Protein AF-A0A1I5TKB0-F1 (afdb_monomer)

Secondary structure (DSSP, 8-state):
-EEEEEE-SSSSEEEEE--S-HHHHHHHHHHHHH---PEEEEETTEEEEEEEGGGEEEETTEEEEPPPPGGG----EE-GGGGGGG-HHHHHHHHHHHHHHHT--EEEEEEEEEEEEETT--EEEE---PPTTS--EEEEEE-BTT--GGGB--EEEEE--TTS-EEEEEE--BTT-EEEEE--TT--EEEPPB-SSEEEEEEEEEEETTHHHHHHHHHHHHHHHHHHHHHHS--TTHHHHHHHHHHTTTTTSEETTEEHHHHHHHHHHHHHHTT--HHHHHHHHHHHHHTTS-HHHHTT------HHHHHHHHHHHHHTSSS----TTS-HHHHHHHHHHHHHHHT-----HHHHHHHHHHHTT--S---TTHHHHHHHHH-

InterPro domains:
  IPR005123 Oxoglutarate/iron-dependent dioxygenase domain [PS51471] (105-210)
  IPR044862 Prolyl 4-hydroxylase alpha subunit, Fe(2+) 2OG dioxygenase domain [PF13640] (116-204)

Structure (mmCIF, N/CA/C/O backbone):
data_AF-A0A1I5TKB0-F1
#
_entry.id   AF-A0A1I5TKB0-F1
#
loop_
_atom_site.group_PDB
_atom_site.id
_atom_site.type_symbol
_atom_site.label_atom_id
_atom_site.label_alt_id
_atom_site.label_comp_id
_atom_site.label_asym_id
_atom_site.label_entity_id
_atom_site.label_seq_id
_atom_site.pdbx_PDB_ins_code
_atom_site.Cartn_x
_atom_site.Cartn_y
_atom_site.Cartn_z
_atom_site.occupancy
_atom_site.B_iso_or_equiv
_atom_site.auth_seq_id
_atom_site.auth_comp_id
_atom_site.auth_asym_id
_atom_site.auth_atom_id
_atom_site.pdbx_PDB_model_num
ATOM 1 N N . MET A 1 1 ? -0.247 8.612 -20.964 1.00 88.38 1 MET A N 1
ATOM 2 C CA . MET A 1 1 ? -0.581 7.226 -20.589 1.00 88.38 1 MET A CA 1
ATOM 3 C C . MET A 1 1 ? -1.333 6.580 -21.734 1.00 88.38 1 MET A C 1
ATOM 5 O O . MET A 1 1 ? -2.423 7.042 -22.062 1.00 88.38 1 MET A O 1
ATOM 9 N N . ASP A 1 2 ? -0.766 5.534 -22.326 1.00 88.69 2 ASP A N 1
ATOM 10 C CA . ASP A 1 2 ? -1.382 4.808 -23.438 1.00 88.69 2 ASP A CA 1
ATOM 11 C C . ASP A 1 2 ? -1.856 3.440 -22.939 1.00 88.69 2 ASP A C 1
ATOM 13 O O . ASP A 1 2 ? -1.046 2.631 -22.495 1.00 88.69 2 ASP A O 1
ATOM 17 N N . ILE A 1 3 ? -3.164 3.165 -22.979 1.00 89.50 3 ILE A N 1
ATOM 18 C CA . ILE A 1 3 ? -3.697 1.855 -22.570 1.00 89.50 3 ILE A CA 1
ATOM 19 C C . ILE A 1 3 ? -3.399 0.838 -23.671 1.00 89.50 3 ILE A C 1
ATOM 21 O O . ILE A 1 3 ? -3.915 0.953 -24.783 1.00 89.50 3 ILE A O 1
ATOM 25 N N . THR A 1 4 ? -2.628 -0.198 -23.349 1.00 87.56 4 THR A N 1
ATOM 26 C CA . THR A 1 4 ? -2.311 -1.288 -24.284 1.00 87.56 4 THR A CA 1
ATOM 27 C C . THR A 1 4 ? -3.159 -2.527 -24.055 1.00 87.56 4 THR A C 1
ATOM 29 O O . THR A 1 4 ? -3.354 -3.333 -24.964 1.00 87.56 4 THR A O 1
ATOM 32 N N . THR A 1 5 ? -3.699 -2.710 -22.852 1.00 91.50 5 THR A N 1
ATOM 33 C CA . THR A 1 5 ? -4.641 -3.792 -22.551 1.00 91.50 5 THR A CA 1
ATOM 34 C C . THR A 1 5 ? -5.640 -3.339 -21.498 1.00 91.50 5 THR A C 1
ATOM 36 O O . THR A 1 5 ? -5.254 -2.753 -20.492 1.00 91.50 5 THR A O 1
ATOM 39 N N . ARG A 1 6 ? -6.914 -3.682 -21.703 1.00 90.94 6 ARG A N 1
ATOM 40 C CA . ARG A 1 6 ? -7.985 -3.590 -20.705 1.00 90.94 6 ARG A CA 1
ATOM 41 C C . ARG A 1 6 ? -8.708 -4.926 -20.654 1.00 90.94 6 ARG A C 1
ATOM 43 O O . ARG A 1 6 ? -9.122 -5.434 -21.696 1.00 90.94 6 ARG A O 1
ATOM 50 N N . THR A 1 7 ? -8.890 -5.483 -19.464 1.00 92.19 7 THR A N 1
ATOM 51 C CA . THR A 1 7 ? -9.685 -6.703 -19.294 1.00 92.19 7 THR A CA 1
ATOM 52 C C . THR A 1 7 ? -10.384 -6.726 -17.944 1.00 92.19 7 THR A C 1
ATOM 54 O O . THR A 1 7 ? -9.940 -6.121 -16.975 1.00 92.19 7 THR A O 1
ATOM 57 N N . LYS A 1 8 ? -11.504 -7.446 -17.906 1.00 89.88 8 LYS A N 1
ATOM 58 C CA . LYS A 1 8 ? -12.263 -7.745 -16.686 1.00 89.88 8 LYS A CA 1
ATOM 59 C C . LYS A 1 8 ? -12.043 -9.178 -16.195 1.00 89.88 8 LYS A C 1
ATOM 61 O O . LYS A 1 8 ? -12.711 -9.606 -15.261 1.00 89.88 8 LYS A O 1
ATOM 66 N N . GLN A 1 9 ? -11.183 -9.935 -16.873 1.00 89.75 9 GLN A N 1
ATOM 67 C CA . GLN A 1 9 ? -10.866 -11.329 -16.578 1.00 89.75 9 GLN A CA 1
ATOM 68 C C . GLN A 1 9 ? -9.340 -11.478 -16.450 1.00 89.75 9 GLN A C 1
ATOM 70 O O . GLN A 1 9 ? -8.623 -10.906 -17.274 1.00 89.75 9 GLN A O 1
ATOM 75 N N . PRO A 1 10 ? -8.840 -12.191 -15.423 1.00 91.62 10 PRO A N 1
ATOM 76 C CA . PRO A 1 10 ? -9.606 -12.900 -14.392 1.00 91.62 10 PRO A CA 1
ATOM 77 C C . PRO A 1 10 ? -10.160 -11.956 -13.305 1.00 91.62 10 PRO A C 1
ATOM 79 O O . PRO A 1 10 ? -10.975 -12.356 -12.481 1.00 91.62 10 PRO A O 1
ATOM 82 N N . TYR A 1 11 ? -9.745 -10.693 -13.342 1.00 94.06 11 TYR A N 1
ATOM 83 C CA . TYR A 1 11 ? -10.239 -9.574 -12.550 1.00 94.06 11 TYR A CA 1
ATOM 84 C C . TYR A 1 11 ? -10.035 -8.284 -13.353 1.00 94.06 11 TYR A C 1
ATOM 86 O O . TYR A 1 11 ? -9.480 -8.314 -14.455 1.00 94.06 11 TY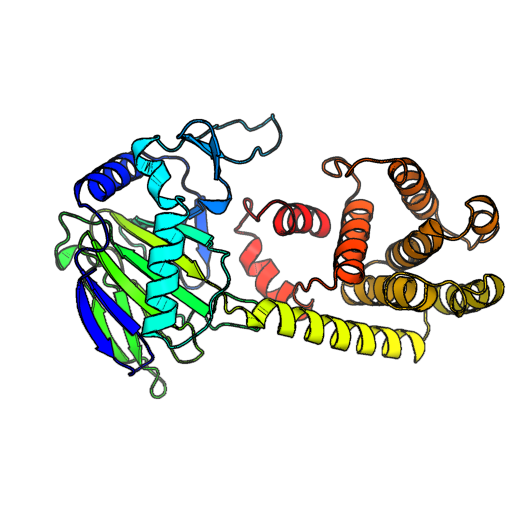R A O 1
ATOM 94 N N . ASN A 1 12 ? -10.516 -7.157 -12.832 1.00 95.19 12 ASN A N 1
ATOM 95 C CA . ASN A 1 12 ? -10.409 -5.878 -13.519 1.00 95.19 12 ASN A CA 1
ATOM 96 C C . ASN A 1 12 ? -8.972 -5.343 -13.440 1.00 95.19 12 ASN A C 1
ATOM 98 O O . ASN A 1 12 ? -8.467 -5.070 -12.348 1.00 95.19 12 ASN A O 1
ATOM 102 N N . TYR A 1 13 ? -8.317 -5.192 -14.593 1.00 97.31 13 TYR A N 1
ATOM 103 C CA . TYR A 1 13 ? -6.994 -4.579 -14.688 1.00 97.31 13 TYR A CA 1
ATOM 104 C C . TYR A 1 13 ? -6.754 -3.896 -16.042 1.00 97.31 13 TYR A C 1
ATOM 106 O O . TYR A 1 13 ? -7.365 -4.229 -17.065 1.00 97.31 13 TYR A O 1
ATOM 114 N N . ALA A 1 14 ? -5.788 -2.978 -16.048 1.00 97.75 14 ALA A N 1
ATOM 115 C CA . ALA A 1 14 ? -5.272 -2.308 -17.231 1.00 97.75 14 ALA A CA 1
ATOM 116 C C . ALA A 1 14 ? -3.738 -2.388 -17.286 1.00 97.75 14 ALA A C 1
ATOM 118 O O . ALA A 1 14 ? -3.053 -2.264 -16.269 1.00 97.75 14 ALA A O 1
ATOM 119 N N . VAL A 1 15 ? -3.202 -2.590 -18.491 1.00 97.69 15 VAL A N 1
ATOM 120 C CA . VAL A 1 15 ? -1.771 -2.450 -18.800 1.00 97.69 15 VAL A CA 1
ATOM 121 C C . VAL A 1 15 ? -1.604 -1.204 -19.646 1.00 97.69 15 VAL A C 1
ATOM 123 O O . VAL A 1 15 ? -2.388 -0.962 -20.570 1.00 97.69 15 VAL A O 1
ATOM 126 N N . LEU A 1 16 ? -0.596 -0.417 -19.309 1.00 97.81 16 LEU A N 1
ATOM 127 C CA . LEU A 1 16 ? -0.344 0.878 -19.906 1.00 97.81 16 LEU A CA 1
ATOM 128 C C . LEU A 1 16 ? 1.135 1.028 -20.234 1.00 97.81 16 LEU A C 1
ATOM 130 O O . LEU A 1 16 ? 1.975 0.478 -19.531 1.00 97.81 16 LEU A O 1
ATOM 134 N N . ASP A 1 17 ? 1.441 1.841 -21.233 1.00 97.25 17 ASP A N 1
ATOM 135 C CA . ASP A 1 17 ? 2.799 2.285 -21.531 1.00 97.25 17 ASP A CA 1
ATOM 136 C C . ASP A 1 17 ? 2.880 3.816 -21.472 1.00 97.25 17 ASP A C 1
ATOM 138 O O . ASP A 1 17 ? 1.860 4.522 -21.451 1.00 97.25 17 ASP A O 1
ATOM 142 N N . ASN A 1 18 ? 4.107 4.337 -21.431 1.00 96.44 18 ASN A N 1
ATOM 143 C CA . ASN A 1 18 ? 4.386 5.775 -21.429 1.00 96.44 18 ASN A CA 1
ATOM 144 C C . ASN A 1 18 ? 3.654 6.512 -20.291 1.00 96.44 18 ASN A C 1
ATOM 146 O O . ASN A 1 18 ? 2.939 7.496 -20.518 1.00 96.44 18 ASN A O 1
ATOM 150 N N . ILE A 1 19 ? 3.787 6.001 -19.061 1.00 97.69 19 ILE A N 1
ATOM 151 C CA . ILE A 1 19 ? 3.157 6.587 -17.870 1.00 97.69 19 ILE A CA 1
ATOM 152 C C . ILE A 1 19 ? 3.741 7.962 -17.566 1.00 97.69 19 ILE A C 1
ATOM 154 O O . ILE A 1 19 ? 3.001 8.929 -17.411 1.00 97.69 19 ILE A O 1
ATOM 158 N N . PHE A 1 20 ? 5.069 8.048 -17.520 1.00 97.25 20 PHE A N 1
ATOM 159 C CA . PHE A 1 20 ? 5.806 9.251 -17.145 1.00 97.25 20 PHE A CA 1
ATOM 160 C C . PHE A 1 20 ? 6.854 9.628 -18.199 1.00 97.25 20 PHE A C 1
ATOM 162 O O . PHE A 1 20 ? 7.243 8.785 -19.011 1.00 97.25 20 PHE A O 1
ATOM 169 N N . PRO A 1 21 ? 7.363 10.874 -18.197 1.00 96.69 21 PRO A N 1
ATOM 170 C CA . PRO A 1 21 ? 8.534 11.229 -18.993 1.00 96.69 21 PRO A CA 1
ATOM 171 C C . PRO A 1 21 ? 9.726 10.311 -18.675 1.00 96.69 21 PRO A C 1
ATOM 173 O O . PRO A 1 21 ? 10.077 10.128 -17.509 1.00 96.69 21 PRO A O 1
ATOM 176 N N . LEU A 1 22 ? 10.366 9.746 -19.706 1.00 95.94 22 LEU A N 1
ATOM 177 C CA . LEU A 1 22 ? 11.474 8.791 -19.539 1.00 95.94 22 LEU A CA 1
ATOM 178 C C . LEU A 1 22 ? 12.681 9.381 -18.797 1.00 95.94 22 LEU A C 1
ATOM 180 O O . LEU A 1 22 ? 13.360 8.653 -18.078 1.00 95.94 22 LEU A O 1
ATOM 184 N N . GLU A 1 23 ? 12.927 10.683 -18.942 1.00 95.62 23 GLU A N 1
ATOM 185 C CA . GLU A 1 23 ? 13.986 11.409 -18.229 1.00 95.62 23 GLU A CA 1
ATOM 186 C C . GLU A 1 23 ? 13.817 11.277 -16.708 1.00 95.62 23 GLU A C 1
ATOM 188 O O . GLU A 1 23 ? 14.694 10.743 -16.032 1.00 95.62 23 GLU A O 1
ATOM 193 N N . ARG A 1 24 ? 12.620 11.589 -16.199 1.00 95.69 24 ARG A N 1
ATOM 194 C CA . ARG A 1 24 ? 12.274 11.476 -14.775 1.00 95.69 24 ARG A CA 1
ATOM 195 C C . ARG A 1 24 ? 12.405 10.054 -14.228 1.00 95.69 24 ARG A C 1
ATOM 197 O O . ARG A 1 24 ? 12.813 9.856 -13.085 1.00 95.69 24 ARG A O 1
ATOM 204 N N . LEU A 1 25 ? 12.045 9.047 -15.029 1.00 96.06 25 LEU A N 1
ATOM 205 C CA . LEU A 1 25 ? 12.195 7.643 -14.628 1.00 96.06 25 LEU A CA 1
ATOM 206 C C . LEU A 1 25 ? 13.654 7.196 -14.626 1.00 96.06 25 LEU A C 1
ATOM 208 O O . LEU A 1 25 ? 14.039 6.400 -13.773 1.00 96.06 25 LEU A O 1
ATOM 212 N N . SER A 1 26 ? 14.460 7.712 -15.551 1.00 94.44 26 SER A N 1
ATOM 213 C CA . SER A 1 26 ? 15.895 7.433 -15.613 1.00 94.44 26 SER A CA 1
ATOM 214 C C . SER A 1 26 ? 16.624 8.039 -14.413 1.00 94.44 26 SER A C 1
ATOM 216 O O . SER A 1 26 ? 17.447 7.361 -13.798 1.00 94.44 26 SER A O 1
ATOM 218 N N . GLU A 1 27 ? 16.272 9.266 -14.021 1.00 94.94 27 GLU A N 1
ATOM 219 C CA . GLU A 1 27 ? 16.774 9.925 -12.807 1.00 94.94 27 GLU A CA 1
ATOM 220 C C . GLU A 1 27 ? 16.415 9.129 -11.548 1.00 94.94 27 GLU A C 1
ATOM 222 O O . GLU A 1 27 ? 17.305 8.759 -10.776 1.00 94.94 27 GLU A O 1
ATOM 227 N N . LEU A 1 28 ? 15.132 8.770 -11.391 1.00 95.88 28 LEU A N 1
ATOM 228 C CA . LEU A 1 28 ? 14.668 7.942 -10.276 1.00 95.88 28 LEU A CA 1
ATOM 229 C C . LEU A 1 28 ? 15.397 6.596 -10.242 1.00 95.88 28 LEU A C 1
ATOM 231 O O . LEU A 1 28 ? 15.878 6.168 -9.196 1.00 95.88 28 LEU A O 1
ATOM 235 N N . ARG A 1 29 ? 15.533 5.927 -11.389 1.00 95.31 29 ARG A N 1
ATOM 236 C CA . ARG A 1 29 ? 16.217 4.635 -11.480 1.00 95.31 29 ARG A CA 1
ATOM 237 C C . ARG A 1 29 ? 17.701 4.735 -11.127 1.00 95.31 29 ARG A C 1
ATOM 239 O O . ARG A 1 29 ? 18.219 3.841 -10.451 1.00 95.31 29 ARG A O 1
ATOM 246 N N . SER A 1 30 ? 18.373 5.796 -11.570 1.00 94.56 30 SER A N 1
ATOM 247 C CA . SER A 1 30 ? 19.774 6.075 -11.242 1.00 94.56 30 SER A CA 1
ATOM 248 C C . SER A 1 30 ? 19.952 6.225 -9.731 1.00 94.56 30 SER A C 1
ATOM 250 O O . SER A 1 30 ? 20.748 5.496 -9.135 1.00 94.56 30 SER A O 1
ATOM 252 N N . PHE A 1 31 ? 19.114 7.055 -9.096 1.00 94.38 31 PHE A N 1
ATOM 253 C CA . PHE A 1 31 ? 19.078 7.213 -7.641 1.00 94.38 31 PHE A CA 1
ATOM 254 C C . PHE A 1 31 ? 18.891 5.869 -6.922 1.00 94.38 31 PHE A C 1
ATOM 256 O O . PHE A 1 31 ? 19.701 5.509 -6.069 1.00 94.38 31 PHE A O 1
ATOM 263 N N . LEU A 1 32 ? 17.884 5.083 -7.314 1.00 95.19 32 LEU A N 1
ATOM 264 C CA . LEU A 1 32 ? 17.571 3.800 -6.673 1.00 95.19 32 LEU A CA 1
ATOM 265 C C . LEU A 1 32 ? 18.691 2.756 -6.801 1.00 95.19 32 LEU A C 1
ATOM 267 O O . LEU A 1 32 ? 18.814 1.899 -5.930 1.00 95.19 32 LEU A O 1
ATOM 271 N N . THR A 1 33 ? 19.523 2.823 -7.849 1.00 94.31 33 THR A N 1
ATOM 272 C CA . THR A 1 33 ? 20.679 1.914 -8.013 1.00 94.31 33 THR A CA 1
ATOM 273 C C . THR A 1 33 ? 21.730 2.130 -6.929 1.00 94.31 33 THR A C 1
ATOM 275 O O . THR A 1 33 ? 22.347 1.173 -6.471 1.00 94.31 33 THR A O 1
ATOM 278 N N . GLY A 1 34 ? 21.955 3.390 -6.549 1.00 91.38 34 GLY A N 1
ATOM 279 C CA . GLY A 1 34 ? 22.926 3.774 -5.524 1.00 91.38 34 GLY A CA 1
ATOM 280 C C . GLY A 1 34 ? 22.327 3.892 -4.124 1.00 91.38 34 GLY A C 1
ATOM 281 O O . GLY A 1 34 ? 23.059 4.157 -3.172 1.00 91.38 34 GLY A O 1
ATOM 282 N N . PHE A 1 35 ? 21.010 3.730 -3.988 1.00 92.94 35 PHE A N 1
ATOM 283 C CA . PHE A 1 35 ? 20.322 3.881 -2.716 1.00 92.94 35 PHE A CA 1
ATOM 284 C C . PHE A 1 35 ? 20.640 2.706 -1.787 1.00 92.94 35 PHE A C 1
ATOM 286 O O . PHE A 1 35 ? 20.461 1.547 -2.156 1.00 92.94 35 PHE A O 1
ATOM 293 N N . SER A 1 36 ? 21.103 3.004 -0.574 1.00 89.94 36 SER A N 1
ATOM 294 C CA . SER A 1 36 ? 21.459 2.006 0.443 1.00 89.94 36 SER A CA 1
ATOM 295 C C . SER A 1 36 ? 20.457 1.916 1.597 1.00 89.94 36 SER A C 1
ATOM 297 O O . SER A 1 36 ? 20.540 0.982 2.388 1.00 89.94 36 SER A O 1
ATOM 299 N N . GLY A 1 37 ? 19.498 2.842 1.688 1.00 87.69 37 GLY A N 1
ATOM 300 C CA . GLY A 1 37 ? 18.503 2.909 2.765 1.00 87.69 37 GLY A CA 1
ATOM 301 C C . GLY A 1 37 ? 17.307 1.970 2.588 1.00 87.69 37 GLY A C 1
ATOM 302 O O . GLY A 1 37 ? 16.199 2.323 2.979 1.00 87.69 37 GLY A O 1
ATOM 303 N N . TRP A 1 38 ? 17.497 0.821 1.937 1.00 92.50 38 TRP A N 1
ATOM 304 C CA . TRP A 1 38 ? 16.431 -0.154 1.707 1.00 92.50 38 TRP A CA 1
ATOM 305 C C . TRP A 1 38 ? 16.053 -0.890 2.992 1.00 92.50 38 TRP A C 1
ATOM 307 O O . TRP A 1 38 ? 16.927 -1.352 3.726 1.00 92.50 38 TRP A O 1
ATOM 317 N N . PHE A 1 39 ? 14.756 -1.104 3.200 1.00 90.94 39 PHE A N 1
ATOM 318 C CA . PHE A 1 39 ? 14.243 -1.970 4.257 1.00 90.94 39 PHE A CA 1
ATOM 319 C C . PHE A 1 39 ? 13.991 -3.364 3.693 1.00 90.94 39 PHE A C 1
ATOM 321 O O . PHE A 1 39 ? 13.272 -3.523 2.711 1.00 90.94 39 PHE A O 1
ATOM 328 N N . PHE A 1 40 ? 14.615 -4.389 4.270 1.00 92.75 40 PHE A N 1
ATOM 329 C CA . PHE A 1 40 ? 14.397 -5.762 3.824 1.00 92.75 40 PHE A CA 1
ATOM 330 C C . PHE A 1 40 ? 13.176 -6.361 4.522 1.00 92.75 40 PHE A C 1
ATOM 332 O O . PHE A 1 40 ? 13.180 -6.546 5.738 1.00 92.75 40 PHE A O 1
ATOM 339 N N . HIS A 1 41 ? 12.160 -6.718 3.742 1.00 87.56 41 HIS A N 1
ATOM 340 C CA . HIS A 1 41 ? 10.950 -7.371 4.219 1.00 87.56 41 HIS A CA 1
ATOM 341 C C . HIS A 1 41 ? 10.913 -8.825 3.754 1.00 87.56 41 HIS A C 1
ATOM 343 O O . HIS A 1 41 ? 11.063 -9.136 2.569 1.00 87.56 41 HIS A O 1
ATOM 349 N N . LYS A 1 42 ? 10.673 -9.732 4.704 1.00 89.75 42 LYS A N 1
ATOM 350 C CA . LYS A 1 42 ? 10.521 -11.163 4.446 1.00 89.75 42 LYS A CA 1
ATOM 351 C C . LYS A 1 42 ? 9.252 -11.693 5.092 1.00 89.75 42 LYS A C 1
ATOM 353 O O . LYS A 1 42 ? 9.063 -11.581 6.299 1.00 89.75 42 LYS A O 1
ATOM 358 N N . GLN A 1 43 ? 8.418 -12.333 4.283 1.00 87.38 43 GLN A N 1
ATOM 359 C CA . GLN A 1 43 ? 7.234 -13.067 4.716 1.00 87.38 43 GLN A CA 1
ATOM 360 C C . GLN A 1 43 ? 7.233 -14.477 4.121 1.00 87.38 43 GLN A C 1
ATOM 362 O O . GLN A 1 43 ? 8.099 -14.845 3.329 1.00 87.38 43 GLN A O 1
ATOM 367 N N . SER A 1 44 ? 6.241 -15.291 4.492 1.00 85.31 44 SER A N 1
ATOM 368 C CA . SER A 1 44 ? 6.121 -16.678 4.018 1.00 85.31 44 SER A CA 1
ATOM 369 C C . SER A 1 44 ? 6.026 -16.803 2.494 1.00 85.31 44 SER A C 1
ATOM 371 O O . SER A 1 44 ? 6.353 -17.857 1.952 1.00 85.31 44 SER A O 1
ATOM 373 N N . PHE A 1 45 ? 5.596 -15.743 1.805 1.00 86.50 45 PHE A N 1
ATOM 374 C CA . PHE A 1 45 ? 5.399 -15.736 0.360 1.00 86.50 45 PHE A CA 1
ATOM 375 C C . PHE A 1 45 ? 6.249 -14.703 -0.390 1.00 86.50 45 PHE A C 1
ATOM 377 O O . PHE A 1 45 ? 6.153 -14.667 -1.612 1.00 86.50 45 PHE A O 1
ATOM 384 N N . PHE A 1 46 ? 7.093 -13.896 0.265 1.00 90.44 46 PHE A N 1
ATOM 385 C CA . PHE A 1 46 ? 7.979 -12.963 -0.444 1.00 90.44 46 PHE A CA 1
ATOM 386 C C . PHE A 1 46 ? 9.231 -12.565 0.339 1.00 90.44 46 PHE A C 1
ATOM 388 O O . PHE A 1 46 ? 9.267 -12.610 1.566 1.00 90.44 46 PHE A O 1
ATOM 395 N N . GLU A 1 47 ? 10.235 -12.120 -0.411 1.00 92.06 47 GLU A N 1
ATOM 396 C CA . GLU A 1 47 ? 11.444 -11.453 0.070 1.00 92.06 47 GLU A CA 1
ATOM 397 C C . GLU A 1 47 ? 11.676 -10.246 -0.837 1.00 92.06 47 GLU A C 1
ATOM 399 O O . GLU A 1 47 ? 11.805 -10.422 -2.049 1.00 92.06 47 GLU A O 1
ATOM 404 N N . VAL A 1 48 ? 11.667 -9.033 -0.287 1.00 96.50 48 VAL A N 1
ATOM 405 C CA . VAL A 1 48 ? 11.722 -7.793 -1.073 1.00 96.50 48 VAL A CA 1
ATOM 406 C C . VAL A 1 48 ? 12.403 -6.682 -0.284 1.00 96.50 48 VAL A C 1
ATOM 408 O O . VAL A 1 48 ? 12.278 -6.603 0.936 1.00 96.50 48 VAL A O 1
ATOM 411 N N . TYR A 1 49 ? 13.140 -5.827 -0.983 1.00 97.31 49 TYR A N 1
ATOM 412 C CA . TYR A 1 49 ? 13.626 -4.567 -0.438 1.00 97.31 49 TYR A CA 1
ATOM 413 C C . TYR A 1 49 ? 12.607 -3.468 -0.734 1.00 97.31 49 TYR A C 1
ATOM 415 O O . TYR A 1 49 ? 12.212 -3.302 -1.887 1.00 97.31 49 TYR A O 1
ATOM 423 N N . GLU A 1 50 ? 12.198 -2.710 0.276 1.00 95.31 50 GLU A N 1
ATOM 424 C CA . GLU A 1 50 ? 11.205 -1.645 0.147 1.00 95.31 50 GLU A CA 1
ATOM 425 C C . GLU A 1 50 ? 11.775 -0.289 0.566 1.00 95.31 50 GLU A C 1
ATOM 427 O O . GLU A 1 50 ? 12.621 -0.174 1.456 1.00 95.31 50 GLU A O 1
ATOM 432 N N . LEU A 1 51 ? 11.293 0.746 -0.111 1.00 93.56 51 LEU A N 1
ATOM 433 C CA . LEU A 1 51 ? 11.455 2.145 0.249 1.00 93.56 51 LEU A CA 1
ATOM 434 C C . LEU A 1 51 ? 10.055 2.760 0.288 1.00 93.56 51 LEU A C 1
ATOM 436 O O . LEU A 1 51 ? 9.453 3.024 -0.756 1.00 93.56 51 LEU A O 1
ATOM 440 N N . ASN A 1 52 ? 9.537 2.975 1.495 1.00 90.75 52 ASN A N 1
ATOM 441 C CA . ASN A 1 52 ? 8.245 3.612 1.696 1.00 90.75 52 ASN A CA 1
ATOM 442 C C . ASN A 1 52 ? 8.405 5.136 1.669 1.00 90.75 52 ASN A C 1
ATOM 444 O O . ASN A 1 52 ? 9.032 5.727 2.547 1.00 90.75 52 ASN A O 1
ATOM 448 N N . LEU A 1 53 ? 7.831 5.784 0.658 1.00 89.94 53 LEU A N 1
ATOM 449 C CA . LEU A 1 53 ? 7.926 7.231 0.491 1.00 89.94 53 LEU A CA 1
ATOM 450 C C . LEU A 1 53 ? 6.959 7.998 1.395 1.00 89.94 53 LEU A C 1
ATOM 452 O O . LEU A 1 53 ? 7.087 9.218 1.506 1.00 89.94 53 LEU A O 1
ATOM 456 N N . ASP A 1 54 ? 6.017 7.330 2.061 1.00 84.56 54 ASP A N 1
ATOM 457 C CA . ASP A 1 54 ? 5.118 7.961 3.034 1.00 84.56 54 ASP A CA 1
ATOM 458 C C . ASP A 1 54 ? 5.876 8.435 4.277 1.00 84.56 54 ASP A C 1
ATOM 460 O O . ASP A 1 54 ? 5.497 9.431 4.888 1.00 84.56 54 ASP A O 1
ATOM 464 N N . GLU A 1 55 ? 6.993 7.777 4.590 1.00 80.75 55 GLU A N 1
ATOM 465 C CA . GLU A 1 55 ? 7.915 8.170 5.656 1.00 80.75 55 GLU A CA 1
ATOM 466 C C . GLU A 1 55 ? 8.729 9.414 5.314 1.00 80.75 55 GLU A C 1
ATOM 468 O O . GLU A 1 55 ? 9.518 9.850 6.139 1.00 80.75 55 GLU A O 1
ATOM 473 N N . TYR A 1 56 ? 8.594 9.979 4.113 1.00 80.88 56 TYR A N 1
ATOM 474 C CA . TYR A 1 56 ? 9.380 11.130 3.693 1.00 80.88 56 TYR A CA 1
ATOM 475 C C . TYR A 1 56 ? 8.494 12.345 3.433 1.00 80.88 56 TYR A C 1
ATOM 477 O O . TYR A 1 56 ? 7.485 12.266 2.733 1.00 80.88 56 TYR A O 1
ATOM 485 N N . GLU A 1 57 ? 8.890 13.509 3.927 1.00 77.50 57 GLU A N 1
ATOM 486 C CA . GLU A 1 57 ? 8.213 14.777 3.674 1.00 77.50 57 GLU A CA 1
ATOM 487 C C . GLU A 1 57 ? 8.994 15.629 2.687 1.00 77.50 57 GLU A C 1
ATOM 489 O O . GLU A 1 57 ? 10.223 15.678 2.712 1.00 77.50 57 GLU A O 1
ATOM 494 N N . LYS A 1 58 ? 8.269 16.314 1.802 1.00 72.50 58 LYS A N 1
ATOM 495 C CA . LYS A 1 58 ? 8.875 17.243 0.854 1.00 72.50 58 LYS A CA 1
ATOM 496 C C . LYS A 1 58 ? 9.189 18.554 1.571 1.00 72.50 58 LYS A C 1
ATOM 498 O O . LYS A 1 58 ? 8.271 19.248 1.997 1.00 72.50 58 LYS A O 1
ATOM 503 N N . SER A 1 59 ? 10.468 18.901 1.656 1.00 75.38 59 SER A N 1
ATOM 504 C CA . SER A 1 59 ? 10.966 20.168 2.196 1.00 75.38 59 SER A CA 1
ATOM 505 C C . SER A 1 59 ? 11.980 20.760 1.220 1.00 75.38 59 SER A C 1
ATOM 507 O O . SER A 1 59 ? 12.933 20.086 0.834 1.00 75.38 59 SER A O 1
ATOM 509 N N . ASP A 1 60 ? 11.734 21.984 0.745 1.00 77.19 60 ASP A N 1
ATOM 510 C CA . ASP A 1 60 ? 12.581 22.689 -0.234 1.00 77.19 60 ASP A CA 1
ATOM 511 C C . ASP A 1 60 ? 12.939 21.861 -1.484 1.00 77.19 60 ASP A C 1
ATOM 513 O O . ASP A 1 60 ? 14.040 21.919 -2.027 1.00 77.19 60 ASP A O 1
ATOM 517 N N . GLY A 1 61 ? 11.978 21.061 -1.955 1.00 67.75 61 GLY A N 1
ATOM 518 C CA . GLY A 1 61 ? 12.134 20.211 -3.134 1.00 67.75 61 GLY A CA 1
ATOM 519 C C . GLY A 1 61 ? 12.808 18.868 -2.864 1.00 67.75 61 GLY A C 1
ATOM 520 O O . GLY A 1 61 ? 12.739 18.011 -3.728 1.00 67.75 61 GLY A O 1
ATOM 521 N N . VAL A 1 62 ? 13.376 18.634 -1.684 1.00 67.00 62 VAL A N 1
ATOM 522 C CA . VAL A 1 62 ? 14.003 17.366 -1.280 1.00 67.00 62 VAL A CA 1
ATOM 523 C C . VAL A 1 62 ? 13.008 16.545 -0.456 1.00 67.00 62 VAL A C 1
ATOM 525 O O . VAL A 1 62 ? 12.223 17.122 0.294 1.00 67.00 62 VAL A O 1
ATOM 528 N N . LEU A 1 63 ? 13.012 15.210 -0.566 1.00 67.25 63 LEU A N 1
ATOM 529 C CA . LEU A 1 63 ? 12.261 14.380 0.388 1.00 67.25 63 LEU A CA 1
ATOM 530 C C . LEU A 1 63 ? 13.165 14.011 1.564 1.00 67.25 63 LEU A C 1
ATOM 532 O O . LEU A 1 63 ? 14.200 13.372 1.370 1.00 67.25 63 LEU A O 1
ATOM 536 N N . LEU A 1 64 ? 12.768 14.412 2.767 1.00 67.25 64 LEU A N 1
ATOM 537 C CA . LEU A 1 64 ? 13.461 14.131 4.019 1.00 67.25 64 LEU A CA 1
ATOM 538 C C . LEU A 1 64 ? 12.677 13.083 4.794 1.00 67.25 64 LEU A C 1
ATOM 540 O O . LEU A 1 64 ? 11.464 13.221 4.929 1.00 67.25 64 LEU A O 1
ATOM 544 N N . LYS A 1 65 ? 13.350 12.052 5.314 1.00 72.75 65 LYS A N 1
ATOM 545 C CA . LYS A 1 65 ? 12.687 11.088 6.197 1.00 72.75 65 LYS A CA 1
ATOM 546 C C . LYS A 1 65 ? 12.119 11.834 7.411 1.00 72.75 65 LYS A C 1
ATOM 548 O O . LYS A 1 65 ? 12.838 12.592 8.059 1.00 72.75 65 LYS A O 1
ATOM 553 N N . ARG A 1 66 ? 10.838 11.630 7.701 1.00 65.25 66 ARG A N 1
ATOM 554 C CA . ARG A 1 66 ? 10.158 12.145 8.881 1.00 65.25 66 ARG A CA 1
ATOM 555 C C . ARG A 1 66 ? 10.856 11.550 10.104 1.00 65.25 66 ARG A C 1
ATOM 557 O O . ARG A 1 66 ? 11.062 10.340 10.182 1.00 65.25 66 ARG A O 1
ATOM 564 N N . THR A 1 67 ? 11.357 12.417 10.970 1.00 55.59 67 THR A N 1
ATOM 565 C CA . THR A 1 67 ? 12.378 12.100 11.970 1.00 55.59 67 THR A CA 1
ATOM 566 C C . THR A 1 67 ? 11.960 10.954 12.895 1.00 55.59 67 THR A C 1
ATOM 568 O O . THR A 1 67 ? 10.947 11.032 13.584 1.00 55.59 67 THR A O 1
ATOM 571 N N . VAL A 1 68 ? 12.789 9.910 12.942 1.00 51.19 68 VAL A N 1
ATOM 572 C CA . VAL A 1 68 ? 12.903 8.974 14.074 1.00 51.19 68 VAL A CA 1
ATOM 573 C C . VAL A 1 68 ? 13.843 9.651 15.100 1.00 51.19 68 VAL A C 1
ATOM 575 O O . VAL A 1 68 ? 14.679 10.446 14.660 1.00 51.19 68 VAL A O 1
ATOM 578 N N . PRO A 1 69 ? 13.709 9.438 16.430 1.00 50.06 69 PRO A N 1
ATOM 579 C CA . PRO A 1 69 ? 14.481 10.160 17.452 1.00 50.06 69 PRO A CA 1
ATOM 580 C C . PRO A 1 69 ? 15.990 10.242 17.170 1.00 50.06 69 PRO A C 1
ATOM 582 O O . PRO A 1 69 ? 16.566 9.327 16.584 1.00 50.06 69 PRO A O 1
ATOM 585 N N . GLU A 1 70 ? 16.613 11.342 17.608 1.00 51.38 70 GLU A N 1
ATOM 586 C CA . GLU A 1 70 ? 17.926 11.881 17.191 1.00 51.38 70 GLU A CA 1
ATOM 587 C C . GLU A 1 70 ? 19.133 10.917 17.199 1.00 51.38 70 GLU A C 1
ATOM 589 O O . GLU A 1 70 ? 20.180 11.252 16.638 1.00 51.38 70 GLU A O 1
ATOM 594 N N . GLU A 1 71 ? 19.015 9.730 17.792 1.00 47.44 71 GLU A N 1
ATOM 595 C CA . GLU A 1 71 ? 20.132 8.819 18.054 1.00 47.44 71 GLU A CA 1
ATOM 596 C C . GLU A 1 71 ? 20.497 7.892 16.875 1.00 47.44 71 GLU A C 1
ATOM 598 O O . GLU A 1 71 ? 21.599 7.346 16.858 1.00 47.44 71 GLU A O 1
ATOM 603 N N . GLU A 1 72 ? 19.663 7.790 15.831 1.00 47.69 72 GLU A N 1
ATOM 604 C CA . GLU A 1 72 ? 19.968 7.033 14.597 1.00 47.69 72 GLU A CA 1
ATOM 605 C C . GLU A 1 72 ? 19.737 7.866 13.322 1.00 47.69 72 GLU A C 1
ATOM 607 O O . GLU A 1 72 ? 19.103 7.436 12.358 1.00 47.69 72 GLU A O 1
ATOM 612 N N . ASN A 1 73 ? 20.267 9.093 13.309 1.00 47.50 73 ASN A N 1
ATOM 613 C CA . ASN A 1 73 ? 20.198 10.030 12.181 1.00 47.50 73 ASN A CA 1
ATOM 614 C C . ASN A 1 73 ? 21.006 9.562 10.951 1.00 47.50 73 ASN A C 1
ATOM 616 O O . ASN A 1 73 ? 21.999 10.175 10.554 1.00 47.50 73 ASN A O 1
ATOM 620 N N . ILE A 1 74 ? 20.563 8.498 10.282 1.00 54.25 74 ILE A N 1
ATOM 621 C CA . ILE A 1 74 ? 20.891 8.286 8.873 1.00 54.25 74 ILE A CA 1
ATOM 622 C C . ILE A 1 74 ? 19.840 9.045 8.062 1.00 54.25 74 ILE A C 1
ATOM 624 O O . ILE A 1 74 ? 18.818 8.500 7.644 1.00 54.25 74 ILE A O 1
ATOM 628 N N . SER A 1 75 ? 20.061 10.350 7.883 1.00 60.50 75 SER A N 1
ATOM 629 C CA . SER A 1 75 ? 19.187 11.185 7.062 1.00 60.50 75 SER A CA 1
ATOM 630 C C . SER A 1 75 ? 19.402 10.837 5.588 1.00 60.50 75 SER A C 1
ATOM 632 O O . SER A 1 75 ? 20.332 11.327 4.943 1.00 60.50 75 SER A O 1
ATOM 634 N N . PHE A 1 76 ? 18.553 9.977 5.041 1.00 66.81 76 PHE A N 1
ATOM 635 C CA . PHE A 1 76 ? 18.484 9.795 3.599 1.00 66.81 76 PHE A CA 1
ATOM 636 C C . PHE A 1 76 ? 17.637 10.912 2.996 1.00 66.81 76 PHE A C 1
ATOM 638 O O . PHE A 1 76 ? 16.490 11.113 3.396 1.00 66.81 76 PHE A O 1
ATOM 645 N N . SER A 1 77 ? 18.203 11.627 2.029 1.00 73.44 77 SER A N 1
ATOM 646 C CA . SER A 1 77 ? 17.476 12.581 1.204 1.00 73.44 77 SER A CA 1
ATOM 647 C C . SER A 1 77 ? 17.231 11.987 -0.177 1.00 73.44 77 SER A C 1
ATOM 649 O O . SER A 1 77 ? 18.133 11.424 -0.801 1.00 73.44 77 SER A O 1
ATOM 651 N N . ILE A 1 78 ? 15.999 12.107 -0.665 1.00 77.69 78 ILE A N 1
ATOM 652 C CA . ILE A 1 78 ? 15.694 11.796 -2.063 1.00 77.69 78 ILE A CA 1
ATOM 653 C C . ILE A 1 78 ? 15.980 13.063 -2.872 1.00 77.69 78 ILE A C 1
ATOM 655 O O . ILE A 1 78 ? 15.449 14.120 -2.510 1.00 77.69 78 ILE A O 1
ATOM 659 N N . PRO A 1 79 ? 16.800 12.986 -3.940 1.00 80.62 79 PRO A N 1
ATOM 660 C CA . PRO A 1 79 ? 17.129 14.130 -4.780 1.00 80.62 79 PRO A CA 1
ATOM 661 C C . PRO A 1 79 ? 15.884 14.887 -5.237 1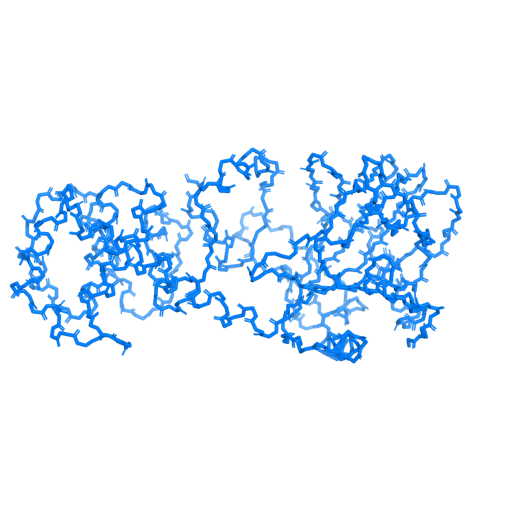.00 80.62 79 PRO A C 1
ATOM 663 O O . PRO A 1 79 ? 14.833 14.283 -5.474 1.00 80.62 79 PRO A O 1
ATOM 666 N N . SER A 1 80 ? 16.012 16.203 -5.410 1.00 79.75 80 SER A N 1
ATOM 667 C CA . SER A 1 80 ? 14.885 17.050 -5.806 1.00 79.75 80 SER A CA 1
ATOM 668 C C . SER A 1 80 ? 14.218 16.598 -7.095 1.00 79.75 80 SER A C 1
ATOM 670 O O . SER A 1 80 ? 12.991 16.624 -7.211 1.00 79.75 80 SER A O 1
ATOM 672 N N . ASP A 1 81 ? 15.031 16.076 -8.005 1.00 86.19 81 ASP A N 1
ATOM 673 C CA . ASP A 1 81 ? 14.631 15.614 -9.331 1.00 86.19 81 ASP A CA 1
ATOM 674 C C . ASP A 1 81 ? 13.816 14.313 -9.268 1.00 86.19 81 ASP A C 1
ATOM 676 O O . ASP A 1 81 ? 13.167 13.928 -10.229 1.00 86.19 81 ASP A O 1
ATOM 680 N N . CYS A 1 82 ? 13.773 13.651 -8.108 1.00 88.88 82 CYS A N 1
ATOM 681 C CA . CYS A 1 82 ? 12.949 12.471 -7.850 1.00 88.88 82 CYS A CA 1
ATOM 682 C C . CYS A 1 82 ? 11.706 12.788 -7.002 1.00 88.88 82 CYS A C 1
ATOM 684 O O . CYS A 1 82 ? 10.821 11.944 -6.884 1.00 88.88 82 CYS A O 1
ATOM 686 N N . SER A 1 83 ? 11.597 13.995 -6.428 1.00 89.19 83 SER A N 1
ATOM 687 C CA . SER A 1 83 ? 10.496 14.366 -5.522 1.00 89.19 83 SER A CA 1
ATOM 688 C C . SER A 1 83 ? 9.125 14.441 -6.203 1.00 89.19 83 SER A C 1
ATOM 690 O O . SER A 1 83 ? 8.101 14.375 -5.521 1.00 89.19 83 SER A O 1
ATOM 692 N N . TRP A 1 84 ? 9.096 14.528 -7.538 1.00 94.19 84 TRP A N 1
ATOM 693 C CA . TRP A 1 84 ? 7.867 14.620 -8.330 1.00 94.19 84 TRP A CA 1
ATOM 694 C C . TRP A 1 84 ? 6.927 13.429 -8.137 1.00 94.19 84 TRP A C 1
ATOM 696 O O . TRP A 1 84 ? 5.726 13.562 -8.351 1.00 94.19 84 TRP A O 1
ATOM 706 N N . VAL A 1 85 ? 7.442 12.266 -7.719 1.00 94.38 85 VAL A N 1
ATOM 707 C CA . VAL A 1 85 ? 6.612 11.083 -7.435 1.00 94.38 85 VAL A CA 1
ATOM 708 C C . VAL A 1 85 ? 5.582 11.356 -6.337 1.00 94.38 85 VAL A C 1
ATOM 710 O O . VAL A 1 85 ? 4.535 10.717 -6.325 1.00 94.38 85 VAL A O 1
ATOM 713 N N . LYS A 1 86 ? 5.855 12.324 -5.447 1.00 92.94 86 LYS A N 1
ATOM 714 C CA . LYS A 1 86 ? 4.948 12.777 -4.385 1.00 92.94 86 LYS A CA 1
ATOM 715 C C . LYS A 1 86 ? 4.163 14.042 -4.744 1.00 92.94 86 LYS A C 1
ATOM 717 O O . LYS A 1 86 ? 3.498 14.595 -3.873 1.00 92.94 86 LYS A O 1
ATOM 722 N N . ASP A 1 87 ? 4.247 14.535 -5.978 1.00 93.38 87 ASP A N 1
ATOM 723 C CA . ASP A 1 87 ? 3.489 15.721 -6.369 1.00 93.38 87 ASP A CA 1
ATOM 724 C C . ASP A 1 87 ? 1.991 15.401 -6.429 1.00 93.38 87 ASP A C 1
ATOM 726 O O . ASP A 1 87 ? 1.570 14.418 -7.046 1.00 93.38 87 ASP A O 1
ATOM 730 N N . ASP A 1 88 ? 1.171 16.285 -5.857 1.00 94.19 88 ASP A N 1
ATOM 731 C CA . ASP A 1 88 ? -0.289 16.145 -5.866 1.00 94.19 88 ASP A CA 1
ATOM 732 C C . ASP A 1 88 ? -0.851 16.008 -7.283 1.00 94.19 88 ASP A C 1
ATOM 734 O O . ASP A 1 88 ? -1.858 15.333 -7.481 1.00 94.19 88 ASP A O 1
ATOM 738 N N . SER A 1 89 ? -0.223 16.635 -8.282 1.00 96.00 89 SER A N 1
ATOM 739 C CA . SER A 1 89 ? -0.634 16.504 -9.682 1.00 96.00 89 SER A CA 1
ATOM 740 C C . SER A 1 89 ? -0.498 15.065 -10.178 1.00 96.00 89 SER A C 1
ATOM 742 O O . SER A 1 89 ? -1.445 14.545 -10.757 1.00 96.00 89 SER A O 1
ATOM 744 N N . VAL A 1 90 ? 0.623 14.402 -9.885 1.00 96.00 90 VAL A N 1
ATOM 745 C CA . VAL A 1 90 ? 0.894 13.007 -10.266 1.00 96.00 90 VAL A CA 1
ATOM 746 C C . VAL A 1 90 ? -0.056 12.063 -9.540 1.00 96.00 90 VAL A C 1
ATOM 748 O O . VAL A 1 90 ? -0.713 11.231 -10.170 1.00 96.00 90 VAL A O 1
ATOM 751 N N . ILE A 1 91 ? -0.186 12.234 -8.222 1.00 96.62 91 ILE A N 1
ATOM 752 C CA . ILE A 1 91 ? -1.075 11.417 -7.390 1.00 96.62 91 ILE A CA 1
ATOM 753 C C . ILE A 1 91 ? -2.527 11.548 -7.864 1.00 96.62 91 ILE A C 1
ATOM 755 O O . ILE A 1 91 ? -3.227 10.539 -7.975 1.00 96.62 91 ILE A O 1
ATOM 759 N N . ASN A 1 92 ? -2.991 12.765 -8.164 1.00 97.12 92 ASN A N 1
ATOM 760 C CA . ASN A 1 92 ? -4.361 13.000 -8.619 1.00 97.12 92 ASN A CA 1
ATOM 761 C C . ASN A 1 92 ? -4.604 12.566 -10.063 1.00 97.12 92 ASN A C 1
ATOM 763 O O . ASN A 1 92 ? -5.720 12.148 -10.370 1.00 97.12 92 ASN A O 1
ATOM 767 N N . GLU A 1 93 ? -3.606 12.648 -10.941 1.00 97.50 93 GLU A N 1
ATOM 768 C CA . GLU A 1 93 ? -3.716 12.162 -12.317 1.00 97.50 93 GLU A CA 1
ATOM 769 C C . GLU A 1 93 ? -3.906 10.641 -12.333 1.00 97.50 93 GLU A C 1
ATOM 771 O O . GLU A 1 93 ? -4.872 10.148 -12.919 1.00 97.50 93 GLU A O 1
ATOM 776 N N . LEU A 1 94 ? -3.061 9.904 -11.603 1.00 98.06 94 LEU A N 1
ATOM 777 C CA . LEU A 1 94 ? -3.197 8.453 -11.449 1.00 98.06 94 LEU A CA 1
ATOM 778 C C . LEU A 1 94 ? -4.500 8.068 -10.738 1.00 98.06 94 LEU A C 1
ATOM 780 O O . LEU A 1 94 ? -5.181 7.144 -11.180 1.00 98.06 94 LEU A O 1
ATOM 784 N N . ARG A 1 95 ? -4.894 8.799 -9.684 1.00 97.88 95 ARG A N 1
ATOM 785 C CA . ARG A 1 95 ? -6.189 8.598 -9.015 1.00 97.88 95 ARG A CA 1
ATOM 786 C C . ARG A 1 95 ? -7.336 8.748 -10.007 1.00 97.88 95 ARG A C 1
ATOM 788 O O . ARG A 1 95 ? -8.147 7.841 -10.128 1.00 97.88 95 ARG A O 1
ATOM 795 N N . SER A 1 96 ? -7.373 9.854 -10.749 1.00 97.44 96 SER A N 1
ATOM 796 C CA . SER A 1 96 ? -8.434 10.142 -11.724 1.00 97.44 96 SER A CA 1
ATOM 797 C C . SER A 1 96 ? -8.491 9.083 -12.821 1.00 97.44 96 SER A C 1
ATOM 799 O O . SER A 1 96 ? -9.580 8.680 -13.227 1.00 97.44 96 SER A O 1
ATOM 801 N N . PHE A 1 97 ? -7.330 8.601 -13.276 1.00 97.56 97 PHE A N 1
ATOM 802 C CA . PHE A 1 97 ? -7.254 7.476 -14.199 1.00 97.56 97 PHE A CA 1
ATOM 803 C C . PHE A 1 97 ? -7.921 6.226 -13.607 1.00 97.56 97 PHE A C 1
ATOM 805 O O . PHE A 1 97 ? -8.801 5.656 -14.246 1.00 97.56 97 PHE A O 1
ATOM 812 N N . LEU A 1 98 ? -7.557 5.825 -12.383 1.00 97.56 98 LEU A N 1
ATOM 813 C CA . LEU A 1 98 ? -8.152 4.661 -11.719 1.00 97.56 98 LEU A CA 1
ATOM 814 C C . LEU A 1 98 ? -9.667 4.836 -11.513 1.00 97.56 98 LEU A C 1
ATOM 816 O O . LEU A 1 98 ? -10.432 3.916 -11.788 1.00 97.56 98 LEU A O 1
ATOM 820 N N . GLU A 1 99 ? -10.122 6.014 -11.084 1.00 96.94 99 GLU A N 1
ATOM 821 C CA . GLU A 1 99 ? -11.550 6.293 -10.887 1.00 96.94 99 GLU A CA 1
ATOM 822 C C . GLU A 1 99 ? -12.350 6.118 -12.187 1.00 96.94 99 GLU A C 1
ATOM 824 O O . GLU A 1 99 ? -13.431 5.525 -12.185 1.00 96.94 99 GLU A O 1
ATOM 829 N N . GLN A 1 100 ? -11.806 6.592 -13.310 1.00 96.19 100 GLN A N 1
ATOM 830 C CA . GLN A 1 100 ? -12.425 6.458 -14.631 1.00 96.19 100 GLN A CA 1
ATOM 831 C C . GLN A 1 100 ? -12.360 5.023 -15.163 1.00 96.19 100 GLN A C 1
ATOM 833 O O . GLN A 1 100 ? -13.328 4.539 -15.749 1.00 96.19 100 GLN A O 1
ATOM 838 N N . GLU A 1 101 ? -11.231 4.346 -14.963 1.00 95.50 101 GLU A N 1
ATOM 839 C CA . GLU A 1 101 ? -10.987 2.995 -15.465 1.00 95.50 101 GLU A CA 1
ATOM 840 C C . GLU A 1 101 ? -11.848 1.953 -14.745 1.00 95.50 101 GLU A C 1
ATOM 842 O O . GLU A 1 101 ? -12.469 1.094 -15.377 1.00 95.50 101 GLU A O 1
ATOM 847 N N . PHE A 1 102 ? -11.915 2.058 -13.418 1.00 95.06 102 PHE A N 1
ATOM 848 C CA . PHE A 1 102 ? -12.586 1.100 -12.543 1.00 95.06 102 PHE A CA 1
ATOM 849 C C . PHE A 1 102 ? -13.996 1.551 -12.127 1.00 95.06 102 PHE A C 1
ATOM 851 O O . PHE A 1 102 ? -14.703 0.791 -11.472 1.00 95.06 102 PHE A O 1
ATOM 858 N N . LEU A 1 103 ? -14.443 2.738 -12.566 1.00 95.19 103 LEU A N 1
ATOM 859 C CA . LEU A 1 103 ? -15.757 3.328 -12.258 1.00 95.19 103 LEU A CA 1
ATOM 860 C C . LEU A 1 103 ? -16.026 3.407 -10.750 1.00 95.19 103 LEU A C 1
ATOM 862 O O . LEU A 1 103 ? -17.100 3.045 -10.264 1.00 95.19 103 LEU A O 1
ATOM 866 N N . VAL A 1 104 ? -15.027 3.879 -10.013 1.00 93.62 104 VAL A N 1
ATOM 867 C CA . VAL A 1 104 ? -14.978 3.818 -8.554 1.00 93.62 104 VAL A CA 1
ATOM 868 C C . VAL A 1 104 ? -14.544 5.165 -7.976 1.00 93.62 104 VAL A C 1
ATOM 870 O O . VAL A 1 104 ? -13.676 5.807 -8.555 1.00 93.62 104 VAL A O 1
ATOM 873 N N . PRO A 1 105 ? -15.108 5.627 -6.849 1.00 93.50 105 PRO A N 1
ATOM 874 C CA . PRO A 1 105 ? -14.596 6.802 -6.153 1.00 93.50 105 PRO A CA 1
ATOM 875 C C . PRO A 1 105 ? -13.437 6.437 -5.214 1.00 93.50 105 PRO A C 1
ATOM 877 O O . PRO A 1 105 ? -13.583 5.598 -4.314 1.00 93.50 105 PRO A O 1
ATOM 880 N N . LEU A 1 106 ? -12.300 7.114 -5.369 1.00 93.56 106 LEU A N 1
ATOM 881 C CA . LEU A 1 106 ? -11.098 6.907 -4.562 1.00 93.56 106 LEU A CA 1
ATOM 882 C C . LEU A 1 106 ? -10.823 8.100 -3.646 1.00 93.56 106 LEU A C 1
ATOM 884 O O . LEU A 1 106 ? -11.019 9.262 -4.004 1.00 93.56 106 LEU A O 1
ATOM 888 N N . ASP A 1 107 ? -10.350 7.796 -2.442 1.00 90.88 107 ASP A N 1
ATOM 889 C CA . ASP A 1 107 ? -9.878 8.789 -1.486 1.00 90.88 107 ASP A CA 1
ATOM 890 C C . ASP A 1 107 ? -8.677 9.556 -2.052 1.00 90.88 107 ASP A C 1
ATOM 892 O O . ASP A 1 107 ? -7.901 9.030 -2.852 1.00 90.88 107 ASP A O 1
ATOM 896 N N . SER A 1 108 ? -8.504 10.804 -1.620 1.00 89.38 108 SER A N 1
ATOM 897 C CA . SER A 1 108 ? -7.349 11.614 -2.004 1.00 89.38 108 SER A CA 1
ATOM 898 C C . SER A 1 108 ? -6.039 11.106 -1.397 1.00 89.38 108 SER A C 1
ATOM 900 O O . SER A 1 108 ? -4.972 11.505 -1.850 1.00 89.38 108 SER A O 1
ATOM 902 N N . THR A 1 109 ? -6.094 10.252 -0.367 1.00 86.88 109 THR A N 1
ATOM 903 C CA . THR A 1 109 ? -4.900 9.621 0.204 1.00 86.88 109 THR A CA 1
ATOM 904 C C . THR A 1 109 ? -4.301 8.595 -0.751 1.00 86.88 109 THR A C 1
ATOM 906 O O . THR A 1 109 ? -5.001 7.699 -1.229 1.00 86.88 109 THR A O 1
ATOM 909 N N . CYS A 1 110 ? -2.987 8.674 -0.935 1.00 92.94 110 CYS A N 1
ATOM 910 C CA . CYS A 1 110 ? -2.192 7.703 -1.667 1.00 92.94 110 CYS A CA 1
ATOM 911 C C . CYS A 1 110 ? -0.991 7.305 -0.816 1.00 92.94 110 CYS A C 1
ATOM 913 O O . CYS A 1 110 ? -0.365 8.169 -0.207 1.00 92.94 110 CYS A O 1
ATOM 915 N N . SER A 1 111 ? -0.678 6.013 -0.810 1.00 93.25 111 SER A N 1
ATOM 916 C CA . SER A 1 111 ? 0.578 5.492 -0.274 1.00 93.25 111 SER A CA 1
ATOM 917 C C . SER A 1 111 ? 1.498 5.150 -1.429 1.00 93.25 111 SER A C 1
ATOM 919 O O . SER A 1 111 ? 1.035 4.604 -2.440 1.00 93.25 111 SER A O 1
ATOM 921 N N . ILE A 1 112 ? 2.774 5.505 -1.305 1.00 96.12 112 ILE A N 1
ATOM 922 C CA . ILE A 1 112 ? 3.756 5.305 -2.368 1.00 96.12 112 ILE A CA 1
ATOM 923 C C . ILE A 1 112 ? 4.912 4.466 -1.838 1.00 96.12 112 ILE A C 1
ATOM 925 O O . ILE A 1 112 ? 5.640 4.879 -0.939 1.00 96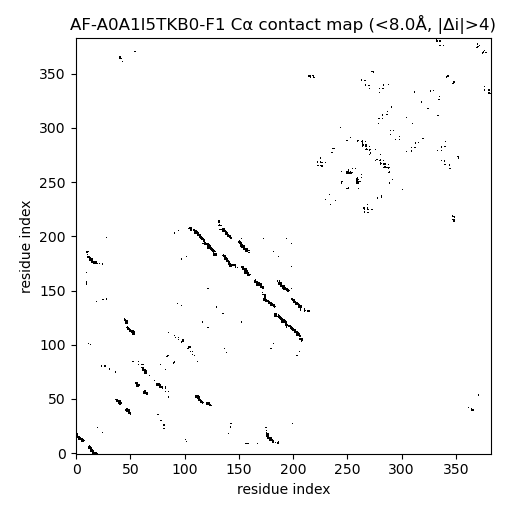.12 112 ILE A O 1
ATOM 929 N N . CYS A 1 113 ? 5.115 3.302 -2.446 1.00 96.12 113 CYS A N 1
ATOM 930 C CA . CYS A 1 113 ? 6.205 2.396 -2.109 1.00 96.12 113 CYS A CA 1
ATOM 931 C C . CYS A 1 113 ? 7.036 2.081 -3.352 1.00 96.12 113 CYS A C 1
ATOM 933 O O . CYS A 1 113 ? 6.509 1.991 -4.463 1.00 96.12 113 CYS A O 1
ATOM 935 N N . ILE A 1 114 ? 8.340 1.911 -3.174 1.00 98.06 114 ILE A N 1
ATOM 936 C CA . ILE A 1 114 ? 9.231 1.400 -4.207 1.00 98.06 114 ILE A CA 1
ATOM 937 C C . ILE A 1 114 ? 9.746 0.044 -3.750 1.00 98.06 114 ILE A C 1
ATOM 939 O O . ILE A 1 114 ? 10.331 -0.063 -2.677 1.00 98.06 114 ILE A O 1
ATOM 943 N N . ASN A 1 115 ? 9.593 -0.964 -4.603 1.00 98.06 115 ASN A N 1
ATOM 944 C CA . ASN A 1 115 ? 10.100 -2.309 -4.366 1.00 98.06 115 ASN A CA 1
ATOM 945 C C . ASN A 1 115 ? 11.330 -2.567 -5.236 1.00 98.06 115 ASN A C 1
ATOM 947 O O . ASN A 1 115 ? 11.342 -2.228 -6.423 1.00 98.06 115 ASN A O 1
ATOM 951 N N . CYS A 1 116 ? 12.326 -3.234 -4.662 1.00 98.44 116 CYS A N 1
ATOM 952 C CA . CYS A 1 116 ? 13.492 -3.786 -5.332 1.00 98.44 116 CYS A CA 1
ATOM 953 C C . CYS A 1 116 ? 13.567 -5.292 -5.043 1.00 98.44 116 CYS A C 1
ATOM 955 O O . CYS A 1 116 ? 13.654 -5.723 -3.893 1.00 98.44 116 CYS A O 1
ATOM 957 N N . LEU A 1 117 ? 13.519 -6.095 -6.104 1.00 98.50 117 LEU A N 1
ATOM 958 C CA . LEU A 1 117 ? 13.809 -7.525 -6.051 1.00 98.50 117 LEU A CA 1
ATOM 959 C C . LEU A 1 117 ? 15.175 -7.762 -6.689 1.00 98.50 117 LEU A C 1
ATOM 961 O O . LEU A 1 117 ? 15.394 -7.343 -7.825 1.00 98.50 117 LEU A O 1
ATOM 965 N N . VAL A 1 118 ? 16.071 -8.444 -5.988 1.00 98.00 118 VAL A N 1
ATOM 966 C CA . VAL A 1 118 ? 17.382 -8.855 -6.517 1.00 98.00 118 VAL A CA 1
ATOM 967 C C . VAL A 1 118 ? 17.360 -10.315 -6.970 1.00 98.00 118 VAL A C 1
ATOM 969 O O . VAL A 1 118 ? 16.389 -11.037 -6.730 1.00 98.00 118 VAL A O 1
ATOM 972 N N . GLU A 1 119 ? 18.429 -10.758 -7.632 1.00 98.31 119 GLU A N 1
ATOM 973 C CA . GLU A 1 119 ? 18.606 -12.144 -8.070 1.00 98.31 119 GLU A CA 1
ATOM 974 C C . GLU A 1 119 ? 18.203 -13.169 -6.992 1.00 98.31 119 GLU A C 1
ATOM 976 O O . GLU A 1 119 ? 18.587 -13.095 -5.825 1.00 98.31 119 GLU A O 1
ATOM 981 N N . GLY A 1 120 ? 17.388 -14.141 -7.399 1.00 97.88 120 GLY A N 1
ATOM 982 C CA . GLY A 1 120 ? 16.852 -15.197 -6.548 1.00 97.88 120 GLY A CA 1
ATOM 983 C C . GLY A 1 120 ? 15.517 -14.865 -5.880 1.00 97.88 120 GLY A C 1
ATOM 984 O O . GLY A 1 120 ? 14.773 -15.804 -5.570 1.00 97.88 120 GLY A O 1
ATOM 985 N N . GLN A 1 121 ? 15.173 -13.583 -5.717 1.00 98.06 121 GLN A N 1
ATOM 986 C CA . GLN A 1 121 ? 13.943 -13.151 -5.050 1.00 98.06 121 GLN A CA 1
ATOM 987 C C . GLN A 1 121 ? 12.715 -13.243 -5.961 1.00 98.06 121 GLN A C 1
ATOM 989 O O . GLN A 1 121 ? 12.799 -13.168 -7.189 1.00 98.06 121 GLN A O 1
ATOM 994 N N . SER A 1 122 ? 11.550 -13.419 -5.341 1.00 97.44 122 SER A N 1
ATOM 995 C CA . SER A 1 122 ? 10.241 -13.499 -5.994 1.00 97.44 122 SER A CA 1
ATOM 996 C C . SER A 1 122 ? 9.146 -13.065 -5.027 1.00 97.44 122 SER A C 1
ATOM 998 O O . SER A 1 122 ? 9.325 -13.159 -3.812 1.00 97.44 122 SER A O 1
ATOM 1000 N N . ILE A 1 123 ? 7.984 -12.704 -5.565 1.00 96.81 123 ILE A N 1
ATOM 1001 C CA . ILE A 1 123 ? 6.763 -12.514 -4.780 1.00 96.81 123 ILE A CA 1
ATOM 1002 C C . ILE A 1 123 ? 5.796 -13.620 -5.190 1.00 96.81 123 ILE A C 1
ATOM 1004 O O . ILE A 1 123 ? 5.354 -13.686 -6.337 1.00 96.81 123 ILE A O 1
ATOM 1008 N N . GLY A 1 124 ? 5.511 -14.523 -4.260 1.00 95.62 124 GLY A N 1
ATOM 1009 C CA . GLY A 1 124 ? 4.597 -15.639 -4.444 1.00 95.62 124 GLY A CA 1
ATOM 1010 C C . GLY A 1 124 ? 3.166 -15.188 -4.726 1.00 95.62 124 GLY A C 1
ATOM 1011 O O . GLY A 1 124 ? 2.818 -14.010 -4.634 1.00 95.62 124 GLY A O 1
ATOM 1012 N N . MET A 1 125 ? 2.317 -16.149 -5.083 1.00 93.88 125 MET A N 1
ATOM 1013 C CA . MET A 1 125 ? 0.917 -15.873 -5.382 1.00 93.88 125 MET A CA 1
ATOM 1014 C C . MET A 1 125 ? 0.187 -15.292 -4.166 1.00 93.88 125 MET A C 1
ATOM 1016 O O . MET A 1 125 ? 0.123 -15.919 -3.110 1.00 93.88 125 MET A O 1
ATOM 1020 N N . HIS A 1 126 ? -0.434 -14.137 -4.366 1.00 92.81 126 HIS A N 1
ATOM 1021 C CA . HIS A 1 126 ? -1.291 -13.443 -3.409 1.00 92.81 126 HIS A CA 1
ATOM 1022 C C . HIS A 1 126 ? -2.335 -12.636 -4.187 1.00 92.81 126 HIS A C 1
ATOM 1024 O O . HIS A 1 126 ? -2.302 -12.610 -5.413 1.00 92.81 126 HIS A O 1
ATOM 1030 N N . ASN A 1 127 ? -3.304 -12.029 -3.510 1.00 91.12 127 ASN A N 1
ATOM 1031 C CA . ASN A 1 127 ? -4.371 -11.262 -4.161 1.00 91.12 127 ASN A CA 1
ATOM 1032 C C . ASN A 1 127 ? -4.587 -9.875 -3.557 1.00 91.12 127 ASN A C 1
ATOM 1034 O O . ASN A 1 127 ? -5.582 -9.235 -3.879 1.00 91.12 127 ASN A O 1
ATOM 1038 N N . ASP A 1 128 ? -3.698 -9.426 -2.669 1.00 87.19 128 ASP A N 1
ATOM 1039 C CA . ASP A 1 128 ? -3.876 -8.186 -1.906 1.00 87.19 128 ASP A CA 1
ATOM 1040 C C . ASP A 1 128 ? -5.278 -8.062 -1.275 1.00 87.19 128 ASP A C 1
ATOM 1042 O O . ASP A 1 128 ? -5.788 -6.951 -1.166 1.00 87.19 128 ASP A O 1
ATOM 1046 N N . ALA A 1 129 ? -5.927 -9.193 -0.926 1.00 69.62 129 ALA A N 1
ATOM 1047 C CA . ALA A 1 129 ? -7.363 -9.258 -0.644 1.00 69.62 129 ALA A CA 1
ATOM 1048 C C . ALA A 1 129 ? -7.822 -8.079 0.228 1.00 69.62 129 ALA A C 1
ATOM 1050 O O . ALA A 1 129 ? -7.470 -8.031 1.415 1.00 69.62 129 ALA A O 1
ATOM 1051 N N . PRO A 1 130 ? -8.611 -7.139 -0.328 1.00 64.44 130 PRO A N 1
ATOM 1052 C CA . PRO A 1 130 ? -8.998 -5.954 0.407 1.00 64.44 130 PRO A CA 1
ATOM 1053 C C . PRO A 1 130 ? -9.929 -6.397 1.528 1.00 64.44 130 PRO A C 1
ATOM 1055 O O . PRO A 1 130 ? -10.994 -6.971 1.290 1.00 64.44 130 PRO A O 1
ATOM 1058 N N . ARG A 1 131 ? -9.532 -6.151 2.774 1.00 64.25 131 ARG A N 1
ATOM 1059 C CA . ARG A 1 131 ? -10.495 -6.147 3.877 1.00 64.25 131 ARG A CA 1
ATOM 1060 C C . ARG A 1 131 ? -11.072 -4.737 3.974 1.00 64.25 131 ARG A C 1
ATOM 1062 O O . ARG A 1 131 ? -10.525 -3.784 3.418 1.00 64.25 131 ARG A O 1
ATOM 1069 N N . ILE A 1 132 ? -12.189 -4.589 4.670 1.00 60.56 132 ILE A N 1
ATOM 1070 C CA . ILE A 1 132 ? -12.788 -3.274 4.915 1.00 60.56 132 ILE A CA 1
ATOM 1071 C C . ILE A 1 132 ? -11.723 -2.343 5.499 1.00 60.56 132 ILE A C 1
ATOM 1073 O O . ILE A 1 132 ? -11.027 -2.734 6.426 1.00 60.56 132 ILE A O 1
ATOM 1077 N N . GLY A 1 133 ? -11.544 -1.150 4.925 1.00 64.94 133 GLY A N 1
ATOM 1078 C CA . GLY A 1 133 ? -10.500 -0.213 5.357 1.00 64.94 133 GLY A CA 1
ATOM 1079 C C . GLY A 1 133 ? -9.131 -0.363 4.698 1.00 64.94 133 GLY A C 1
ATOM 1080 O O . GLY A 1 133 ? -8.286 0.513 4.870 1.00 64.94 133 GLY A O 1
ATOM 1081 N N . PHE A 1 134 ? -8.902 -1.422 3.925 1.00 70.38 134 PHE A N 1
ATOM 1082 C CA . PHE A 1 134 ? -7.647 -1.624 3.205 1.00 70.38 134 PHE A CA 1
ATOM 1083 C C . PHE A 1 134 ? -7.664 -0.954 1.837 1.00 70.38 134 PHE A C 1
ATOM 1085 O O . PHE A 1 134 ? -8.708 -0.549 1.318 1.00 70.38 134 PHE A O 1
ATOM 1092 N N . ALA A 1 135 ? -6.474 -0.840 1.257 1.00 85.50 135 ALA A N 1
ATOM 1093 C CA . ALA A 1 135 ? -6.318 -0.400 -0.110 1.00 85.50 135 ALA A CA 1
ATOM 1094 C C . ALA A 1 135 ? -7.144 -1.272 -1.055 1.00 85.50 135 ALA A C 1
ATOM 1096 O O . ALA A 1 135 ? -7.260 -2.481 -0.874 1.00 85.50 135 ALA A O 1
ATOM 1097 N N . THR A 1 136 ? -7.722 -0.631 -2.058 1.00 91.94 136 THR A N 1
ATOM 1098 C CA . THR A 1 136 ? -8.634 -1.280 -3.010 1.00 91.94 136 THR A CA 1
ATOM 1099 C C . THR A 1 136 ? -8.092 -1.257 -4.425 1.00 91.94 136 THR A C 1
ATOM 1101 O O . THR A 1 136 ? -8.511 -2.064 -5.241 1.00 91.94 136 THR A O 1
ATOM 1104 N N . HIS A 1 137 ? -7.181 -0.332 -4.727 1.00 95.88 137 HIS A N 1
ATOM 1105 C CA . HIS A 1 137 ? -6.646 -0.147 -6.066 1.00 95.88 137 HIS A CA 1
ATOM 1106 C C . HIS A 1 137 ? -5.153 0.120 -5.985 1.00 95.88 137 HIS A C 1
ATOM 1108 O O . HIS A 1 137 ? -4.683 0.830 -5.089 1.00 95.88 137 HIS A O 1
ATOM 1114 N N . ARG A 1 138 ? -4.413 -0.442 -6.937 1.00 97.50 138 ARG A N 1
ATOM 1115 C CA . ARG A 1 138 ? -2.972 -0.245 -7.061 1.00 97.50 138 ARG A CA 1
ATOM 1116 C C . ARG A 1 138 ? -2.607 0.121 -8.486 1.00 97.50 138 ARG A C 1
ATOM 1118 O O . ARG A 1 138 ? -3.196 -0.383 -9.441 1.00 97.50 138 ARG A O 1
ATOM 1125 N N . PHE A 1 139 ? -1.602 0.976 -8.605 1.00 98.38 139 PHE A N 1
ATOM 1126 C CA . PHE A 1 139 ? -0.945 1.310 -9.858 1.00 98.38 139 PHE A CA 1
ATOM 1127 C C . PHE A 1 139 ? 0.548 1.028 -9.707 1.00 98.38 139 PHE A C 1
ATOM 1129 O O . PHE A 1 139 ? 1.236 1.676 -8.923 1.00 98.38 139 PHE A O 1
ATOM 1136 N N . VAL A 1 140 ? 1.054 0.052 -10.453 1.00 98.44 140 VAL A N 1
ATOM 1137 C CA . VAL A 1 140 ? 2.456 -0.373 -10.433 1.00 98.44 140 VAL A CA 1
ATOM 1138 C C . VAL A 1 140 ? 3.142 0.128 -11.695 1.00 98.44 140 VAL A C 1
ATOM 1140 O O . VAL A 1 140 ? 2.666 -0.144 -12.789 1.00 98.44 140 VAL A O 1
ATOM 1143 N N . VAL A 1 141 ? 4.274 0.811 -11.570 1.00 98.50 141 VAL A N 1
ATOM 1144 C CA . VAL A 1 141 ? 5.109 1.275 -12.684 1.00 98.50 141 VAL A CA 1
ATOM 1145 C C . VAL A 1 141 ? 6.459 0.585 -12.615 1.00 98.50 141 VAL A C 1
ATOM 1147 O O . VAL A 1 141 ? 7.140 0.617 -11.591 1.00 98.50 141 VAL A O 1
ATOM 1150 N N . ASN A 1 142 ? 6.862 -0.048 -13.709 1.00 98.31 142 ASN A N 1
ATOM 1151 C CA . ASN A 1 142 ? 8.150 -0.724 -13.789 1.00 98.31 142 ASN A CA 1
ATOM 1152 C C . ASN A 1 142 ? 9.264 0.253 -14.200 1.00 98.31 142 ASN A C 1
ATOM 1154 O O . ASN A 1 142 ? 9.046 1.154 -15.010 1.00 98.31 142 ASN A O 1
ATOM 1158 N N . LEU A 1 143 ? 10.470 0.066 -13.652 1.00 98.00 143 LEU A N 1
ATOM 1159 C CA . LEU A 1 143 ? 11.602 0.994 -13.811 1.00 98.00 143 LEU A CA 1
ATOM 1160 C C . LEU A 1 143 ? 12.845 0.329 -14.442 1.00 98.00 143 LEU A C 1
ATOM 1162 O O . LEU A 1 143 ? 13.969 0.712 -14.135 1.00 98.00 143 LEU A O 1
ATOM 1166 N N . ASN A 1 144 ? 12.681 -0.697 -15.285 1.00 97.75 144 ASN A N 1
ATOM 1167 C CA . ASN A 1 144 ? 13.798 -1.544 -15.741 1.00 97.75 144 ASN A CA 1
ATOM 1168 C C . ASN A 1 144 ? 14.095 -1.314 -17.241 1.00 97.75 144 ASN A C 1
ATOM 1170 O O . ASN A 1 144 ? 13.395 -1.885 -18.080 1.00 97.75 144 ASN A O 1
ATOM 1174 N N . PRO A 1 145 ? 15.065 -0.443 -17.598 1.00 94.56 145 PRO A N 1
ATOM 1175 C CA . PRO A 1 145 ? 15.274 0.006 -18.982 1.00 94.56 145 PRO A CA 1
ATOM 1176 C C . PRO A 1 145 ? 15.808 -1.080 -19.916 1.00 94.56 145 PRO A C 1
ATOM 1178 O O . PRO A 1 145 ? 15.363 -1.163 -21.056 1.00 94.56 145 PRO A O 1
ATOM 1181 N N . ASP A 1 146 ? 16.692 -1.939 -19.414 1.00 93.56 146 ASP A N 1
ATOM 1182 C CA . ASP A 1 146 ? 17.403 -2.944 -20.214 1.00 93.56 146 ASP A CA 1
ATOM 1183 C C . ASP A 1 146 ? 16.832 -4.355 -20.028 1.00 93.56 146 ASP A C 1
ATOM 1185 O O . ASP A 1 146 ? 17.535 -5.347 -20.198 1.00 93.56 146 ASP A O 1
ATOM 1189 N N . TYR A 1 147 ? 15.556 -4.445 -19.642 1.00 97.38 147 TYR A N 1
ATOM 1190 C CA . TYR A 1 147 ? 14.920 -5.719 -19.334 1.00 97.38 147 TYR A CA 1
ATOM 1191 C C . TYR A 1 147 ? 14.904 -6.669 -20.537 1.00 97.38 147 TYR A C 1
ATOM 1193 O O . TYR A 1 147 ? 14.398 -6.324 -21.612 1.00 97.38 147 TYR A O 1
ATOM 1201 N N . VAL A 1 148 ? 15.332 -7.909 -20.310 1.00 97.69 148 VAL A N 1
ATOM 1202 C CA . VAL A 1 148 ? 15.159 -9.034 -21.235 1.00 97.69 148 VAL A CA 1
ATOM 1203 C C . VAL A 1 148 ? 14.497 -10.224 -20.535 1.00 97.69 148 VAL A C 1
ATOM 1205 O O . VAL A 1 148 ? 14.600 -10.405 -19.327 1.00 97.69 148 VAL A O 1
ATOM 1208 N N . ASP A 1 149 ? 13.818 -11.089 -21.296 1.00 98.00 149 ASP A N 1
ATOM 1209 C CA . ASP A 1 149 ? 13.034 -12.201 -20.725 1.00 98.00 149 ASP A CA 1
ATOM 1210 C C . ASP A 1 149 ? 13.875 -13.175 -19.866 1.00 98.00 149 ASP A C 1
ATOM 1212 O O . ASP A 1 149 ? 13.341 -13.847 -18.973 1.00 98.00 149 ASP A O 1
ATOM 1216 N N . SER A 1 150 ? 15.189 -13.267 -20.113 1.00 97.75 150 SER A N 1
ATOM 1217 C CA . SER A 1 150 ? 16.114 -14.076 -19.308 1.00 97.75 150 SER A CA 1
ATOM 1218 C C . SER A 1 150 ? 16.291 -13.558 -17.882 1.00 97.75 150 SER A C 1
ATOM 1220 O O . SER A 1 150 ? 16.531 -14.381 -17.000 1.00 97.75 150 SER A O 1
ATOM 1222 N N . ASP A 1 151 ? 16.065 -12.266 -17.631 1.00 98.19 151 ASP A N 1
ATOM 1223 C CA . ASP A 1 151 ? 16.208 -11.633 -16.312 1.00 98.19 151 ASP A CA 1
ATOM 1224 C C . ASP A 1 151 ? 15.149 -12.127 -15.316 1.00 98.19 151 ASP A C 1
ATOM 1226 O O . ASP A 1 151 ? 15.286 -11.970 -14.103 1.00 98.19 151 ASP A O 1
ATOM 1230 N N . GLY A 1 152 ? 14.072 -12.759 -15.796 1.00 98.44 152 GLY A N 1
ATOM 1231 C CA . GLY A 1 152 ? 12.979 -13.230 -14.947 1.00 98.44 152 GLY A CA 1
ATOM 1232 C C . GLY A 1 152 ? 12.106 -12.078 -14.445 1.00 98.44 152 GLY A C 1
ATOM 1233 O O . GLY A 1 152 ? 11.823 -11.150 -15.189 1.00 98.44 152 GLY A O 1
ATOM 1234 N N . GLY A 1 153 ? 11.576 -12.149 -13.222 1.00 98.00 153 GLY A N 1
ATOM 1235 C CA . GLY A 1 153 ? 10.863 -11.003 -12.630 1.00 98.00 153 GLY A CA 1
ATOM 1236 C C . GLY A 1 153 ? 9.534 -10.601 -13.296 1.00 98.00 153 GLY A C 1
ATOM 1237 O O . GLY A 1 153 ? 9.021 -9.513 -13.035 1.00 98.00 153 GLY A O 1
ATOM 1238 N N . HIS A 1 154 ? 8.969 -11.437 -14.170 1.00 98.44 154 HIS A N 1
ATOM 1239 C CA . HIS A 1 154 ? 7.692 -11.160 -14.828 1.00 98.44 154 HIS A CA 1
ATOM 1240 C C . HIS A 1 154 ? 6.567 -10.969 -13.807 1.00 98.44 154 HIS A C 1
ATOM 1242 O O . HIS A 1 154 ? 6.493 -11.703 -12.820 1.00 98.44 154 HIS A O 1
ATOM 1248 N N . PHE A 1 155 ? 5.664 -10.028 -14.073 1.00 98.12 155 PHE A N 1
ATOM 1249 C CA . PHE A 1 155 ? 4.416 -9.924 -13.326 1.00 98.12 155 PHE A CA 1
ATOM 1250 C C . PHE A 1 155 ? 3.398 -10.892 -13.934 1.00 98.12 155 PHE A C 1
ATOM 1252 O O . PHE A 1 155 ? 3.138 -10.858 -15.140 1.00 98.12 155 PHE A O 1
ATOM 1259 N N . TYR A 1 156 ? 2.833 -11.766 -13.109 1.00 97.62 156 TYR A N 1
ATOM 1260 C CA . TYR A 1 156 ? 1.838 -12.746 -13.521 1.00 97.62 156 TYR A CA 1
ATOM 1261 C C . TYR A 1 156 ? 0.463 -12.337 -13.021 1.00 97.62 156 TYR A C 1
ATOM 1263 O O . TYR A 1 156 ? 0.264 -12.188 -11.819 1.00 97.62 156 TYR A O 1
ATOM 1271 N N . VAL A 1 157 ? -0.485 -12.228 -13.945 1.00 97.00 157 VAL A N 1
ATOM 1272 C CA . VAL A 1 157 ? -1.917 -12.215 -13.649 1.00 97.00 157 VAL A CA 1
ATOM 1273 C C . VAL A 1 157 ? -2.374 -13.663 -13.625 1.00 97.00 157 VAL A C 1
ATOM 1275 O O . VAL A 1 157 ? -2.176 -14.402 -14.597 1.00 97.00 157 VAL A O 1
ATOM 1278 N N . LEU A 1 158 ? -2.967 -14.070 -12.510 1.00 95.50 158 LEU A N 1
ATOM 1279 C CA . LEU A 1 158 ? -3.318 -15.455 -12.254 1.00 95.50 158 LEU A CA 1
ATOM 1280 C C . LEU A 1 158 ? -4.831 -15.606 -12.159 1.00 95.50 158 LEU A C 1
ATOM 1282 O O . LEU A 1 158 ? -5.524 -14.803 -11.532 1.00 95.50 158 LEU A O 1
ATOM 1286 N N . LYS A 1 159 ? -5.336 -16.689 -12.738 1.00 92.12 159 LYS A N 1
ATOM 1287 C CA . LYS A 1 159 ? -6.697 -17.159 -12.522 1.00 92.12 159 LYS A CA 1
ATOM 1288 C C . LYS A 1 159 ? -6.658 -18.302 -11.517 1.00 92.12 159 LYS A C 1
ATOM 1290 O O . LYS A 1 159 ? -5.899 -19.258 -11.683 1.00 92.12 159 LYS A O 1
ATOM 1295 N N . LYS A 1 160 ? -7.465 -18.212 -10.461 1.00 81.50 160 LYS A N 1
ATOM 1296 C CA . LYS A 1 160 ? -7.611 -19.298 -9.486 1.00 81.50 160 LYS A CA 1
ATOM 1297 C C . LYS A 1 160 ? -8.859 -20.120 -9.804 1.00 81.50 160 LYS A C 1
ATOM 1299 O O . LYS A 1 160 ? -9.882 -19.974 -9.141 1.00 81.50 160 LYS A O 1
ATOM 1304 N N . ASP A 1 161 ? -8.739 -20.995 -10.796 1.00 71.81 161 ASP A N 1
ATOM 1305 C CA . ASP A 1 161 ? -9.749 -22.003 -11.118 1.00 71.81 161 ASP A CA 1
ATOM 1306 C C . ASP A 1 161 ? -9.298 -23.368 -10.565 1.00 71.81 161 ASP A C 1
ATOM 1308 O O . ASP A 1 161 ? -8.387 -24.005 -11.085 1.00 71.81 161 ASP A O 1
ATOM 1312 N N . GLY A 1 162 ? -9.920 -23.833 -9.478 1.00 65.38 162 GLY A N 1
ATOM 1313 C CA . GLY A 1 162 ? -9.609 -25.140 -8.879 1.00 65.38 162 GLY A CA 1
ATOM 1314 C C . GLY A 1 162 ? -8.358 -25.162 -7.984 1.00 65.38 162 GLY A C 1
ATOM 1315 O O . GLY A 1 162 ? -8.081 -24.209 -7.256 1.00 65.38 162 GLY A O 1
ATOM 1316 N N . GLU A 1 163 ? -7.638 -26.294 -7.970 1.00 66.25 163 GLU A N 1
ATOM 1317 C CA . GLU A 1 163 ? -6.523 -26.549 -7.035 1.00 66.25 163 GLU A CA 1
ATOM 1318 C C . GLU A 1 163 ? -5.191 -25.900 -7.446 1.00 66.25 163 GLU A C 1
ATOM 1320 O O . GLU A 1 163 ? -4.326 -25.695 -6.592 1.00 66.25 163 GLU A O 1
ATOM 1325 N N . LYS A 1 164 ? -5.001 -25.573 -8.733 1.00 78.44 164 LYS A N 1
ATOM 1326 C CA . LYS A 1 164 ? -3.756 -24.987 -9.253 1.00 78.44 164 LYS A CA 1
ATOM 1327 C C . LYS A 1 164 ? -4.037 -23.653 -9.945 1.00 78.44 164 LYS A C 1
ATOM 1329 O O . LYS A 1 164 ? -4.922 -23.607 -10.790 1.00 78.44 164 LYS A O 1
ATOM 1334 N N . PRO A 1 165 ? -3.293 -22.583 -9.623 1.00 83.75 165 PRO A N 1
ATOM 1335 C CA . PRO A 1 165 ? -3.432 -21.316 -10.325 1.00 83.75 165 PRO A CA 1
ATOM 1336 C C . PRO A 1 165 ? -2.905 -21.422 -11.758 1.00 83.75 165 PRO A C 1
ATOM 1338 O O . PRO A 1 165 ? -1.854 -22.020 -12.001 1.00 83.75 165 PRO A O 1
ATOM 1341 N N . GLU A 1 166 ? -3.617 -20.800 -12.690 1.00 92.25 166 GLU A N 1
ATOM 1342 C CA . GLU A 1 166 ? -3.242 -20.710 -14.100 1.00 92.25 166 GLU A CA 1
ATOM 1343 C C . GLU A 1 166 ? -2.755 -19.293 -14.422 1.00 92.25 166 GLU A C 1
ATOM 1345 O O . GLU A 1 166 ? -3.284 -18.308 -13.904 1.00 92.25 166 GLU A O 1
ATOM 1350 N N . ILE A 1 167 ? -1.725 -19.179 -15.265 1.00 94.88 167 ILE A N 1
ATOM 1351 C CA . ILE A 1 167 ? -1.220 -17.881 -15.727 1.00 94.88 167 ILE A CA 1
ATOM 1352 C C . ILE A 1 167 ? -2.103 -17.413 -16.882 1.00 94.88 167 ILE A C 1
ATOM 1354 O O . ILE A 1 167 ? -2.012 -17.955 -17.980 1.00 94.88 167 ILE A O 1
ATOM 1358 N N . GLU A 1 168 ? -2.914 -16.384 -16.643 1.00 95.06 168 GLU A N 1
ATOM 1359 C CA . GLU A 1 168 ? -3.732 -15.746 -17.683 1.00 95.06 168 GLU A CA 1
ATOM 1360 C C . GLU A 1 168 ? -2.882 -14.781 -18.517 1.00 95.06 168 GLU A C 1
ATOM 1362 O O . GLU A 1 168 ? -2.950 -14.742 -19.747 1.00 95.06 168 GLU A O 1
ATOM 1367 N N . LYS A 1 169 ? -2.047 -13.985 -17.839 1.00 95.81 169 LYS A N 1
ATOM 1368 C CA . LYS A 1 169 ? -1.201 -12.984 -18.487 1.00 95.81 169 LYS A CA 1
ATOM 1369 C C . LYS A 1 169 ? 0.161 -12.914 -17.821 1.00 95.81 169 LYS A C 1
ATOM 1371 O O . LYS A 1 169 ? 0.286 -12.914 -16.600 1.00 95.81 169 LYS A O 1
ATOM 1376 N N . MET A 1 170 ? 1.178 -12.785 -18.659 1.00 96.94 170 MET A N 1
ATOM 1377 C CA . MET A 1 170 ? 2.535 -12.439 -18.268 1.00 96.94 170 MET A CA 1
ATOM 1378 C C . MET A 1 170 ? 2.832 -11.026 -18.770 1.00 96.94 170 MET A C 1
ATOM 1380 O O . MET A 1 170 ? 2.591 -10.719 -19.941 1.00 96.94 170 MET A O 1
ATOM 1384 N N . ILE A 1 171 ? 3.321 -10.165 -17.884 1.00 97.44 171 ILE A N 1
ATOM 1385 C CA . ILE A 1 171 ? 3.674 -8.777 -18.180 1.00 97.44 171 ILE A CA 1
ATOM 1386 C C . ILE A 1 171 ? 5.167 -8.613 -17.904 1.00 97.44 171 ILE A C 1
ATOM 1388 O O . ILE A 1 171 ? 5.651 -8.911 -16.807 1.00 97.44 171 ILE A O 1
ATOM 1392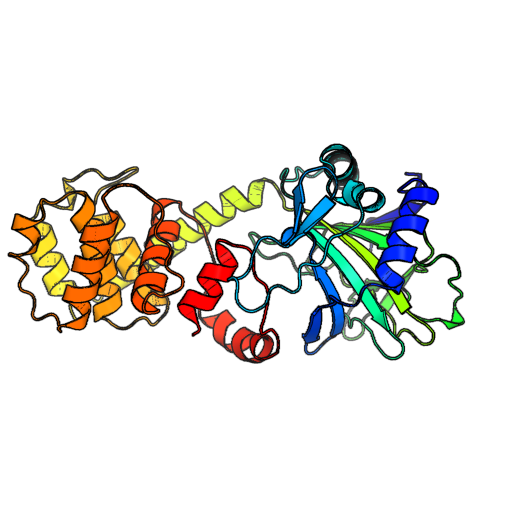 N N . ARG A 1 172 ? 5.898 -8.158 -18.922 1.00 98.06 172 ARG A N 1
ATOM 1393 C CA . ARG A 1 172 ? 7.322 -7.844 -18.805 1.00 98.06 172 ARG A CA 1
ATOM 1394 C C . ARG A 1 172 ? 7.483 -6.554 -17.995 1.00 98.06 172 ARG A C 1
ATOM 1396 O O . ARG A 1 172 ? 6.784 -5.586 -18.292 1.00 98.06 172 ARG A O 1
ATOM 1403 N N . PRO A 1 173 ? 8.383 -6.497 -17.002 1.00 97.69 173 PRO A N 1
ATOM 1404 C CA . PRO A 1 173 ? 8.602 -5.310 -16.188 1.00 97.69 173 PRO A CA 1
ATOM 1405 C C . PRO A 1 173 ? 9.493 -4.281 -16.908 1.00 97.69 173 PRO A C 1
ATOM 1407 O O . PRO A 1 173 ? 10.462 -3.796 -16.329 1.00 97.69 173 PRO A O 1
ATOM 1410 N N . ILE A 1 174 ? 9.175 -3.949 -18.160 1.00 97.31 174 ILE A N 1
ATOM 1411 C CA . ILE A 1 174 ? 9.916 -2.974 -18.973 1.00 97.31 174 ILE A CA 1
ATOM 1412 C C . ILE A 1 174 ? 9.714 -1.573 -18.389 1.00 97.31 174 ILE A C 1
ATOM 1414 O O . ILE A 1 174 ? 8.650 -1.270 -17.846 1.00 97.31 174 ILE A O 1
ATOM 1418 N N . ILE A 1 175 ? 10.736 -0.718 -18.467 1.00 97.69 175 ILE A N 1
ATOM 1419 C CA . ILE A 1 175 ? 10.634 0.671 -18.009 1.00 97.69 175 ILE A CA 1
ATOM 1420 C C . ILE A 1 175 ? 9.382 1.354 -18.561 1.00 97.69 175 ILE A C 1
ATOM 1422 O O . ILE A 1 175 ? 9.059 1.246 -19.741 1.00 97.69 175 ILE A O 1
ATOM 1426 N N . ASN A 1 176 ? 8.702 2.099 -17.691 1.00 97.75 176 ASN A N 1
ATOM 1427 C CA . ASN A 1 176 ? 7.533 2.902 -18.034 1.00 97.75 176 ASN A CA 1
ATOM 1428 C C . ASN A 1 176 ? 6.297 2.100 -18.483 1.00 97.75 176 ASN A C 1
ATOM 1430 O O . ASN A 1 176 ? 5.333 2.697 -18.962 1.00 97.75 176 ASN A O 1
ATOM 1434 N N . THR A 1 177 ? 6.297 0.776 -18.291 1.00 98.00 177 THR A N 1
ATOM 1435 C CA . THR A 1 177 ? 5.085 -0.045 -18.366 1.00 98.00 177 THR A CA 1
ATOM 1436 C C . THR A 1 177 ? 4.372 -0.019 -17.015 1.00 98.00 177 THR A C 1
ATOM 1438 O O . THR A 1 177 ? 4.953 -0.366 -15.977 1.00 98.00 177 THR A O 1
ATOM 1441 N N . GLY A 1 178 ? 3.107 0.389 -17.038 1.00 97.50 178 GLY A N 1
ATOM 1442 C CA . GLY A 1 178 ? 2.191 0.444 -15.909 1.00 97.50 178 GLY A CA 1
ATOM 1443 C C . GLY A 1 178 ? 1.238 -0.752 -15.848 1.00 97.50 178 GLY A C 1
ATOM 1444 O O . GLY A 1 178 ? 0.784 -1.263 -16.872 1.00 97.50 178 GLY A O 1
ATOM 1445 N N . PHE A 1 179 ? 0.897 -1.172 -14.635 1.00 98.19 179 PHE A N 1
ATOM 1446 C CA . PHE A 1 179 ? -0.133 -2.159 -14.337 1.00 98.19 179 PHE A CA 1
ATOM 1447 C C . PHE A 1 179 ? -1.064 -1.608 -13.259 1.00 98.19 179 PHE A C 1
ATOM 1449 O O . PHE A 1 179 ? -0.660 -1.422 -12.112 1.00 98.19 179 PHE A O 1
ATOM 1456 N N . ALA A 1 180 ? -2.306 -1.340 -13.638 1.00 98.19 180 ALA A N 1
ATOM 1457 C CA . ALA A 1 180 ? -3.344 -0.843 -12.751 1.00 98.19 180 ALA A CA 1
ATOM 1458 C C . ALA A 1 180 ? -4.371 -1.942 -12.499 1.00 98.19 180 ALA A C 1
ATOM 1460 O O . ALA A 1 180 ? -4.815 -2.587 -13.447 1.00 98.19 180 ALA A O 1
ATOM 1461 N N . PHE A 1 181 ? -4.773 -2.155 -11.251 1.00 97.31 181 PHE A N 1
ATOM 1462 C CA . PHE A 1 181 ? -5.769 -3.172 -10.933 1.00 97.31 181 PHE A CA 1
ATOM 1463 C C . PHE A 1 181 ? -6.578 -2.849 -9.683 1.00 97.31 181 PHE A C 1
ATOM 1465 O O . PHE A 1 181 ? -6.124 -2.144 -8.778 1.00 97.31 181 PHE A O 1
ATOM 1472 N N . GLU A 1 182 ? -7.775 -3.423 -9.651 1.00 94.94 182 GLU A N 1
ATOM 1473 C CA . GLU A 1 182 ? -8.604 -3.530 -8.458 1.00 94.94 182 GLU A CA 1
ATOM 1474 C C . GLU A 1 182 ? -8.149 -4.745 -7.637 1.00 94.94 182 GLU A C 1
ATOM 1476 O O . GLU A 1 182 ? -8.142 -5.883 -8.123 1.00 94.94 182 GLU A O 1
ATOM 1481 N N . SER A 1 183 ? -7.781 -4.510 -6.380 1.00 92.19 183 SER A N 1
ATOM 1482 C CA . SER A 1 183 ? -7.586 -5.566 -5.393 1.00 92.19 183 SER A CA 1
ATOM 1483 C C . SER A 1 183 ? -8.941 -6.201 -5.086 1.00 92.19 183 SER A C 1
ATOM 1485 O O . SER A 1 183 ? -9.917 -5.515 -4.805 1.00 92.19 183 SER A O 1
ATOM 1487 N N . SER A 1 184 ? -9.021 -7.524 -5.123 1.00 89.38 184 SER A N 1
ATOM 1488 C CA . SER A 1 184 ? -10.231 -8.294 -4.848 1.00 89.38 184 SER A CA 1
ATOM 1489 C C . SER A 1 184 ? -9.862 -9.713 -4.402 1.00 89.38 184 SER A C 1
ATOM 1491 O O . SER A 1 184 ? -8.739 -10.170 -4.615 1.00 89.38 184 SER A O 1
ATOM 1493 N N . PRO A 1 185 ? -10.802 -10.493 -3.843 1.00 88.75 185 PRO A N 1
ATOM 1494 C CA . PRO A 1 185 ? -10.555 -11.907 -3.568 1.00 88.75 185 PRO A CA 1
ATOM 1495 C C . PRO A 1 185 ? -10.111 -12.716 -4.800 1.00 88.75 185 PRO A C 1
ATOM 1497 O O . PRO A 1 185 ? -9.480 -13.760 -4.636 1.00 88.75 185 PRO A O 1
ATOM 1500 N N . ALA A 1 186 ? -10.414 -12.236 -6.012 1.00 90.31 186 ALA A N 1
ATOM 1501 C CA . ALA A 1 186 ? -10.060 -12.864 -7.279 1.00 90.31 186 ALA A CA 1
ATOM 1502 C C . ALA A 1 186 ? -8.779 -12.303 -7.923 1.00 90.31 186 ALA A C 1
ATOM 1504 O O . ALA A 1 186 ? -8.305 -12.895 -8.892 1.00 90.31 186 ALA A O 1
ATOM 1505 N N . SER A 1 187 ? -8.196 -11.209 -7.411 1.00 93.62 187 SER A N 1
ATOM 1506 C CA . SER A 1 187 ? -7.059 -10.527 -8.047 1.00 93.62 187 SER A CA 1
ATOM 1507 C C . SER A 1 187 ? -5.714 -11.199 -7.799 1.00 93.62 187 SER A C 1
ATOM 1509 O O . SER A 1 187 ? -4.759 -10.554 -7.366 1.00 93.62 187 SER A O 1
ATOM 1511 N N . PHE A 1 188 ? -5.638 -12.510 -8.027 1.00 94.88 188 PHE A N 1
ATOM 1512 C CA . PHE A 1 188 ? -4.416 -13.268 -7.812 1.00 94.88 188 PHE A CA 1
ATOM 1513 C C . PHE A 1 188 ? -3.322 -12.832 -8.779 1.00 94.88 188 PHE A C 1
ATOM 1515 O O . PHE A 1 188 ? -3.510 -12.786 -9.994 1.00 94.88 188 PHE A O 1
ATOM 1522 N N . HIS A 1 189 ? -2.152 -12.561 -8.225 1.00 96.44 189 HIS A N 1
ATOM 1523 C CA . HIS A 1 189 ? -0.970 -12.203 -8.977 1.00 96.44 189 HIS A CA 1
ATOM 1524 C C . HIS A 1 189 ? 0.299 -12.640 -8.250 1.00 96.44 189 HIS A C 1
ATOM 1526 O O . HIS A 1 189 ? 0.279 -13.044 -7.085 1.00 96.44 189 HIS A O 1
ATOM 1532 N N . ALA A 1 190 ? 1.409 -12.615 -8.976 1.00 97.00 190 ALA A N 1
ATOM 1533 C CA . ALA A 1 190 ? 2.729 -12.961 -8.469 1.00 97.00 190 ALA A CA 1
ATOM 1534 C C . ALA A 1 190 ? 3.805 -12.202 -9.248 1.00 97.00 190 ALA A C 1
ATOM 1536 O O . ALA A 1 190 ? 3.584 -11.781 -10.384 1.00 97.00 190 ALA A O 1
ATOM 1537 N N . VAL A 1 191 ? 4.997 -12.097 -8.668 1.00 98.06 191 VAL A N 1
ATOM 1538 C CA . VAL A 1 191 ? 6.204 -11.683 -9.386 1.00 98.06 191 VAL A CA 1
ATOM 1539 C C . VAL A 1 191 ? 7.139 -12.876 -9.461 1.00 98.06 191 VAL A C 1
ATOM 1541 O O . VAL A 1 191 ? 7.565 -13.423 -8.442 1.00 98.06 191 VAL A O 1
ATOM 1544 N N . GLY A 1 192 ? 7.448 -13.293 -10.686 1.00 97.44 192 GLY A N 1
ATOM 1545 C CA . GLY A 1 192 ? 8.372 -14.383 -10.945 1.00 97.44 192 GLY A CA 1
ATOM 1546 C C . GLY A 1 192 ? 9.750 -14.135 -10.351 1.00 97.44 192 GLY A C 1
ATOM 1547 O O . GLY A 1 192 ? 10.142 -13.002 -10.088 1.00 97.44 192 GLY A O 1
ATOM 1548 N N . LYS A 1 193 ? 10.505 -15.218 -10.176 1.00 98.12 193 LYS A N 1
ATOM 1549 C CA . LYS A 1 193 ? 11.880 -15.135 -9.693 1.00 98.12 193 LYS A CA 1
ATOM 1550 C C . LYS A 1 193 ? 12.723 -14.247 -10.606 1.00 98.12 193 LYS A C 1
ATOM 1552 O O . LYS A 1 193 ? 12.739 -14.472 -11.818 1.00 98.12 193 LYS A O 1
ATOM 1557 N N . VAL A 1 194 ? 13.401 -13.263 -10.022 1.00 98.50 194 VAL A N 1
ATOM 1558 C CA . VAL A 1 194 ? 14.467 -12.504 -10.683 1.00 98.50 194 VAL A CA 1
ATOM 1559 C C . VAL A 1 194 ? 15.664 -13.437 -10.827 1.00 98.50 194 VAL A C 1
ATOM 1561 O O . VAL A 1 194 ? 16.077 -14.081 -9.863 1.00 98.50 194 VAL A O 1
ATOM 1564 N N . LYS A 1 195 ? 16.162 -13.584 -12.047 1.00 98.38 195 LYS A N 1
ATOM 1565 C CA . LYS A 1 195 ? 17.280 -14.465 -12.392 1.00 98.38 195 LYS A CA 1
ATOM 1566 C C . LYS A 1 195 ? 18.579 -13.697 -12.571 1.00 98.38 195 LYS A C 1
ATOM 1568 O O . LYS A 1 195 ? 19.619 -14.264 -12.289 1.00 98.38 195 LYS A O 1
ATOM 1573 N N . GLU A 1 196 ? 18.508 -12.448 -13.021 1.00 97.38 196 GLU A N 1
ATOM 1574 C CA . GLU A 1 196 ? 19.674 -11.591 -13.224 1.00 97.38 196 GLU A CA 1
ATOM 1575 C C . GLU A 1 196 ? 19.332 -10.148 -12.826 1.00 97.38 196 GLU A C 1
ATOM 1577 O O . GLU A 1 196 ? 18.204 -9.685 -13.014 1.00 97.38 196 GLU A O 1
ATOM 1582 N N . GLY A 1 197 ? 20.309 -9.441 -12.255 1.00 96.19 197 GLY A N 1
ATOM 1583 C CA . GLY A 1 197 ? 20.189 -8.026 -11.906 1.00 96.19 197 GLY A CA 1
ATOM 1584 C C . GLY A 1 197 ? 19.178 -7.716 -10.794 1.00 96.19 197 GLY A C 1
ATOM 1585 O O . GLY A 1 197 ? 18.981 -8.489 -9.853 1.00 96.19 197 GLY A O 1
ATOM 1586 N N . SER A 1 198 ? 18.567 -6.534 -10.902 1.00 97.56 198 SE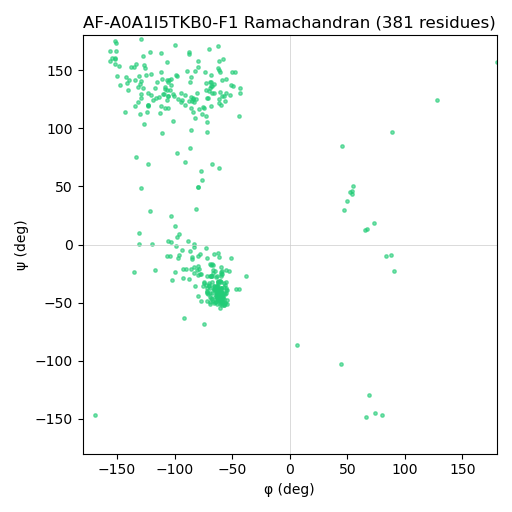R A N 1
ATOM 1587 C CA . SER A 1 198 ? 17.591 -6.010 -9.945 1.00 97.56 198 SER A CA 1
ATOM 1588 C C . SER A 1 198 ? 16.356 -5.495 -10.675 1.00 97.56 198 SER A C 1
ATOM 1590 O O . SER A 1 198 ? 16.465 -4.751 -11.652 1.00 97.56 198 SER A O 1
ATOM 1592 N N . ARG A 1 199 ? 15.178 -5.842 -10.157 1.00 98.06 199 ARG A N 1
ATOM 1593 C CA . ARG A 1 199 ? 13.872 -5.410 -10.651 1.00 98.06 199 ARG A CA 1
ATOM 1594 C C . ARG A 1 199 ? 13.278 -4.368 -9.714 1.00 98.06 199 ARG A C 1
ATOM 1596 O O . ARG A 1 199 ? 12.922 -4.687 -8.582 1.00 98.06 199 ARG A O 1
ATOM 1603 N N . PHE A 1 200 ? 13.067 -3.167 -10.234 1.00 98.50 200 PHE A N 1
ATOM 1604 C CA . PHE A 1 200 ? 12.444 -2.060 -9.518 1.00 98.50 200 PHE A CA 1
ATOM 1605 C C . PHE A 1 200 ? 10.989 -1.856 -9.949 1.00 98.50 200 PHE A C 1
ATOM 1607 O O . PHE A 1 200 ? 10.635 -1.984 -11.131 1.00 98.50 200 PHE A O 1
ATOM 1614 N N . SER A 1 201 ? 10.135 -1.518 -8.986 1.00 98.44 201 SER A N 1
ATOM 1615 C CA . SER A 1 201 ? 8.741 -1.129 -9.214 1.00 98.44 201 SER A CA 1
ATOM 1616 C C . SER A 1 201 ? 8.342 0.014 -8.292 1.00 98.44 201 SER A C 1
ATOM 1618 O O . SER A 1 201 ? 8.592 -0.060 -7.097 1.00 98.44 201 SER A O 1
ATOM 1620 N N . LEU A 1 202 ? 7.695 1.034 -8.845 1.00 98.44 202 LEU A N 1
ATOM 1621 C CA . LEU A 1 202 ? 7.052 2.125 -8.117 1.00 98.44 202 LEU A CA 1
ATOM 1622 C C . LEU A 1 202 ? 5.558 1.812 -7.993 1.00 98.44 202 LEU A C 1
ATOM 1624 O O . LEU A 1 202 ? 4.904 1.545 -8.997 1.00 98.44 202 LEU A O 1
ATOM 1628 N N . ILE A 1 203 ? 5.021 1.814 -6.779 1.00 98.38 203 ILE A N 1
ATOM 1629 C CA . ILE A 1 203 ? 3.671 1.345 -6.467 1.00 98.38 203 ILE A CA 1
ATOM 1630 C C . ILE A 1 203 ? 2.898 2.479 -5.802 1.00 98.38 203 ILE A C 1
ATOM 1632 O O . ILE A 1 203 ? 3.265 2.933 -4.722 1.00 98.38 203 ILE A O 1
ATOM 1636 N N . PHE A 1 204 ? 1.798 2.887 -6.427 1.00 98.25 204 PHE A N 1
ATOM 1637 C CA . PHE A 1 204 ? 0.809 3.796 -5.859 1.00 98.25 204 PHE A CA 1
ATOM 1638 C C . PHE A 1 204 ? -0.384 2.986 -5.371 1.00 98.25 204 PHE A C 1
ATOM 1640 O O . PHE A 1 204 ? -0.936 2.167 -6.110 1.00 98.25 204 PHE A O 1
ATOM 1647 N N . THR A 1 205 ? -0.786 3.216 -4.131 1.00 96.25 205 THR A N 1
ATOM 1648 C CA . THR A 1 205 ? -1.848 2.469 -3.462 1.00 96.25 205 THR A CA 1
ATOM 1649 C C . THR A 1 205 ? -2.963 3.425 -3.050 1.00 96.25 205 THR A C 1
ATOM 1651 O O . THR A 1 205 ? -2.696 4.429 -2.392 1.00 96.25 205 THR A O 1
ATOM 1654 N N . TYR A 1 206 ? -4.207 3.103 -3.420 1.00 95.00 206 TYR A N 1
ATOM 1655 C CA . TYR A 1 206 ? -5.389 3.943 -3.208 1.00 95.00 206 TYR A CA 1
ATOM 1656 C C . TYR A 1 206 ? -6.513 3.209 -2.467 1.00 95.00 206 TYR A C 1
ATOM 1658 O O . TYR A 1 206 ? -6.707 1.992 -2.584 1.00 95.00 206 TYR A O 1
ATOM 1666 N N . TRP A 1 207 ? -7.319 3.980 -1.738 1.00 91.69 207 TRP A N 1
ATOM 1667 C CA . TRP A 1 207 ? -8.455 3.504 -0.947 1.00 91.69 207 TRP A CA 1
ATOM 1668 C C . TRP A 1 207 ? -9.774 3.981 -1.541 1.00 91.69 207 TRP A C 1
ATOM 1670 O O . TRP A 1 207 ? -9.858 5.083 -2.069 1.00 91.69 207 TRP A O 1
ATOM 1680 N N . HIS A 1 208 ? -10.829 3.184 -1.395 1.00 90.06 208 HIS A N 1
ATOM 1681 C CA . HIS A 1 208 ? -12.187 3.612 -1.714 1.00 90.06 208 HIS A CA 1
ATOM 1682 C C . HIS A 1 208 ? -12.658 4.685 -0.718 1.00 90.06 208 HIS A C 1
ATOM 1684 O O . HIS A 1 208 ? -12.453 4.523 0.487 1.00 90.06 208 HIS A O 1
ATOM 1690 N N . VAL A 1 209 ? -13.369 5.732 -1.161 1.00 86.38 209 VAL A N 1
ATOM 1691 C CA . VAL A 1 209 ? -13.882 6.792 -0.249 1.00 86.38 209 VAL A CA 1
ATOM 1692 C C . VAL A 1 209 ? -14.770 6.233 0.873 1.00 86.38 209 VAL A C 1
ATOM 1694 O O . VAL A 1 209 ? -14.774 6.715 2.005 1.00 86.38 209 VAL A O 1
ATOM 1697 N N . GLY A 1 210 ? -15.505 5.161 0.572 1.00 78.25 210 GLY A N 1
ATOM 1698 C CA . GLY A 1 210 ? -16.377 4.457 1.512 1.00 78.25 210 GLY A CA 1
ATOM 1699 C C . GLY A 1 210 ? -15.638 3.706 2.622 1.00 78.25 210 GLY A C 1
ATOM 1700 O O . GLY A 1 210 ? -16.252 3.435 3.650 1.00 78.25 210 GLY A O 1
ATOM 1701 N N . ASN A 1 211 ? -14.333 3.428 2.485 1.00 73.75 211 ASN A N 1
ATOM 1702 C CA . ASN A 1 211 ? -13.567 2.740 3.530 1.00 73.75 211 ASN A C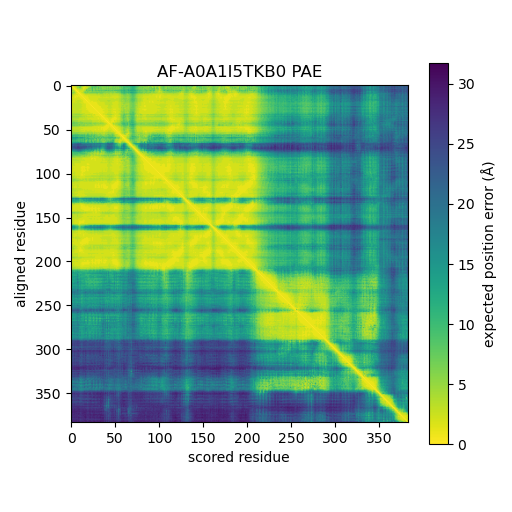A 1
ATOM 1703 C C . ASN A 1 211 ? -13.642 3.486 4.866 1.00 73.75 211 ASN A C 1
ATOM 1705 O O . ASN A 1 211 ? -13.887 2.866 5.894 1.00 73.75 211 ASN A O 1
ATOM 1709 N N . LYS A 1 212 ? -13.527 4.821 4.859 1.00 66.62 212 LYS A N 1
ATOM 1710 C CA . LYS A 1 212 ? -13.622 5.644 6.079 1.00 66.62 212 LYS A CA 1
ATOM 1711 C C . LYS A 1 212 ? -14.990 5.538 6.763 1.00 66.62 212 LYS A C 1
ATOM 1713 O O . LYS A 1 212 ? -15.068 5.621 7.986 1.00 66.62 212 LYS A O 1
ATOM 1718 N N . VAL A 1 213 ? -16.064 5.379 5.988 1.00 65.94 213 VAL A N 1
ATOM 1719 C CA . VAL A 1 213 ? -17.440 5.284 6.503 1.00 65.94 213 VAL A CA 1
ATOM 1720 C C . VAL A 1 213 ? -17.701 3.899 7.083 1.00 65.94 213 VAL A C 1
ATOM 1722 O O . VAL A 1 213 ? -18.160 3.795 8.219 1.00 65.94 213 VAL A O 1
ATOM 1725 N N . ILE A 1 214 ? -17.358 2.849 6.333 1.00 64.94 214 ILE A N 1
ATOM 1726 C CA . ILE A 1 214 ? -17.585 1.461 6.750 1.00 64.94 214 ILE A CA 1
ATOM 1727 C C . ILE A 1 214 ? -16.757 1.150 8.000 1.00 64.94 214 ILE A C 1
ATOM 1729 O O . ILE A 1 214 ? -17.292 0.610 8.961 1.00 64.94 214 ILE A O 1
ATOM 1733 N N . LEU A 1 215 ? -15.493 1.583 8.043 1.00 62.88 215 LEU A N 1
ATOM 1734 C CA . LEU A 1 215 ? -14.647 1.435 9.227 1.00 62.88 215 LEU A CA 1
ATOM 1735 C C . LEU A 1 215 ? -15.279 2.076 10.470 1.00 62.88 215 LEU A C 1
ATOM 1737 O O . LEU A 1 215 ? -15.424 1.426 11.503 1.00 62.88 215 LEU A O 1
ATOM 1741 N N . LYS A 1 216 ? -15.723 3.335 10.370 1.00 64.56 216 LYS A N 1
ATOM 1742 C CA . LYS A 1 216 ? -16.401 4.025 11.479 1.00 64.56 216 LYS A CA 1
ATOM 1743 C C . LYS A 1 216 ? -17.620 3.253 11.982 1.00 64.56 216 LYS A C 1
ATOM 1745 O O . LYS A 1 216 ? -17.829 3.178 13.193 1.00 64.56 216 LYS A O 1
ATOM 1750 N N . GLN A 1 217 ? -18.409 2.695 11.066 1.00 69.25 217 GLN A N 1
ATOM 1751 C CA . GLN A 1 217 ? -19.598 1.922 11.405 1.00 69.25 217 GLN A CA 1
ATOM 1752 C C . GLN A 1 217 ? -19.242 0.590 12.077 1.00 69.25 217 GLN A C 1
ATOM 1754 O O . GLN A 1 217 ? -19.747 0.316 13.163 1.00 69.25 217 GLN A O 1
ATOM 1759 N N . GLU A 1 218 ? -18.330 -0.199 11.503 1.00 66.25 218 GLU A N 1
ATOM 1760 C CA . GLU A 1 218 ? -17.912 -1.480 12.084 1.00 66.25 218 GLU A CA 1
ATOM 1761 C C . GLU A 1 218 ? -17.282 -1.311 13.468 1.00 66.25 218 GLU A C 1
ATOM 1763 O O . GLU A 1 218 ? -17.514 -2.130 14.359 1.00 66.25 218 GLU A O 1
ATOM 1768 N N . LEU A 1 219 ? -16.495 -0.249 13.680 1.00 67.44 219 LEU A N 1
ATOM 1769 C CA . LEU A 1 219 ? -15.981 0.056 15.011 1.00 67.44 219 LEU A CA 1
ATOM 1770 C C . LEU A 1 219 ? -17.108 0.335 15.985 1.00 67.44 219 LEU A C 1
ATOM 1772 O O . LEU A 1 219 ? -17.077 -0.170 17.101 1.00 67.44 219 LEU A O 1
ATOM 1776 N N . ALA A 1 220 ? -18.062 1.178 15.588 1.00 71.69 220 ALA A N 1
ATOM 1777 C CA . ALA A 1 220 ? -19.175 1.551 16.443 1.00 71.69 220 ALA A CA 1
ATOM 1778 C C . ALA A 1 220 ? -19.999 0.314 16.825 1.00 71.69 220 ALA A C 1
ATOM 1780 O O . ALA A 1 220 ? -20.329 0.145 17.998 1.00 71.69 220 ALA A O 1
ATOM 1781 N N . GLU A 1 221 ? -20.252 -0.588 15.875 1.00 77.50 221 GLU A N 1
ATOM 1782 C CA . GLU A 1 221 ? -20.937 -1.862 16.112 1.00 77.50 221 GLU A CA 1
ATOM 1783 C C . GLU A 1 221 ? -20.129 -2.776 17.047 1.00 77.50 221 GLU A C 1
ATOM 1785 O O . GLU A 1 221 ? -20.660 -3.228 18.062 1.00 77.50 221 GLU A O 1
ATOM 1790 N N . LYS A 1 222 ? -18.828 -2.982 16.792 1.00 71.62 222 LYS A N 1
ATOM 1791 C CA . LYS A 1 222 ? -17.953 -3.790 17.665 1.00 71.62 222 LYS A CA 1
ATOM 1792 C C . LYS A 1 222 ? -17.867 -3.229 19.079 1.00 71.62 222 LYS A C 1
ATOM 1794 O O . LYS A 1 222 ? -18.017 -3.972 20.042 1.00 71.62 222 LYS A O 1
ATOM 1799 N N . ILE A 1 223 ? -17.653 -1.922 19.211 1.00 74.81 223 ILE A N 1
ATOM 1800 C CA . ILE A 1 223 ? -17.620 -1.234 20.503 1.00 74.81 223 ILE A CA 1
ATOM 1801 C C . ILE A 1 223 ? -18.961 -1.399 21.230 1.00 74.81 223 ILE A C 1
ATOM 1803 O O . ILE A 1 223 ? -18.969 -1.645 22.435 1.00 74.81 223 ILE A O 1
ATOM 1807 N N . THR A 1 224 ? -20.087 -1.319 20.514 1.00 82.44 224 THR A N 1
ATOM 1808 C CA . THR A 1 224 ? -21.425 -1.525 21.090 1.00 82.44 224 THR A CA 1
ATOM 1809 C C . THR A 1 224 ? -21.585 -2.946 21.629 1.00 82.44 224 THR A C 1
ATOM 1811 O O . THR A 1 224 ? -21.988 -3.114 22.778 1.00 82.44 224 THR A O 1
ATOM 1814 N N . VAL A 1 225 ? -21.196 -3.965 20.857 1.00 78.50 225 VAL A N 1
ATOM 1815 C CA . VAL A 1 225 ? -21.237 -5.370 21.298 1.00 78.50 225 VAL A CA 1
ATOM 1816 C C . VAL A 1 225 ? -20.348 -5.586 22.525 1.00 78.50 225 VAL A C 1
ATOM 1818 O O . VAL A 1 225 ? -20.810 -6.138 23.524 1.00 78.50 225 VAL A O 1
ATOM 1821 N N . LEU A 1 226 ? -19.106 -5.090 22.495 1.00 75.19 226 LEU A N 1
ATOM 1822 C CA . LEU A 1 226 ? -18.171 -5.186 23.621 1.00 75.19 226 LEU A CA 1
ATOM 1823 C C . LEU A 1 226 ? -18.737 -4.516 24.879 1.00 75.19 226 LEU A C 1
ATOM 1825 O O . LEU A 1 226 ? -18.681 -5.080 25.970 1.00 75.19 226 LEU A O 1
ATOM 1829 N N . LYS A 1 227 ? -19.332 -3.328 24.734 1.00 83.38 227 LYS A N 1
ATOM 1830 C CA . LYS A 1 227 ? -20.007 -2.610 25.820 1.00 83.38 227 LYS A CA 1
ATOM 1831 C C . LYS A 1 227 ? -21.144 -3.445 26.416 1.00 83.38 227 LYS A C 1
ATOM 1833 O O . LYS A 1 227 ? -21.251 -3.552 27.638 1.00 83.38 227 LYS A O 1
ATOM 1838 N N . GLU A 1 228 ? -21.988 -4.047 25.584 1.00 87.06 228 GLU A N 1
ATOM 1839 C CA . GLU A 1 228 ? -23.094 -4.897 26.037 1.00 87.06 228 GLU A CA 1
ATOM 1840 C C . GLU A 1 228 ? -22.619 -6.182 26.724 1.00 87.06 228 GLU A C 1
ATOM 1842 O O . GLU A 1 228 ? -23.228 -6.619 27.700 1.00 87.06 228 GLU A O 1
ATOM 1847 N N . GLU A 1 229 ? -21.545 -6.808 26.246 1.00 80.12 229 GLU A N 1
ATOM 1848 C CA . GLU A 1 229 ? -20.926 -7.974 26.895 1.00 80.12 229 GLU A CA 1
ATOM 1849 C C . GLU A 1 229 ? -20.392 -7.629 28.283 1.00 80.12 229 GLU A C 1
ATOM 1851 O O . GLU A 1 229 ? -20.690 -8.312 29.266 1.00 80.12 229 GLU A O 1
ATOM 1856 N N . VAL A 1 230 ? -19.661 -6.520 28.362 1.00 80.75 230 VAL A N 1
ATOM 1857 C CA . VAL A 1 230 ? -19.098 -5.978 29.596 1.00 80.75 230 VAL A CA 1
ATOM 1858 C C . VAL A 1 230 ? -20.201 -5.658 30.615 1.00 80.75 230 VAL A C 1
ATOM 1860 O O . VAL A 1 230 ? -20.046 -5.953 31.800 1.00 80.75 230 VAL A O 1
ATOM 1863 N N . LEU A 1 231 ? -21.348 -5.135 30.167 1.00 85.94 231 LEU A N 1
ATOM 1864 C CA . LEU A 1 231 ? -22.512 -4.876 31.024 1.00 85.94 231 LEU A CA 1
ATOM 1865 C C . LEU A 1 231 ? -23.283 -6.139 31.431 1.00 85.94 231 LEU A C 1
ATOM 1867 O O . LEU A 1 231 ? -23.840 -6.171 32.528 1.00 85.94 231 LEU A O 1
ATOM 1871 N N . ARG A 1 232 ? -23.345 -7.165 30.573 1.00 88.25 232 ARG A N 1
ATOM 1872 C CA . ARG A 1 232 ? -24.049 -8.427 30.864 1.00 88.25 232 ARG A CA 1
ATOM 1873 C C . ARG A 1 232 ? -23.342 -9.261 31.926 1.00 88.25 232 ARG A C 1
ATOM 1875 O O . ARG A 1 232 ? -24.016 -9.944 32.692 1.00 88.25 232 ARG A O 1
ATOM 1882 N N . ASN A 1 233 ? -22.013 -9.214 31.972 1.00 85.50 233 ASN A N 1
ATOM 1883 C CA . ASN A 1 233 ? -21.224 -9.959 32.948 1.00 85.50 233 ASN A CA 1
ATOM 1884 C C . ASN A 1 233 ? -20.153 -9.065 33.590 1.00 85.50 233 ASN A C 1
ATOM 1886 O O . ASN A 1 233 ? -18.971 -9.154 33.236 1.00 85.50 233 ASN A O 1
ATOM 1890 N N . PRO A 1 234 ? -20.549 -8.173 34.516 1.00 84.88 234 PRO A N 1
ATOM 1891 C CA . PRO A 1 234 ? -19.611 -7.252 35.119 1.00 84.88 234 PRO A CA 1
ATOM 1892 C C . PRO A 1 234 ? -18.696 -7.989 36.103 1.00 84.88 234 PRO A C 1
ATOM 1894 O O . PRO A 1 234 ? -19.115 -8.423 37.173 1.00 84.88 234 PRO A O 1
ATOM 1897 N N . THR A 1 235 ? -17.423 -8.117 35.737 1.00 80.69 235 THR A N 1
ATOM 1898 C CA . THR A 1 235 ? -16.367 -8.740 36.549 1.00 80.69 235 THR A CA 1
ATOM 1899 C C . THR A 1 235 ? -15.340 -7.703 37.004 1.00 80.69 235 THR A C 1
ATOM 1901 O O . THR A 1 235 ? -15.246 -6.625 36.420 1.00 80.69 235 THR A O 1
ATOM 1904 N N . GLY A 1 236 ? -14.512 -8.046 37.995 1.00 81.56 236 GLY A N 1
ATOM 1905 C CA . GLY A 1 236 ? -13.388 -7.199 38.404 1.00 81.56 236 GLY A CA 1
ATOM 1906 C C . GLY A 1 236 ? -13.842 -5.903 39.075 1.00 81.56 236 GLY A C 1
ATOM 1907 O O . GLY A 1 236 ? -14.650 -5.940 40.003 1.00 81.56 236 GLY A O 1
ATOM 1908 N N . LEU A 1 237 ? -13.319 -4.762 38.616 1.00 75.19 237 LEU A N 1
ATOM 1909 C CA . LEU A 1 237 ? -13.626 -3.443 39.188 1.00 75.19 237 LEU A CA 1
ATOM 1910 C C . LEU A 1 237 ? -14.907 -2.825 38.613 1.00 75.19 237 LEU A C 1
ATOM 1912 O O . LEU A 1 237 ? -15.414 -1.839 39.148 1.00 75.19 237 LEU A O 1
ATOM 1916 N N . LEU A 1 238 ? -15.463 -3.403 37.548 1.00 78.06 238 LEU A N 1
ATOM 1917 C CA . LEU A 1 238 ? -16.591 -2.816 36.837 1.00 78.06 238 LEU A CA 1
ATOM 1918 C C . LEU A 1 238 ? -17.872 -2.637 37.675 1.00 78.06 238 LEU A C 1
ATOM 1920 O O . LEU A 1 238 ? -18.484 -1.581 37.543 1.00 78.06 238 LEU A O 1
ATOM 1924 N N . PRO A 1 239 ? -18.306 -3.568 38.552 1.00 84.12 239 PRO A N 1
ATOM 1925 C CA . PRO A 1 239 ? -19.485 -3.331 39.392 1.00 84.12 239 PRO A CA 1
ATOM 1926 C C . PRO A 1 239 ? -19.374 -2.048 40.226 1.00 84.12 239 PRO A C 1
ATOM 1928 O O . PRO A 1 239 ? -20.336 -1.289 40.335 1.00 84.12 239 PRO A O 1
ATOM 1931 N N . LEU A 1 240 ? -18.176 -1.780 40.747 1.00 76.50 240 LEU A N 1
ATOM 1932 C CA . LEU A 1 240 ? -17.880 -0.592 41.538 1.00 76.50 240 LEU A CA 1
ATOM 1933 C C . LEU A 1 240 ? -17.855 0.664 40.662 1.00 76.50 240 LEU A C 1
ATOM 1935 O O . LEU A 1 240 ? -18.451 1.674 41.027 1.00 76.50 240 LEU A O 1
ATOM 1939 N N . ILE A 1 241 ? -17.267 0.576 39.462 1.00 79.25 241 ILE A N 1
ATOM 1940 C CA . ILE A 1 241 ? -17.343 1.640 38.450 1.00 79.25 241 ILE A CA 1
ATOM 1941 C C . ILE A 1 241 ? -18.801 2.000 38.152 1.00 79.25 241 ILE A C 1
ATOM 1943 O O . ILE A 1 241 ? -19.149 3.178 38.140 1.00 79.25 241 ILE A O 1
ATOM 1947 N N . LEU A 1 242 ? -19.666 1.010 37.917 1.00 82.69 242 LEU A N 1
ATOM 1948 C CA . LEU A 1 242 ? -21.079 1.228 37.597 1.00 82.69 242 LEU A CA 1
ATOM 1949 C C . LEU A 1 242 ? -21.837 1.900 38.749 1.00 82.69 242 LEU A C 1
ATOM 1951 O O . LEU A 1 242 ? -22.740 2.699 38.499 1.00 82.69 242 LEU A O 1
ATOM 1955 N N . GLU A 1 243 ? -21.495 1.579 39.997 1.00 82.94 243 GLU A N 1
ATOM 1956 C CA . GLU A 1 243 ? -22.073 2.220 41.179 1.00 82.94 243 GLU A CA 1
ATOM 1957 C C . GLU A 1 243 ? -21.617 3.680 41.308 1.00 82.94 243 GLU A C 1
ATOM 1959 O O . GLU A 1 243 ? -22.457 4.579 41.402 1.00 82.94 243 GLU A O 1
ATOM 1964 N N . GLU A 1 244 ? -20.310 3.934 41.235 1.00 78.44 244 GLU A N 1
ATOM 1965 C CA . GLU A 1 244 ? -19.742 5.286 41.320 1.00 78.44 244 GLU A CA 1
ATOM 1966 C C . GLU A 1 244 ? -20.205 6.175 40.161 1.00 78.44 244 GLU A C 1
ATOM 1968 O O . GLU A 1 244 ? -20.564 7.336 40.354 1.00 78.44 244 GLU A O 1
ATOM 1973 N N . SER A 1 245 ? -20.334 5.606 38.963 1.00 81.94 245 SER A N 1
ATOM 1974 C CA . SER A 1 245 ? -20.864 6.301 37.786 1.00 81.94 245 SER A CA 1
ATOM 1975 C C . SER A 1 245 ? -22.268 6.865 38.010 1.00 81.94 245 SER A C 1
ATOM 1977 O O . SER A 1 245 ? -22.588 7.943 37.506 1.00 81.94 245 SER A O 1
ATOM 1979 N N . LYS A 1 246 ? -23.115 6.150 38.767 1.00 84.81 246 LYS A N 1
ATOM 1980 C CA . LYS A 1 246 ? -24.461 6.622 39.129 1.00 84.81 246 LYS A CA 1
ATOM 1981 C C . LYS A 1 246 ? -24.393 7.764 40.135 1.00 84.81 246 LYS A C 1
ATOM 1983 O O . LYS A 1 246 ? -25.119 8.741 39.980 1.00 84.81 246 LYS A O 1
ATOM 1988 N N . LYS A 1 247 ? -23.516 7.664 41.141 1.00 81.50 247 LYS A N 1
ATOM 1989 C CA . LYS A 1 247 ? -23.305 8.728 42.141 1.00 81.50 247 LYS A CA 1
ATOM 1990 C C . LYS A 1 247 ? -22.831 10.021 41.476 1.00 81.50 247 LYS A C 1
ATOM 1992 O O . LYS A 1 247 ? -23.278 11.105 41.842 1.00 81.50 247 LYS A O 1
ATOM 1997 N N . LEU A 1 248 ? -21.979 9.889 40.462 1.00 76.94 248 LEU A N 1
ATOM 1998 C CA . LEU A 1 248 ? -21.408 10.995 39.696 1.00 76.94 248 LEU A CA 1
ATOM 1999 C C . LEU A 1 248 ? -22.306 11.513 38.565 1.00 76.94 248 LEU A C 1
ATOM 2001 O O . LEU A 1 248 ? -21.925 12.482 37.914 1.00 76.94 248 LEU A O 1
ATOM 2005 N N . GLN A 1 249 ? -23.477 10.905 38.340 1.00 84.88 249 GLN A N 1
ATOM 2006 C CA . GLN A 1 249 ? -24.418 11.301 37.282 1.00 84.88 249 GLN A CA 1
ATOM 2007 C C . GLN A 1 249 ? -23.752 11.346 35.892 1.00 84.88 249 GLN A C 1
ATOM 2009 O O . GLN A 1 249 ? -23.919 12.276 35.099 1.00 84.88 249 GLN A O 1
ATOM 2014 N N . LEU A 1 250 ? -22.935 10.328 35.591 1.00 80.75 250 LEU A N 1
ATOM 2015 C CA . LEU A 1 250 ? -22.181 10.266 34.336 1.00 80.75 250 LEU A CA 1
ATOM 2016 C C . LEU A 1 250 ? -23.063 10.100 33.091 1.00 80.75 250 LEU A C 1
ATOM 2018 O O . LEU A 1 250 ? -22.624 10.413 31.985 1.00 80.75 250 LEU A O 1
ATOM 2022 N N . LYS A 1 251 ? -24.288 9.588 33.251 1.00 85.38 251 LYS A N 1
ATOM 2023 C CA . LYS A 1 251 ? -25.239 9.424 32.141 1.00 85.38 251 LYS A CA 1
ATOM 2024 C C . LYS A 1 251 ? -25.886 10.746 31.742 1.00 85.38 251 LYS A C 1
ATOM 2026 O O . LYS A 1 251 ? -26.301 10.905 30.600 1.00 85.38 251 LYS A O 1
ATOM 2031 N N . GLU A 1 252 ? -25.958 11.682 32.677 1.00 84.12 252 GLU A N 1
ATOM 2032 C CA . GLU A 1 252 ? -26.493 13.025 32.501 1.00 84.12 252 GLU A CA 1
ATOM 2033 C C . GLU A 1 252 ? -25.427 13.993 31.956 1.00 84.12 252 GLU A C 1
ATOM 2035 O O . GLU A 1 252 ? -25.758 15.017 31.355 1.00 84.12 252 GLU A O 1
ATOM 2040 N N . ALA A 1 253 ? -24.142 13.663 32.119 1.00 79.75 253 ALA A N 1
ATOM 2041 C CA . ALA A 1 253 ? -23.029 14.439 31.588 1.00 79.75 253 ALA A CA 1
ATOM 2042 C C . ALA A 1 253 ? -22.867 14.226 30.071 1.00 79.75 253 ALA A C 1
ATOM 2044 O O . ALA A 1 253 ? -22.466 13.154 29.622 1.00 79.75 253 ALA A O 1
ATOM 2045 N N . LEU A 1 254 ? -23.137 15.264 29.273 1.00 79.69 254 LEU A N 1
ATOM 2046 C CA . LEU A 1 254 ? -22.946 15.233 27.818 1.00 79.69 254 LEU A CA 1
ATOM 2047 C C . LEU A 1 254 ? -21.459 15.162 27.438 1.00 79.69 254 LEU A C 1
ATOM 2049 O O . LEU A 1 254 ? -20.628 15.910 27.967 1.00 79.69 254 LEU A O 1
ATOM 2053 N N . TYR A 1 255 ? -21.138 14.307 26.467 1.00 77.00 255 TYR A N 1
ATOM 2054 C CA . TYR A 1 255 ? -19.806 14.188 25.884 1.00 77.00 255 TYR A CA 1
ATOM 2055 C C . TYR A 1 255 ? -19.892 13.920 24.379 1.00 77.00 255 TYR A C 1
ATOM 2057 O O . TYR A 1 255 ? -20.368 12.869 23.955 1.00 77.00 255 TYR A O 1
ATOM 2065 N N . GLU A 1 256 ? -19.421 14.885 23.585 1.00 75.38 256 GLU A N 1
ATOM 2066 C CA . GLU A 1 256 ? -19.448 14.866 22.116 1.00 75.38 256 GLU A CA 1
ATOM 2067 C C . GLU A 1 256 ? -20.805 14.402 21.548 1.00 75.38 256 GLU A C 1
ATOM 2069 O O . GLU A 1 256 ? -21.764 15.170 21.563 1.00 75.38 256 GLU A O 1
ATOM 2074 N N . ASN A 1 257 ? -20.889 13.152 21.079 1.00 67.75 257 ASN A N 1
ATOM 2075 C CA . ASN A 1 257 ? -22.062 12.565 20.422 1.00 67.75 257 ASN A CA 1
ATOM 2076 C C . ASN A 1 257 ? -22.926 11.686 21.353 1.00 67.75 257 ASN A C 1
ATOM 2078 O O . ASN A 1 257 ? -23.726 10.886 20.872 1.00 67.75 257 ASN A O 1
ATOM 2082 N N . GLY A 1 258 ? -22.756 11.783 22.674 1.00 82.19 258 GLY A N 1
ATOM 2083 C CA . GLY A 1 258 ? -23.476 10.958 23.646 1.00 82.19 258 GLY A CA 1
ATOM 2084 C C . GLY A 1 258 ? -23.304 11.437 25.086 1.00 82.19 258 GLY A C 1
ATOM 2085 O O . GLY A 1 258 ? -23.197 12.636 25.349 1.00 82.19 258 GLY A O 1
ATOM 2086 N N . ASN A 1 259 ? -23.295 10.495 26.030 1.00 87.06 259 ASN A N 1
ATOM 2087 C CA . ASN A 1 259 ? -22.990 10.772 27.434 1.00 87.06 259 ASN A CA 1
ATOM 2088 C C . ASN A 1 259 ? -21.601 10.243 27.822 1.00 87.06 259 ASN A C 1
ATOM 2090 O O . ASN A 1 259 ? -21.048 9.338 27.193 1.00 87.06 259 ASN A O 1
ATOM 2094 N N . LEU A 1 260 ? -21.043 10.833 28.874 1.00 83.50 260 LEU A N 1
ATOM 2095 C CA . LEU A 1 260 ? -19.702 10.549 29.372 1.00 83.50 260 LEU A CA 1
ATOM 2096 C C . LEU A 1 260 ? -19.555 9.108 29.862 1.00 83.50 260 LEU A C 1
ATOM 2098 O O . LEU A 1 260 ? -18.506 8.499 29.664 1.00 83.50 260 LEU A O 1
ATOM 2102 N N . PHE A 1 261 ? -20.610 8.561 30.471 1.00 87.88 261 PHE A N 1
ATOM 2103 C CA . PHE A 1 261 ? -20.639 7.170 30.911 1.00 87.88 261 PHE A CA 1
ATOM 2104 C C . PHE A 1 261 ? -20.433 6.204 29.743 1.00 87.88 261 PHE A C 1
ATOM 2106 O O . PHE A 1 261 ? -19.605 5.301 29.830 1.00 87.88 261 PHE A O 1
ATOM 2113 N N . ASP A 1 262 ? -21.167 6.404 28.650 1.00 85.31 262 ASP A N 1
ATOM 2114 C CA . ASP A 1 262 ? -21.060 5.567 27.464 1.00 85.31 262 ASP A CA 1
ATOM 2115 C C . ASP A 1 262 ? -19.658 5.664 26.874 1.00 85.31 262 ASP A C 1
ATOM 2117 O O . ASP A 1 262 ? -19.031 4.633 26.667 1.00 85.31 262 ASP A O 1
ATOM 2121 N N . TYR A 1 263 ? -19.122 6.874 26.713 1.00 85.38 263 TYR A N 1
ATOM 2122 C CA . TYR A 1 263 ? -17.760 7.076 26.220 1.00 85.38 263 TYR A CA 1
ATOM 2123 C C . TYR A 1 263 ? -16.694 6.364 27.079 1.00 85.38 263 TYR A C 1
ATOM 2125 O O . TYR A 1 263 ? -15.830 5.653 26.561 1.00 85.38 263 TYR A O 1
ATOM 2133 N N . ALA A 1 264 ? -16.773 6.507 28.404 1.00 86.38 264 ALA A N 1
ATOM 2134 C CA . ALA A 1 264 ? -15.848 5.860 29.331 1.00 86.38 264 ALA A CA 1
ATOM 2135 C C . ALA A 1 264 ? -15.967 4.330 29.304 1.00 86.38 264 ALA A C 1
ATOM 2137 O O . ALA A 1 264 ? -14.964 3.616 29.375 1.00 86.38 264 ALA A O 1
ATOM 2138 N N . LEU A 1 265 ? -17.191 3.819 29.166 1.00 87.38 265 LEU A N 1
ATOM 2139 C CA . LEU A 1 265 ? -17.456 2.390 29.093 1.00 87.38 265 LEU A CA 1
ATOM 2140 C C . LEU A 1 265 ? -17.002 1.781 27.759 1.00 87.38 265 LEU A C 1
ATOM 2142 O O . LEU A 1 265 ? -16.479 0.670 27.757 1.00 87.38 265 LEU A O 1
ATOM 2146 N N . GLU A 1 266 ? -17.151 2.500 26.644 1.00 86.12 266 GLU A N 1
ATOM 2147 C CA . GLU A 1 266 ? -16.602 2.108 25.340 1.00 86.12 266 GLU A CA 1
ATOM 2148 C C . GLU A 1 266 ? -15.074 1.962 25.406 1.00 86.12 266 GLU A C 1
ATOM 2150 O O . GLU A 1 266 ? -14.524 0.972 24.921 1.00 86.12 266 GLU A O 1
ATOM 2155 N N . LEU A 1 267 ? -14.394 2.902 26.072 1.00 83.69 267 LEU A N 1
ATOM 2156 C CA . LEU A 1 267 ? -12.945 2.873 26.278 1.00 83.69 267 LEU A CA 1
ATOM 2157 C C . LEU A 1 267 ? -12.496 1.691 27.143 1.00 83.69 267 LEU A C 1
ATOM 2159 O O . LEU A 1 267 ? -11.565 0.973 26.775 1.00 83.69 267 LEU A O 1
ATOM 2163 N N . TYR A 1 268 ? -13.193 1.442 28.253 1.00 86.56 268 TYR A N 1
ATOM 2164 C CA . TYR A 1 268 ? -12.957 0.262 29.088 1.00 86.56 268 TYR A CA 1
ATOM 2165 C C . TYR A 1 268 ? -13.145 -1.038 28.291 1.00 86.56 268 TYR A C 1
ATOM 2167 O O . TYR A 1 268 ? -12.302 -1.933 28.351 1.00 86.56 268 TYR A O 1
ATOM 2175 N N . ALA A 1 269 ? -14.242 -1.147 27.534 1.00 81.19 269 ALA A N 1
ATOM 2176 C CA . ALA A 1 269 ? -14.582 -2.352 26.787 1.00 81.19 269 ALA A CA 1
ATOM 2177 C C . ALA A 1 269 ? -13.574 -2.637 25.661 1.00 81.19 269 ALA A C 1
ATOM 2179 O O . ALA A 1 269 ? -13.178 -3.788 25.468 1.00 81.19 269 ALA A O 1
ATOM 2180 N N . LEU A 1 270 ? -13.099 -1.590 24.978 1.00 78.69 270 LEU A N 1
ATOM 2181 C CA . LEU A 1 270 ? -12.056 -1.699 23.962 1.00 78.69 270 LEU A CA 1
ATOM 2182 C C . LEU A 1 270 ? -10.733 -2.201 24.560 1.00 78.69 270 LEU A C 1
ATOM 2184 O O . LEU A 1 270 ? -10.199 -3.199 24.080 1.00 78.69 270 LEU A O 1
ATOM 2188 N N . LEU A 1 271 ? -10.250 -1.586 25.645 1.00 80.25 271 LEU A N 1
ATOM 2189 C CA . LEU A 1 271 ? -9.024 -2.018 26.335 1.00 80.25 271 LEU A CA 1
ATOM 2190 C C . LEU A 1 271 ? -9.129 -3.471 26.819 1.00 80.25 271 LEU A C 1
ATOM 2192 O O . LEU A 1 271 ? -8.204 -4.265 26.644 1.00 80.25 271 LEU A O 1
ATOM 2196 N N . LYS A 1 272 ? -10.284 -3.857 27.369 1.00 80.81 272 LYS A N 1
ATOM 2197 C CA . LYS A 1 272 ? -10.529 -5.237 27.801 1.00 80.81 272 LYS A CA 1
ATOM 2198 C C . LYS A 1 272 ? -10.481 -6.220 26.630 1.00 80.81 272 LYS A C 1
ATOM 2200 O O . LYS A 1 272 ? -9.906 -7.296 26.770 1.00 80.81 272 LYS A O 1
ATOM 2205 N N . SER A 1 273 ? -11.018 -5.841 25.467 1.00 76.12 273 SER A N 1
ATOM 2206 C CA . SER A 1 273 ? -10.963 -6.662 24.245 1.00 76.12 273 SER A CA 1
ATOM 2207 C C . SER A 1 273 ? -9.540 -6.873 23.715 1.00 76.12 273 SER A C 1
ATOM 2209 O O . SER A 1 273 ? -9.274 -7.861 23.035 1.00 76.12 273 SER A O 1
ATOM 2211 N N . TRP A 1 274 ? -8.609 -5.980 24.060 1.00 79.06 274 TRP A N 1
ATOM 2212 C CA . TRP A 1 274 ? -7.186 -6.114 23.737 1.00 79.06 274 TRP A CA 1
ATOM 2213 C C . TRP A 1 274 ? -6.418 -6.988 24.733 1.00 79.06 274 TRP A C 1
ATOM 2215 O O . TRP A 1 274 ? -5.210 -7.167 24.591 1.00 79.06 274 TRP A O 1
ATOM 2225 N N . GLY A 1 275 ? -7.095 -7.531 25.749 1.00 76.50 275 GLY A N 1
ATOM 2226 C CA . GLY A 1 275 ? -6.461 -8.312 26.808 1.00 76.50 275 GLY A CA 1
ATOM 2227 C C . GLY A 1 275 ? -5.664 -7.456 27.794 1.00 76.50 275 GLY A C 1
ATOM 2228 O O . GLY A 1 275 ? -4.816 -7.985 28.516 1.00 76.50 275 GLY A O 1
ATOM 2229 N N . CYS A 1 276 ? -5.909 -6.140 27.841 1.00 78.75 276 CYS A N 1
ATOM 2230 C CA . CYS A 1 276 ? -5.279 -5.271 28.825 1.00 78.75 276 CYS A CA 1
ATOM 2231 C C . CYS A 1 276 ? -5.644 -5.708 30.251 1.00 78.75 276 CYS A C 1
ATOM 2233 O O . CYS A 1 276 ? -6.745 -6.190 30.526 1.00 78.75 276 CYS A O 1
ATOM 2235 N N . LYS A 1 277 ? -4.716 -5.496 31.191 1.00 82.19 277 LYS A N 1
ATOM 2236 C CA . LYS A 1 277 ? -4.966 -5.755 32.614 1.00 82.19 277 LYS A CA 1
ATOM 2237 C C . LYS A 1 277 ? -6.118 -4.878 33.126 1.00 82.19 277 LYS A C 1
ATOM 2239 O O . LYS A 1 277 ? -6.310 -3.751 32.668 1.00 82.19 277 LYS A O 1
ATOM 2244 N N . GLU A 1 278 ? -6.854 -5.379 34.117 1.00 81.38 278 GLU A N 1
ATOM 2245 C CA . GLU A 1 278 ? -8.048 -4.724 34.679 1.00 81.38 278 GLU A CA 1
ATOM 2246 C C . GLU A 1 278 ? -7.774 -3.287 35.163 1.00 81.38 278 GLU A C 1
ATOM 2248 O O . GLU A 1 278 ? -8.594 -2.395 34.962 1.00 81.38 278 GLU A O 1
ATOM 2253 N N . ASN A 1 279 ? -6.598 -3.038 35.747 1.00 78.75 279 ASN A N 1
ATOM 2254 C CA . ASN A 1 279 ? -6.185 -1.709 36.201 1.00 78.75 279 ASN A CA 1
ATOM 2255 C C . ASN A 1 279 ? -5.989 -0.715 35.045 1.00 78.75 279 ASN A C 1
ATOM 2257 O O . ASN A 1 279 ? -6.331 0.454 35.190 1.00 78.75 279 ASN A O 1
ATOM 2261 N N . LEU A 1 280 ? -5.495 -1.172 33.889 1.00 78.50 280 LEU A N 1
ATOM 2262 C CA . LEU A 1 280 ? -5.364 -0.336 32.695 1.00 78.50 280 LEU A CA 1
ATOM 2263 C C . LEU A 1 280 ? -6.731 -0.042 32.066 1.00 78.50 280 LEU A C 1
ATOM 2265 O O . LEU A 1 280 ? -7.004 1.094 31.688 1.00 78.50 280 LEU A O 1
ATOM 2269 N N . CYS A 1 281 ? -7.621 -1.037 32.025 1.00 83.44 281 CYS A N 1
ATOM 2270 C CA . CYS A 1 281 ? -9.004 -0.833 31.585 1.00 83.44 281 CYS A CA 1
ATOM 2271 C C . CYS A 1 281 ? -9.712 0.205 32.473 1.00 83.44 281 CYS A C 1
ATOM 2273 O O . CYS A 1 281 ? -10.355 1.126 31.967 1.00 83.44 281 CYS A O 1
ATOM 2275 N N . PHE A 1 282 ? -9.541 0.096 33.797 1.00 81.69 282 PHE A N 1
ATOM 2276 C CA . PHE A 1 282 ? -10.053 1.068 34.764 1.00 81.69 282 PHE A CA 1
ATOM 2277 C C . PHE A 1 282 ? -9.445 2.458 34.556 1.00 81.69 282 PHE A C 1
ATOM 2279 O O . PHE A 1 282 ? -10.178 3.443 34.556 1.00 81.69 282 PHE A O 1
ATOM 2286 N N . ALA A 1 283 ? -8.128 2.549 34.350 1.00 79.94 283 ALA A N 1
ATOM 2287 C CA . ALA A 1 283 ? -7.466 3.818 34.065 1.00 79.94 283 ALA A CA 1
ATOM 2288 C C . ALA A 1 283 ? -8.080 4.490 32.830 1.00 79.94 283 ALA A C 1
ATOM 2290 O O . ALA A 1 283 ? -8.341 5.689 32.864 1.00 79.94 283 ALA A O 1
ATOM 2291 N N . GLY A 1 284 ? -8.383 3.722 31.775 1.00 83.19 284 GLY A N 1
ATOM 2292 C CA . GLY A 1 284 ? -9.071 4.230 30.587 1.00 83.19 284 GLY A CA 1
ATOM 2293 C C . GLY A 1 284 ? -10.443 4.810 30.926 1.00 83.19 284 GLY A C 1
ATOM 2294 O O . GLY A 1 284 ? -10.735 5.954 30.584 1.00 83.19 284 GLY A O 1
ATOM 2295 N N . PHE A 1 285 ? -11.257 4.066 31.680 1.00 86.38 285 PHE A N 1
ATOM 2296 C CA . PHE A 1 285 ? -12.555 4.552 32.158 1.00 86.38 285 PHE A CA 1
ATOM 2297 C C . PHE A 1 285 ? -12.427 5.860 32.958 1.00 86.38 285 PHE A C 1
ATOM 2299 O O . PHE A 1 285 ? -13.132 6.838 32.695 1.00 86.38 285 PHE A O 1
ATOM 2306 N N . ALA A 1 286 ? -11.518 5.887 33.935 1.00 79.38 286 ALA A N 1
ATOM 2307 C CA . ALA A 1 286 ? -11.300 7.036 34.805 1.00 79.38 286 ALA A CA 1
ATOM 2308 C C . ALA A 1 286 ? -10.806 8.253 34.016 1.00 79.38 286 ALA A C 1
ATOM 2310 O O . ALA A 1 286 ? -11.319 9.351 34.214 1.00 79.38 286 ALA A O 1
ATOM 2311 N N . PHE A 1 287 ? -9.883 8.056 33.071 1.00 81.06 287 PHE A N 1
ATOM 2312 C CA . PHE A 1 287 ? -9.376 9.103 32.187 1.00 81.06 287 PHE A CA 1
ATOM 2313 C C . PHE A 1 287 ? -10.484 9.737 31.340 1.00 81.06 287 PHE A C 1
ATOM 2315 O O . PHE A 1 287 ? -10.570 10.962 31.237 1.00 81.06 287 PHE A O 1
ATOM 2322 N N . ALA A 1 288 ? -11.381 8.919 30.780 1.00 82.94 288 ALA A N 1
ATOM 2323 C CA . ALA A 1 288 ? -12.545 9.425 30.063 1.00 82.94 288 ALA A CA 1
ATOM 2324 C C . ALA A 1 288 ? -13.424 10.306 30.966 1.00 82.94 288 ALA A C 1
ATOM 2326 O O . ALA A 1 288 ? -13.790 11.410 30.569 1.00 82.94 288 ALA A O 1
ATOM 2327 N N . CYS A 1 289 ? -13.693 9.862 32.195 1.00 77.75 289 CYS A N 1
ATOM 2328 C CA . CYS A 1 289 ? -14.489 10.600 33.180 1.00 77.75 289 CYS A CA 1
ATOM 2329 C C . CYS A 1 289 ? -13.807 11.890 33.677 1.00 77.75 289 CYS A C 1
ATOM 2331 O O . CYS A 1 289 ? -14.480 12.886 33.964 1.00 77.75 289 CYS A O 1
ATOM 2333 N N . TRP A 1 290 ? -12.474 11.883 33.753 1.00 71.38 290 TRP A N 1
ATOM 2334 C CA . TRP A 1 290 ? -11.656 12.958 34.316 1.00 71.38 290 TRP A CA 1
ATOM 2335 C C . TRP A 1 290 ? -11.772 14.277 33.562 1.00 71.38 290 TRP A C 1
ATOM 2337 O O . TRP A 1 290 ? -11.845 15.336 34.176 1.00 71.38 290 TRP A O 1
ATOM 2347 N N . ASN A 1 291 ? -11.891 14.239 32.235 1.00 62.50 291 ASN A N 1
ATOM 2348 C CA . ASN A 1 291 ? -11.983 15.454 31.416 1.00 62.50 291 ASN A CA 1
ATOM 2349 C C . ASN A 1 291 ? -13.226 16.330 31.703 1.00 62.50 291 ASN A C 1
ATOM 2351 O O . ASN A 1 291 ? -13.352 17.420 31.140 1.00 62.50 291 ASN A O 1
ATOM 2355 N N . LYS A 1 292 ? -14.173 15.868 32.531 1.00 64.75 292 LYS A N 1
ATOM 2356 C CA . LYS A 1 292 ? -15.436 16.570 32.813 1.00 64.75 292 LYS A CA 1
ATOM 2357 C C . LYS A 1 292 ? -15.842 16.612 34.281 1.00 64.75 292 LYS A C 1
ATOM 2359 O O . LYS A 1 292 ? -16.594 17.512 34.654 1.00 64.75 292 LYS A O 1
ATOM 2364 N N . ILE A 1 293 ? -15.373 15.686 35.112 1.00 59.62 293 ILE A N 1
ATOM 2365 C CA . ILE A 1 293 ? -15.589 15.745 36.558 1.00 59.62 293 ILE A CA 1
ATOM 2366 C C . ILE A 1 293 ? -14.381 16.445 37.184 1.00 59.62 293 ILE A C 1
ATOM 2368 O O . ILE A 1 293 ? -13.257 16.001 36.991 1.00 59.62 293 ILE A O 1
ATOM 2372 N N . ASN A 1 294 ? -14.610 17.529 37.936 1.00 57.25 294 ASN A N 1
ATOM 2373 C CA . ASN A 1 294 ? -13.563 18.215 38.706 1.00 57.25 294 ASN A CA 1
ATOM 2374 C C . ASN A 1 294 ? -12.651 17.213 39.434 1.00 57.25 294 ASN A C 1
ATOM 2376 O O . ASN A 1 294 ? -13.157 16.311 40.104 1.00 57.25 294 ASN A O 1
ATOM 2380 N N . ALA A 1 295 ? -11.334 17.435 39.368 1.00 50.62 295 ALA A N 1
ATOM 2381 C CA . ALA A 1 295 ? -10.302 16.607 40.002 1.00 50.62 295 ALA A CA 1
ATOM 2382 C C . ALA A 1 295 ? -10.616 16.246 41.471 1.00 50.62 295 ALA A C 1
ATOM 2384 O O . ALA A 1 295 ? -10.421 15.107 41.888 1.00 50.62 295 ALA A O 1
ATOM 2385 N N . GLU A 1 296 ? -11.196 17.190 42.223 1.00 47.12 296 GLU A N 1
ATOM 2386 C CA . GLU A 1 296 ? -11.594 17.020 43.630 1.00 47.12 296 GLU A CA 1
ATOM 2387 C C . GLU A 1 296 ? -12.633 15.908 43.856 1.00 47.12 296 GLU A C 1
ATOM 2389 O O . GLU A 1 296 ? -12.615 15.249 44.889 1.00 47.12 296 GLU A O 1
ATOM 2394 N N . LYS A 1 297 ? -13.522 15.649 42.888 1.00 54.12 297 LYS A N 1
ATOM 2395 C CA . LYS A 1 297 ? -14.542 14.592 42.999 1.00 54.12 297 LYS A CA 1
ATOM 2396 C C . LYS A 1 297 ? -14.015 13.209 42.618 1.00 54.12 297 LYS A C 1
ATOM 2398 O O . LYS A 1 297 ? -14.632 12.213 42.977 1.00 54.12 297 LYS A O 1
ATOM 2403 N N . ILE A 1 298 ? -12.901 13.126 41.886 1.00 50.66 298 ILE A N 1
ATOM 2404 C CA . ILE A 1 298 ? -12.296 11.838 41.515 1.00 50.66 298 ILE A CA 1
ATOM 2405 C C . ILE A 1 298 ? -11.330 11.357 42.597 1.00 50.66 298 ILE A C 1
ATOM 2407 O O . ILE A 1 298 ? -11.248 10.155 42.828 1.00 50.66 298 ILE A O 1
ATOM 2411 N N . SER A 1 299 ? -10.684 12.260 43.344 1.00 51.00 299 SER A N 1
ATOM 2412 C CA . SER A 1 299 ? -9.922 11.880 44.545 1.00 51.00 299 SER A CA 1
ATOM 2413 C C . SER A 1 299 ? -10.769 11.187 45.623 1.00 51.00 299 SER A C 1
ATOM 2415 O O . SER A 1 299 ? -10.218 10.482 46.471 1.00 51.00 299 SER A O 1
ATOM 2417 N N . ASP A 1 300 ? -12.095 11.347 45.569 1.00 51.84 300 ASP A N 1
ATOM 2418 C CA . ASP A 1 300 ? -13.052 10.642 46.429 1.00 51.84 300 ASP A CA 1
ATOM 2419 C C . ASP A 1 300 ? -13.346 9.210 45.953 1.00 51.84 300 ASP A C 1
ATOM 2421 O O . ASP A 1 300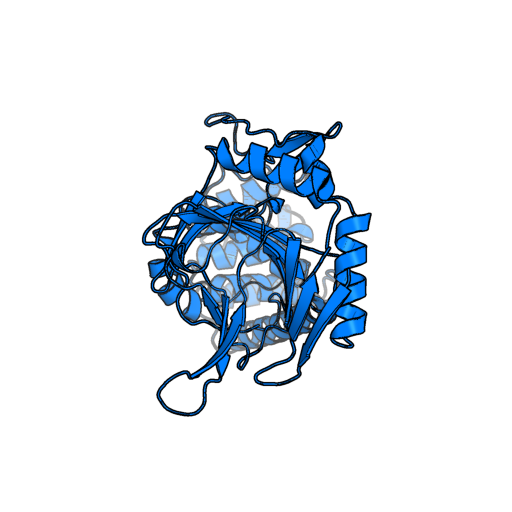 ? -13.764 8.367 46.751 1.00 51.84 300 ASP A O 1
ATOM 2425 N N . ILE A 1 301 ? -13.043 8.886 44.690 1.00 53.53 301 ILE A N 1
ATOM 2426 C CA . ILE A 1 301 ? -13.051 7.523 44.144 1.00 53.53 301 ILE A CA 1
ATOM 2427 C C . ILE A 1 301 ? -11.780 6.809 44.637 1.00 53.53 301 ILE A C 1
ATOM 2429 O O . ILE A 1 301 ? -10.906 6.409 43.871 1.00 53.53 301 ILE A O 1
ATOM 2433 N N . LYS A 1 302 ? -11.654 6.633 45.959 1.00 50.12 302 LYS A N 1
ATOM 2434 C CA . LYS A 1 302 ? -10.625 5.793 46.598 1.00 50.12 302 LYS A CA 1
ATOM 2435 C C . LYS A 1 302 ? -10.988 4.320 46.455 1.00 50.12 302 LYS A C 1
ATOM 2437 O O . LYS A 1 302 ? -11.118 3.582 47.428 1.00 50.12 302 LYS A O 1
ATOM 2442 N N . ILE A 1 303 ? -11.192 3.885 45.222 1.00 51.09 303 ILE A N 1
ATOM 2443 C CA . ILE A 1 303 ? -11.184 2.465 44.899 1.00 51.09 303 ILE A CA 1
ATOM 2444 C C . ILE A 1 303 ? -9.736 2.020 45.100 1.00 51.09 303 ILE A C 1
ATOM 2446 O O . ILE A 1 303 ? -8.844 2.781 44.748 1.00 51.09 303 ILE A O 1
ATOM 2450 N N . GLY A 1 304 ? -9.496 0.863 45.724 1.00 45.72 304 GLY A N 1
ATOM 2451 C CA . GLY A 1 304 ? -8.170 0.342 46.094 1.00 45.72 304 GLY A CA 1
ATOM 2452 C C . GLY A 1 304 ? -7.241 0.098 44.901 1.00 45.72 304 GLY A C 1
ATOM 2453 O O . GLY A 1 304 ? -6.907 -1.037 44.574 1.00 45.72 304 GLY A O 1
ATOM 2454 N N . LEU A 1 305 ? -6.860 1.175 44.233 1.00 50.59 305 LEU A N 1
ATOM 2455 C CA . LEU A 1 305 ? -6.001 1.229 43.080 1.00 50.59 305 LEU A CA 1
ATOM 2456 C C . LEU A 1 305 ? -4.556 1.142 43.560 1.00 50.59 305 LEU A C 1
ATOM 2458 O O . LEU A 1 305 ? -4.146 1.856 44.474 1.00 50.59 305 LEU A O 1
ATOM 2462 N N . GLY A 1 306 ? -3.781 0.251 42.943 1.00 54.47 306 GLY A N 1
ATOM 2463 C CA . GLY A 1 306 ? -2.336 0.214 43.154 1.00 54.47 306 GLY A CA 1
ATOM 2464 C C . GLY A 1 306 ? -1.680 1.527 42.713 1.00 54.47 306 GLY A C 1
ATOM 2465 O O . GLY A 1 306 ? -2.235 2.250 41.879 1.00 54.47 306 GLY A O 1
ATOM 2466 N N . SER A 1 307 ? -0.486 1.802 43.244 1.00 54.53 307 SER A N 1
ATOM 2467 C CA . SER A 1 307 ? 0.336 2.994 42.957 1.00 54.53 307 SER A CA 1
ATOM 2468 C C . SER A 1 307 ? 0.402 3.353 41.471 1.00 54.53 307 SER A C 1
ATOM 2470 O O . SER A 1 307 ? 0.308 4.520 41.105 1.00 54.53 307 SER A O 1
ATOM 2472 N N . ASP A 1 308 ? 0.471 2.342 40.610 1.00 50.28 308 ASP A N 1
ATOM 2473 C CA . ASP A 1 308 ? 0.653 2.507 39.168 1.00 50.28 308 ASP A CA 1
ATOM 2474 C C . ASP A 1 308 ? -0.580 3.116 38.483 1.00 50.28 308 ASP A C 1
ATOM 2476 O O . ASP A 1 308 ? -0.464 3.781 37.460 1.00 50.28 308 ASP A O 1
ATOM 2480 N N . THR A 1 309 ? -1.778 2.918 39.042 1.00 54.09 309 THR A N 1
ATOM 2481 C CA . THR A 1 309 ? -3.020 3.446 38.447 1.00 54.09 309 THR A CA 1
ATOM 2482 C C . THR A 1 309 ? -3.239 4.909 38.820 1.00 54.09 309 THR A C 1
ATOM 2484 O O . THR A 1 309 ? -3.698 5.686 37.985 1.00 54.09 309 THR A O 1
ATOM 2487 N N . LEU A 1 310 ? -2.866 5.294 40.048 1.00 54.88 310 LEU A N 1
ATOM 2488 C CA . LEU A 1 310 ? -2.811 6.702 40.446 1.00 54.88 310 LEU A CA 1
ATOM 2489 C C . LEU A 1 310 ? -1.767 7.456 39.624 1.00 54.88 310 LEU A C 1
ATOM 2491 O O . LEU A 1 310 ? -2.084 8.518 39.105 1.00 54.88 310 LEU A O 1
ATOM 2495 N N . PHE A 1 311 ? -0.583 6.870 39.418 1.00 55.59 311 PHE A N 1
ATOM 2496 C CA . PHE A 1 311 ? 0.462 7.471 38.589 1.00 55.59 311 PHE A CA 1
ATOM 2497 C C . PHE A 1 311 ? -0.014 7.740 37.155 1.00 55.59 311 PHE A C 1
ATOM 2499 O O . PHE A 1 311 ? 0.203 8.827 36.637 1.00 55.59 311 PHE A O 1
ATOM 2506 N N . ILE A 1 312 ? -0.713 6.791 36.519 1.00 55.41 312 ILE A N 1
ATOM 2507 C CA . ILE A 1 312 ? -1.264 6.990 35.168 1.00 55.41 312 ILE A CA 1
ATOM 2508 C C . ILE A 1 312 ? -2.303 8.125 35.166 1.00 55.41 312 ILE A C 1
ATOM 2510 O O . ILE A 1 312 ? -2.256 8.995 34.300 1.00 55.41 312 ILE A O 1
ATOM 2514 N N . ALA A 1 313 ? -3.216 8.161 36.142 1.00 52.47 313 ALA A N 1
ATOM 2515 C CA . ALA A 1 313 ? -4.228 9.216 36.238 1.00 52.47 313 ALA A CA 1
ATOM 2516 C C . ALA A 1 313 ? -3.614 10.611 36.493 1.00 52.47 313 ALA A C 1
ATOM 2518 O O . ALA A 1 313 ? -4.016 11.586 35.859 1.00 52.47 313 ALA A O 1
ATOM 2519 N N . GLU A 1 314 ? -2.611 10.702 37.369 1.00 55.09 314 GLU A N 1
ATOM 2520 C CA . GLU A 1 314 ? -1.860 11.929 37.671 1.00 55.09 314 GLU A CA 1
ATOM 2521 C C . GLU A 1 314 ? -0.961 12.372 36.506 1.00 55.09 314 GLU A C 1
ATOM 2523 O O . GLU A 1 314 ? -0.826 13.565 36.236 1.00 55.09 314 GLU A O 1
ATOM 2528 N N . TYR A 1 315 ? -0.384 11.430 35.759 1.00 55.25 315 TYR A N 1
ATOM 2529 C CA . TYR A 1 315 ? 0.390 11.728 34.557 1.00 55.25 315 TYR A CA 1
ATOM 2530 C C . TYR A 1 315 ? -0.489 12.407 33.495 1.00 55.25 315 TYR A C 1
ATOM 2532 O O . TYR A 1 315 ? -0.144 13.462 32.962 1.00 55.25 315 TYR A O 1
ATOM 2540 N N . PHE A 1 316 ? -1.688 11.872 33.253 1.00 54.06 316 PHE A N 1
ATOM 2541 C CA . PHE A 1 316 ? -2.647 12.487 32.335 1.00 54.06 316 PHE A CA 1
ATOM 2542 C C . PHE A 1 316 ? -3.231 13.815 32.851 1.00 54.06 316 PHE A C 1
ATOM 2544 O O . PHE A 1 316 ? -3.564 14.680 32.038 1.00 54.06 316 PH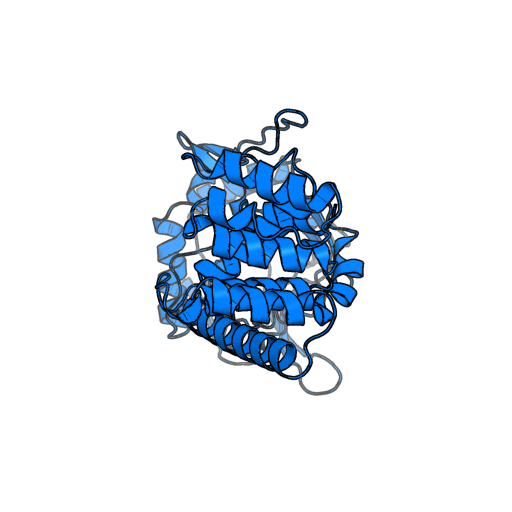E A O 1
ATOM 2551 N N . TYR A 1 317 ? -3.294 14.024 34.173 1.00 52.72 317 TYR A N 1
ATOM 2552 C CA . TYR A 1 317 ? -3.635 15.319 34.780 1.00 52.72 317 TYR A CA 1
ATOM 2553 C C . TYR A 1 317 ? -2.656 16.429 34.365 1.00 52.72 317 TYR A C 1
ATOM 2555 O O . TYR A 1 317 ? -3.087 17.550 34.095 1.00 52.72 317 TYR A O 1
ATOM 2563 N N . GLY A 1 318 ? -1.363 16.113 34.233 1.00 54.59 318 GLY A N 1
ATOM 2564 C CA . GLY A 1 318 ? -0.354 17.056 33.740 1.00 54.59 318 GLY A CA 1
ATOM 2565 C C . GLY A 1 318 ? -0.501 17.414 32.254 1.00 54.59 318 GLY A C 1
ATOM 2566 O O . GLY A 1 318 ? -0.136 18.516 31.853 1.00 54.59 318 GLY A O 1
ATOM 2567 N N . LEU A 1 319 ? -1.076 16.519 31.444 1.00 49.75 319 LEU A N 1
ATOM 2568 C CA . LEU A 1 319 ? -1.155 16.654 29.983 1.00 49.75 319 LEU A CA 1
ATOM 2569 C C . LEU A 1 319 ? -2.406 17.374 29.468 1.00 49.75 319 LEU A C 1
ATOM 2571 O O . LEU A 1 319 ? -2.399 17.906 28.359 1.00 49.75 319 LEU A O 1
ATOM 2575 N N . ALA A 1 320 ? -3.479 17.437 30.260 1.00 46.03 320 ALA A N 1
ATOM 2576 C CA . ALA A 1 320 ? -4.709 18.142 29.885 1.00 46.03 320 ALA A CA 1
ATOM 2577 C C . ALA A 1 320 ? -4.526 19.676 29.747 1.00 46.03 320 ALA A C 1
ATOM 2579 O O . ALA A 1 320 ? -5.422 20.367 29.258 1.00 46.03 320 ALA A O 1
ATOM 2580 N N . GLY A 1 321 ? -3.364 20.214 30.137 1.00 44.09 321 GLY A N 1
ATOM 2581 C CA . GLY A 1 321 ? -2.952 21.602 29.929 1.00 44.09 321 GLY A CA 1
ATOM 2582 C C . GLY A 1 321 ? -2.183 21.815 28.619 1.00 44.09 321 GLY A C 1
ATOM 2583 O O . GLY A 1 321 ? -0.991 22.074 28.656 1.00 44.09 321 GLY A O 1
ATOM 2584 N N . ASN A 1 322 ? -2.870 21.736 27.474 1.00 43.09 322 ASN A N 1
ATOM 2585 C CA . ASN A 1 322 ? -2.438 22.199 26.140 1.00 43.09 322 ASN A CA 1
ATOM 2586 C C . ASN A 1 322 ? -1.001 21.854 25.679 1.00 43.09 322 ASN A C 1
ATOM 2588 O O . ASN A 1 322 ? -0.107 22.695 25.741 1.00 43.09 322 ASN A O 1
ATOM 2592 N N . ASN A 1 323 ? -0.838 20.655 25.108 1.00 42.94 323 ASN A N 1
ATOM 2593 C CA . ASN A 1 323 ? -0.129 20.316 23.855 1.00 42.94 323 ASN A CA 1
ATOM 2594 C C . ASN A 1 323 ? -0.229 18.788 23.650 1.00 42.94 323 ASN A C 1
ATOM 2596 O O . ASN A 1 323 ? -0.447 18.066 24.622 1.00 42.94 323 ASN A O 1
ATOM 2600 N N . SER A 1 324 ? -0.100 18.277 22.416 1.00 48.12 324 SER A N 1
ATOM 2601 C CA . SER A 1 324 ? 0.046 16.826 22.206 1.00 48.12 324 SER A CA 1
ATOM 2602 C C . SER A 1 324 ? 1.302 16.349 22.948 1.00 48.12 324 SER A C 1
ATOM 2604 O O . SER A 1 324 ? 2.381 16.868 22.658 1.00 48.12 324 SER A O 1
ATOM 2606 N N . PRO A 1 325 ? 1.188 15.427 23.917 1.00 48.81 325 PRO A N 1
ATOM 2607 C CA . PRO A 1 325 ? 2.337 14.935 24.667 1.00 48.81 325 PRO A CA 1
ATOM 2608 C C . PRO A 1 325 ? 3.286 14.155 23.762 1.00 48.81 325 PRO A C 1
ATOM 2610 O O . PRO A 1 325 ? 2.840 13.323 22.973 1.00 48.81 325 PRO A O 1
ATOM 2613 N N . ASP A 1 326 ? 4.588 14.365 23.935 1.00 52.12 326 ASP A N 1
ATOM 2614 C CA . ASP A 1 326 ? 5.572 13.380 23.505 1.00 52.12 326 ASP A CA 1
ATOM 2615 C C . ASP A 1 326 ? 5.487 12.178 24.457 1.00 52.12 326 ASP A C 1
ATOM 2617 O O . ASP A 1 326 ? 5.857 12.249 25.631 1.00 52.12 326 ASP A O 1
ATOM 2621 N N . LEU A 1 327 ? 4.904 11.086 23.973 1.00 50.84 327 LEU A N 1
ATOM 2622 C CA . LEU A 1 327 ? 4.766 9.825 24.699 1.00 50.84 327 LEU A CA 1
ATOM 2623 C C . LEU A 1 327 ? 5.975 8.890 24.496 1.00 50.84 327 LEU A C 1
ATOM 2625 O O . LEU A 1 327 ? 5.912 7.775 25.001 1.00 50.84 327 LEU A O 1
ATOM 2629 N N . SER A 1 328 ? 7.037 9.273 23.768 1.00 45.84 328 SER A N 1
ATOM 2630 C CA . SER A 1 328 ? 8.097 8.337 23.336 1.00 45.84 328 SER A CA 1
ATOM 2631 C C . SER A 1 328 ? 8.847 7.705 24.515 1.00 45.84 328 SER A C 1
ATOM 2633 O O . SER A 1 328 ? 9.156 6.516 24.471 1.00 45.84 328 SER A O 1
ATOM 2635 N N . ASP A 1 329 ? 8.985 8.456 25.610 1.00 47.31 329 ASP A N 1
ATOM 2636 C CA . ASP A 1 329 ? 9.608 8.025 26.869 1.00 47.31 329 ASP A CA 1
ATOM 2637 C C . ASP A 1 329 ? 8.608 7.536 27.933 1.00 47.31 329 ASP A C 1
ATOM 2639 O O . ASP A 1 329 ? 8.961 7.338 29.100 1.00 47.31 329 ASP A O 1
ATOM 2643 N N . GLN A 1 330 ? 7.331 7.374 27.577 1.00 54.72 330 GLN A N 1
ATOM 2644 C CA . GLN A 1 330 ? 6.295 7.011 28.542 1.00 54.72 330 GLN A CA 1
ATOM 2645 C C . GLN A 1 330 ? 6.125 5.498 28.686 1.00 54.72 330 GLN A C 1
ATOM 2647 O O . GLN A 1 330 ? 6.276 4.761 27.713 1.00 54.72 330 GLN A O 1
ATOM 2652 N N . PRO A 1 331 ? 5.738 5.012 29.881 1.00 61.56 331 PRO A N 1
ATOM 2653 C CA . PRO A 1 331 ? 5.350 3.619 30.076 1.00 61.56 331 PRO A CA 1
ATOM 2654 C C . PRO A 1 331 ? 4.307 3.178 29.044 1.00 61.56 331 PRO A C 1
ATOM 2656 O O . PRO A 1 331 ? 3.333 3.905 28.841 1.00 61.56 331 PRO A O 1
ATOM 2659 N N . SER A 1 332 ? 4.447 1.972 28.479 1.00 67.00 332 SER A N 1
ATOM 2660 C CA . SER A 1 332 ? 3.549 1.410 27.448 1.00 67.00 332 SER A CA 1
ATOM 2661 C C . SER A 1 332 ? 2.062 1.422 27.830 1.00 67.00 332 SER A C 1
ATOM 2663 O O . SER A 1 332 ? 1.179 1.487 26.983 1.00 67.00 332 SER A O 1
ATOM 2665 N N . SER A 1 333 ? 1.736 1.478 29.119 1.00 59.69 333 SER A N 1
ATOM 2666 C CA . SER A 1 333 ? 0.367 1.660 29.605 1.00 59.69 333 SER A CA 1
ATOM 2667 C C . SER A 1 333 ? -0.258 3.028 29.273 1.00 59.69 333 SER A C 1
ATOM 2669 O O . SER A 1 333 ? -1.457 3.089 29.009 1.00 59.69 333 SER A O 1
ATOM 2671 N N . ILE A 1 334 ? 0.507 4.123 29.278 1.00 66.81 334 ILE A N 1
ATOM 2672 C CA . ILE A 1 334 ? 0.012 5.502 29.081 1.00 66.81 334 ILE A CA 1
ATOM 2673 C C . ILE A 1 334 ? -0.340 5.727 27.609 1.00 66.81 334 ILE A C 1
ATOM 2675 O O . ILE A 1 334 ? -1.497 5.860 27.237 1.00 66.81 334 ILE A O 1
ATOM 2679 N N . GLN A 1 335 ? 0.679 5.737 26.775 1.00 66.38 335 GLN A N 1
ATOM 2680 C CA . GLN A 1 335 ? 0.773 5.016 25.523 1.00 66.38 335 GLN A CA 1
ATOM 2681 C C . GLN A 1 335 ? -0.522 4.264 25.064 1.00 66.38 335 GLN A C 1
ATOM 2683 O O . GLN A 1 335 ? -1.351 4.849 24.356 1.00 66.38 335 GLN A O 1
ATOM 2688 N N . ILE A 1 336 ? -0.767 3.016 25.488 1.00 66.56 336 ILE A N 1
ATOM 2689 C CA . ILE A 1 336 ? -1.974 2.228 25.129 1.00 66.56 336 ILE A CA 1
ATOM 2690 C C . ILE A 1 336 ? -3.294 2.953 25.455 1.00 66.56 336 ILE A C 1
ATOM 2692 O O . ILE A 1 336 ? -4.266 2.884 24.697 1.00 66.56 336 ILE A O 1
ATOM 2696 N N . LEU A 1 337 ? -3.359 3.647 26.589 1.00 68.56 337 LEU A N 1
ATOM 2697 C CA . LEU A 1 337 ? -4.564 4.342 27.033 1.00 68.56 337 LEU A CA 1
ATOM 2698 C C . LEU A 1 337 ? -4.897 5.552 26.149 1.00 68.56 337 LEU A C 1
ATOM 2700 O O . LEU A 1 337 ? -6.058 5.747 25.780 1.00 68.56 337 LEU A O 1
ATOM 2704 N N . TYR A 1 338 ? -3.885 6.333 25.767 1.00 69.69 338 TYR A N 1
ATOM 2705 C CA . TYR A 1 338 ? -4.029 7.452 24.838 1.00 69.69 338 TYR A CA 1
ATOM 2706 C C . TYR A 1 338 ? -4.501 6.971 23.462 1.00 69.69 338 TYR A C 1
ATOM 2708 O O . TYR A 1 338 ? -5.375 7.588 22.847 1.00 69.69 338 TYR A O 1
ATOM 2716 N N . PHE A 1 339 ? -4.007 5.814 23.015 1.00 64.69 339 PHE A N 1
ATOM 2717 C CA . PHE A 1 339 ? -4.470 5.193 21.780 1.00 64.69 339 PHE A CA 1
ATOM 2718 C C . PHE A 1 339 ? -5.952 4.860 21.818 1.00 64.69 339 PHE A C 1
ATOM 2720 O O . PHE A 1 339 ? -6.723 5.286 20.957 1.00 64.69 339 PHE A O 1
ATOM 2727 N N . ALA A 1 340 ? -6.358 4.110 22.841 1.00 68.31 340 ALA A N 1
ATOM 2728 C CA . ALA A 1 340 ? -7.735 3.690 22.992 1.00 68.31 340 ALA A CA 1
ATOM 2729 C C . ALA A 1 340 ? -8.660 4.920 23.093 1.00 68.31 340 ALA A C 1
ATOM 2731 O O . ALA A 1 340 ? -9.724 4.941 22.474 1.00 68.31 340 ALA A O 1
ATOM 2732 N N . HIS A 1 341 ? -8.217 5.991 23.767 1.00 74.75 341 HIS A N 1
ATOM 2733 C CA . HIS A 1 341 ? -8.929 7.269 23.808 1.00 74.75 341 HIS A CA 1
ATOM 2734 C C . HIS A 1 341 ? -9.156 7.853 22.408 1.00 74.75 341 HIS A C 1
ATOM 2736 O O . HIS A 1 341 ? -10.292 8.214 22.085 1.00 74.75 341 HIS A O 1
ATOM 2742 N N . ILE A 1 342 ? -8.113 7.922 21.570 1.00 67.06 342 ILE A N 1
ATOM 2743 C CA . ILE A 1 342 ? -8.214 8.413 20.187 1.00 67.06 342 ILE A CA 1
ATOM 2744 C C . ILE A 1 342 ? -9.176 7.548 19.374 1.00 67.06 342 ILE A C 1
ATOM 2746 O O . ILE A 1 342 ? -10.057 8.101 18.715 1.00 67.06 342 ILE A O 1
ATOM 2750 N N . LEU A 1 343 ? -9.056 6.218 19.434 1.00 63.28 343 LEU A N 1
ATOM 2751 C CA . LEU A 1 343 ? -9.909 5.316 18.653 1.00 63.28 343 LEU A CA 1
ATOM 2752 C C . LEU A 1 343 ? -11.386 5.481 19.005 1.00 63.28 343 LEU A C 1
ATOM 2754 O O . LEU A 1 343 ? -12.214 5.626 18.106 1.00 63.28 343 LEU A O 1
ATOM 2758 N N . VAL A 1 344 ? -11.720 5.525 20.299 1.00 65.19 344 VAL A N 1
ATOM 2759 C CA . VAL A 1 344 ? -13.108 5.699 20.747 1.00 65.19 344 VAL A CA 1
ATOM 2760 C C . VAL A 1 344 ? -13.614 7.101 20.402 1.00 65.19 344 VAL A C 1
ATOM 2762 O O . VAL A 1 344 ? -14.700 7.243 19.840 1.00 65.19 344 VAL A O 1
ATOM 2765 N N . ARG A 1 345 ? -12.817 8.145 20.666 1.00 72.19 345 ARG A N 1
ATOM 2766 C CA . ARG A 1 345 ? -13.217 9.547 20.456 1.00 72.19 345 ARG A CA 1
ATOM 2767 C C . ARG A 1 345 ? -13.386 9.890 18.978 1.00 72.19 345 ARG A C 1
ATOM 2769 O O . ARG A 1 345 ? -14.375 10.487 18.573 1.00 72.19 345 ARG A O 1
ATOM 2776 N N . LYS A 1 346 ? -12.420 9.504 18.143 1.00 62.94 346 LYS A N 1
ATOM 2777 C CA . LYS A 1 346 ? -12.420 9.792 16.701 1.00 62.94 346 LYS A CA 1
ATOM 2778 C C . LYS A 1 346 ? -13.182 8.747 15.883 1.00 62.94 346 LYS A C 1
ATOM 2780 O O . LYS A 1 346 ? -13.349 8.940 14.676 1.00 62.94 346 LYS A O 1
ATOM 2785 N N . ARG A 1 347 ? -13.648 7.669 16.526 1.00 60.56 347 ARG A N 1
ATOM 2786 C CA . ARG A 1 347 ? -14.245 6.485 15.891 1.00 60.56 347 ARG A CA 1
ATOM 2787 C C . ARG A 1 347 ? -13.328 5.907 14.801 1.00 60.56 347 ARG A C 1
ATOM 2789 O O . ARG A 1 347 ? -13.772 5.628 13.693 1.00 60.56 347 ARG A O 1
ATOM 2796 N N . ILE A 1 348 ? -12.035 5.779 15.096 1.00 50.03 348 ILE A N 1
ATOM 2797 C CA . ILE A 1 348 ? -11.030 5.228 14.172 1.00 50.03 348 ILE A CA 1
ATOM 2798 C C . ILE A 1 348 ? -10.862 3.734 14.468 1.00 50.03 348 ILE A C 1
ATOM 2800 O O . ILE A 1 348 ? -10.707 3.350 15.621 1.00 50.03 348 ILE A O 1
ATOM 2804 N N . THR A 1 349 ? -10.922 2.877 13.452 1.00 40.16 349 THR A N 1
ATOM 2805 C CA . THR A 1 349 ? -10.682 1.425 13.566 1.00 40.16 349 THR A CA 1
ATOM 2806 C C . THR A 1 349 ? -9.214 1.063 13.429 1.00 40.16 349 THR A C 1
ATOM 2808 O O . THR A 1 349 ? -8.582 1.487 12.464 1.00 40.16 349 THR A O 1
ATOM 2811 N N . PHE A 1 350 ? -8.763 0.119 14.256 1.00 48.38 350 PHE A N 1
ATOM 2812 C CA . PHE A 1 350 ? -7.703 -0.837 13.916 1.00 48.38 350 PHE A CA 1
ATOM 2813 C C . PHE A 1 350 ? -8.139 -2.261 14.330 1.00 48.38 350 PHE A C 1
ATOM 2815 O O . PHE A 1 350 ? -9.049 -2.420 15.145 1.00 48.38 350 PHE A O 1
ATOM 2822 N N . PHE A 1 351 ? -7.577 -3.287 13.683 1.00 45.09 351 PHE A N 1
ATOM 2823 C CA . PHE A 1 351 ? -8.079 -4.675 13.680 1.00 45.09 351 PHE A CA 1
ATOM 2824 C C . PHE A 1 351 ? -7.930 -5.449 15.014 1.00 45.09 351 PHE A C 1
ATOM 2826 O O . PHE A 1 351 ? -7.285 -5.003 15.954 1.00 45.09 351 PHE A O 1
ATOM 2833 N N . SER A 1 352 ? -8.601 -6.612 15.080 1.00 40.09 352 SER A N 1
ATOM 2834 C CA . SER A 1 352 ? -8.880 -7.479 16.244 1.00 40.09 352 SER A CA 1
ATOM 2835 C C . SER A 1 352 ? -7.735 -8.401 16.716 1.00 40.09 352 SER A C 1
ATOM 2837 O O . SER A 1 352 ? -6.893 -8.821 15.927 1.00 40.09 352 SER A O 1
ATOM 2839 N N . HIS A 1 353 ? -7.798 -8.834 17.988 1.00 37.50 353 HIS A N 1
ATOM 2840 C CA . HIS A 1 353 ? -6.823 -9.698 18.688 1.00 37.50 353 HIS A CA 1
ATOM 2841 C C . HIS A 1 353 ? -6.586 -11.098 18.066 1.00 37.50 353 HIS A C 1
ATOM 2843 O O . HIS A 1 353 ? -5.500 -11.651 18.203 1.00 37.50 353 HIS A O 1
ATOM 2849 N N . GLU A 1 354 ? -7.545 -11.690 17.345 1.00 35.69 354 GLU A N 1
ATOM 2850 C CA . GLU A 1 354 ? -7.339 -13.006 16.698 1.00 35.69 354 GLU A CA 1
ATOM 2851 C C . GLU A 1 354 ? -6.396 -12.956 15.485 1.00 35.69 354 GLU A C 1
ATOM 2853 O O . GLU A 1 354 ? -5.692 -13.927 15.223 1.00 35.69 354 GLU A O 1
ATOM 2858 N N . ASN A 1 355 ? -6.300 -11.812 14.795 1.00 41.41 355 ASN A N 1
ATOM 2859 C CA . ASN A 1 355 ? -5.303 -11.614 13.737 1.00 41.41 355 ASN A CA 1
ATOM 2860 C C . ASN A 1 355 ? -3.913 -11.293 14.314 1.00 41.41 355 ASN A C 1
ATOM 2862 O O . ASN A 1 355 ? -2.907 -11.560 13.664 1.00 41.41 355 ASN A O 1
ATOM 2866 N N . TRP A 1 356 ? -3.846 -10.812 15.563 1.00 40.62 356 TRP A N 1
ATOM 2867 C CA . TRP A 1 356 ? -2.596 -10.468 16.241 1.00 40.62 356 TRP A CA 1
ATOM 2868 C C . TRP A 1 356 ? -1.698 -11.680 16.496 1.00 40.62 356 TRP A C 1
ATOM 2870 O O . TRP A 1 356 ? -0.492 -11.551 16.368 1.00 40.62 356 TRP A O 1
ATOM 2880 N N . LEU A 1 357 ? -2.223 -12.867 16.822 1.00 33.94 357 LEU A N 1
ATOM 2881 C CA . LEU A 1 357 ? -1.362 -14.042 17.046 1.00 33.94 357 LEU A CA 1
ATOM 2882 C C . LEU A 1 357 ? -0.730 -14.562 15.748 1.00 33.94 357 LEU A C 1
ATOM 2884 O O . LEU A 1 357 ? 0.427 -14.978 15.761 1.00 33.94 357 LEU A O 1
ATOM 2888 N N . THR A 1 358 ? -1.463 -14.498 14.635 1.00 38.97 358 THR A N 1
ATOM 2889 C CA . THR A 1 358 ? -0.967 -14.902 13.311 1.00 38.97 358 THR A CA 1
ATOM 2890 C C . THR A 1 358 ? -0.006 -13.861 12.730 1.00 38.97 358 THR A C 1
ATOM 2892 O O . THR A 1 358 ? 0.998 -14.228 12.126 1.00 38.97 358 THR A O 1
ATOM 2895 N N . GLU A 1 359 ? -0.246 -12.570 12.984 1.00 37.75 359 GLU A N 1
ATOM 2896 C CA . GLU A 1 359 ? 0.651 -11.478 12.590 1.00 37.75 359 GLU A CA 1
ATOM 2897 C C . GLU A 1 359 ? 1.852 -11.315 13.542 1.00 37.75 359 GLU A C 1
ATOM 2899 O O . GLU A 1 359 ? 2.916 -10.919 13.096 1.00 37.75 359 GLU A O 1
ATOM 2904 N N . LYS A 1 360 ? 1.778 -11.703 14.823 1.00 34.81 360 LYS A N 1
ATOM 2905 C CA . LYS A 1 360 ? 2.907 -11.671 15.782 1.00 34.81 360 LYS A CA 1
ATOM 2906 C C . LYS A 1 360 ? 4.069 -12.576 15.367 1.00 34.81 360 LYS A C 1
ATOM 2908 O O . LYS A 1 360 ? 5.224 -12.256 15.646 1.00 34.81 360 LYS A O 1
ATOM 2913 N N . GLU A 1 361 ? 3.789 -13.691 14.694 1.00 34.59 361 GLU A N 1
ATOM 2914 C CA . GLU A 1 361 ? 4.826 -14.523 14.068 1.00 34.59 361 GLU A CA 1
ATOM 2915 C C . GLU A 1 361 ? 5.337 -13.928 12.743 1.00 34.59 361 GLU A C 1
ATOM 2917 O O . GLU A 1 361 ? 6.493 -14.150 12.392 1.00 34.59 361 GLU A O 1
ATOM 2922 N N . GLN A 1 362 ? 4.527 -13.117 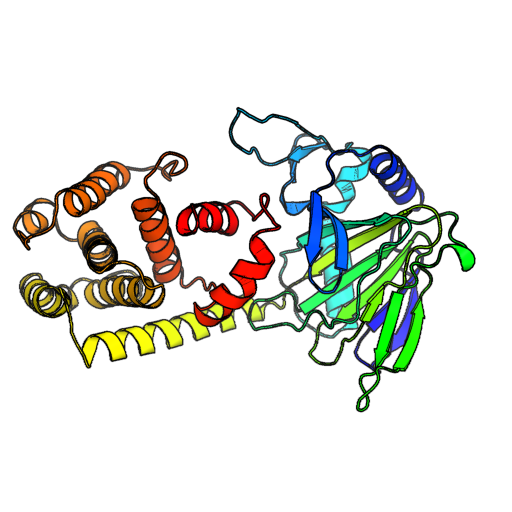12.051 1.00 35.41 362 GLN A N 1
ATOM 2923 C CA . GLN A 1 362 ? 4.895 -12.408 10.814 1.00 35.41 362 GLN A CA 1
ATOM 2924 C C . GLN A 1 362 ? 5.649 -11.084 11.070 1.00 35.41 362 GLN A C 1
ATOM 2926 O O . GLN A 1 362 ? 6.430 -10.652 10.228 1.00 35.41 362 GLN A O 1
ATOM 2931 N N . LEU A 1 363 ? 5.465 -10.465 12.239 1.00 32.22 363 LEU A N 1
ATOM 2932 C CA . LEU A 1 363 ? 5.992 -9.148 12.620 1.00 32.22 363 LEU A CA 1
ATOM 2933 C C . LEU A 1 363 ? 7.286 -9.209 13.444 1.00 32.22 363 LEU A C 1
ATOM 2935 O O . LEU A 1 363 ? 7.984 -8.208 13.554 1.00 32.22 363 LEU A O 1
ATOM 2939 N N . ARG A 1 364 ? 7.684 -10.390 13.942 1.00 34.44 364 ARG A N 1
ATOM 2940 C CA . ARG A 1 364 ? 9.029 -10.620 14.515 1.00 34.44 364 ARG A CA 1
ATOM 2941 C C . ARG A 1 364 ? 10.174 -10.408 13.511 1.00 34.44 364 ARG A C 1
ATOM 2943 O O . ARG A 1 364 ? 11.328 -10.410 13.918 1.00 34.44 364 ARG A O 1
ATOM 2950 N N . GLY A 1 365 ? 9.862 -10.258 12.222 1.00 34.88 365 GLY A N 1
ATOM 2951 C CA . GLY A 1 365 ? 10.815 -9.919 11.162 1.00 34.88 365 GLY A CA 1
ATOM 2952 C C . GLY A 1 365 ? 10.718 -8.478 10.648 1.00 34.88 365 GLY A C 1
ATOM 2953 O O . GLY A 1 365 ? 11.431 -8.151 9.707 1.00 34.88 365 GLY A O 1
ATOM 2954 N N . ILE A 1 366 ? 9.840 -7.641 11.218 1.00 34.22 366 ILE A N 1
ATOM 2955 C CA . ILE A 1 366 ? 9.609 -6.245 10.810 1.00 34.22 366 ILE A CA 1
ATOM 2956 C C . ILE A 1 366 ? 9.844 -5.353 12.038 1.00 34.22 366 ILE A C 1
ATOM 2958 O O . ILE A 1 366 ? 8.921 -4.814 12.648 1.00 34.22 366 ILE A O 1
ATOM 2962 N N . GLU A 1 367 ? 11.105 -5.258 12.457 1.00 33.41 367 GLU A N 1
ATOM 2963 C CA . GLU A 1 367 ? 11.560 -4.217 13.380 1.00 33.41 367 GLU A CA 1
ATOM 2964 C C . GLU A 1 367 ? 11.909 -2.978 12.546 1.00 33.41 367 GLU A C 1
ATOM 2966 O O . GLU A 1 367 ? 12.967 -2.907 11.928 1.00 33.41 367 GLU A O 1
ATOM 2971 N N . GLY A 1 368 ? 10.972 -2.030 12.484 1.00 36.38 368 GLY A N 1
ATOM 2972 C CA . GLY A 1 368 ? 11.134 -0.746 11.800 1.00 36.38 368 GLY A CA 1
ATOM 2973 C C . GLY A 1 368 ? 10.001 -0.461 10.815 1.00 36.38 368 GLY A C 1
ATOM 2974 O O . GLY A 1 368 ? 9.773 -1.239 9.898 1.00 36.38 368 GLY A O 1
ATOM 2975 N N . ASN A 1 369 ? 9.348 0.689 11.002 1.00 40.38 369 ASN A N 1
ATOM 2976 C CA . ASN A 1 369 ? 8.442 1.379 10.071 1.00 40.38 369 ASN A CA 1
ATOM 2977 C C . ASN A 1 369 ? 6.942 1.020 10.093 1.00 40.38 369 ASN A C 1
ATOM 2979 O O . ASN A 1 369 ? 6.457 0.139 9.387 1.00 40.38 369 ASN A O 1
ATOM 2983 N N . LEU A 1 370 ? 6.182 1.847 10.816 1.00 32.62 370 LEU A N 1
ATOM 2984 C CA . LEU A 1 370 ? 4.761 2.132 10.586 1.00 32.62 370 LEU A CA 1
ATOM 2985 C C . LEU A 1 370 ? 4.556 3.668 10.763 1.00 32.62 370 LEU A C 1
ATOM 2987 O O . LEU A 1 370 ? 5.328 4.281 11.501 1.00 32.62 370 LEU A O 1
ATOM 2991 N N . PRO A 1 371 ? 3.558 4.314 10.120 1.00 34.62 371 PRO A N 1
ATOM 2992 C CA . PRO A 1 371 ? 3.434 5.783 10.053 1.00 34.62 371 PRO A CA 1
ATOM 2993 C C . PRO A 1 371 ? 2.971 6.441 11.368 1.00 34.62 371 PRO A C 1
ATOM 2995 O O . PRO A 1 371 ? 2.152 5.863 12.066 1.00 34.62 371 PRO A O 1
ATOM 2998 N N . ASP A 1 372 ? 3.412 7.671 11.655 1.00 40.97 372 ASP A N 1
ATOM 2999 C CA . ASP A 1 372 ? 3.397 8.417 12.941 1.00 40.97 372 ASP A CA 1
ATOM 3000 C C . ASP A 1 372 ? 2.229 8.325 13.920 1.00 40.97 372 ASP A C 1
ATOM 3002 O O . ASP A 1 372 ? 2.441 8.522 15.111 1.00 40.97 372 ASP A O 1
ATOM 3006 N N . GLU A 1 373 ? 1.006 8.052 13.485 1.00 33.19 373 GLU A N 1
ATOM 3007 C CA . GLU A 1 373 ? -0.042 7.699 14.440 1.00 33.19 373 GLU A CA 1
ATOM 3008 C C . GLU A 1 373 ? -0.038 6.175 14.586 1.00 33.19 373 GLU A C 1
ATOM 3010 O O . GLU A 1 373 ? 0.361 5.668 15.621 1.00 33.19 373 GLU A O 1
ATOM 3015 N N . ALA A 1 374 ? -0.317 5.403 13.537 1.00 32.81 374 ALA A N 1
ATOM 3016 C CA . ALA A 1 374 ? -0.375 3.937 13.597 1.00 32.81 374 ALA A CA 1
ATOM 3017 C C . ALA A 1 374 ? 0.922 3.213 14.044 1.00 32.81 374 ALA A C 1
ATOM 3019 O O . ALA A 1 374 ? 0.837 2.165 14.677 1.00 32.81 374 ALA A O 1
ATOM 3020 N N . GLY A 1 375 ? 2.111 3.733 13.738 1.00 36.44 375 GLY A N 1
ATOM 3021 C CA . GLY A 1 375 ? 3.407 3.119 14.046 1.00 36.44 375 GLY A CA 1
ATOM 3022 C C . GLY A 1 375 ? 4.036 3.552 15.352 1.00 36.44 375 GLY A C 1
ATOM 3023 O O . GLY A 1 375 ? 4.698 2.762 16.027 1.00 36.44 375 GLY A O 1
ATOM 3024 N N . TYR A 1 376 ? 3.728 4.769 15.775 1.00 37.12 376 TYR A N 1
ATOM 3025 C CA . TYR A 1 376 ? 3.912 5.158 17.158 1.00 37.12 376 TYR A CA 1
ATOM 3026 C C . TYR A 1 376 ? 3.015 4.317 18.072 1.00 37.12 376 TYR A C 1
ATOM 3028 O O . TYR A 1 376 ? 3.495 3.746 19.045 1.00 37.12 376 TYR A O 1
ATOM 3036 N N . LEU A 1 377 ? 1.750 4.135 17.670 1.00 34.47 377 LEU A N 1
ATOM 3037 C CA . LEU A 1 377 ? 0.747 3.273 18.306 1.00 34.47 377 LEU A CA 1
ATOM 3038 C C . LEU A 1 377 ? 1.134 1.781 18.263 1.00 34.47 377 LEU A C 1
ATOM 3040 O O . LEU A 1 377 ? 0.784 1.037 19.171 1.00 34.47 377 LEU A O 1
ATOM 3044 N N . TYR A 1 378 ? 1.915 1.349 17.271 1.00 35.88 378 TYR A N 1
ATOM 3045 C CA . TYR A 1 378 ? 2.489 0.002 17.192 1.00 35.88 378 TYR A CA 1
ATOM 3046 C C . TYR A 1 378 ? 3.610 -0.230 18.215 1.00 35.88 378 TYR A C 1
ATOM 3048 O O . TYR A 1 378 ? 3.566 -1.214 18.953 1.00 35.88 378 TYR A O 1
ATOM 3056 N N . ASN A 1 379 ? 4.582 0.686 18.318 1.00 35.47 379 ASN A N 1
ATOM 3057 C CA . ASN A 1 379 ? 5.645 0.604 19.333 1.00 35.47 379 ASN A CA 1
ATOM 3058 C C . ASN A 1 379 ? 5.080 0.676 20.762 1.00 35.47 379 ASN A C 1
ATOM 3060 O O . ASN A 1 379 ? 5.580 0.011 21.664 1.00 35.47 379 ASN A O 1
ATOM 3064 N N . LEU A 1 380 ? 3.991 1.425 20.923 1.00 35.78 380 LEU A N 1
ATOM 3065 C CA . LEU A 1 380 ? 3.237 1.654 22.151 1.00 35.78 380 LEU A CA 1
ATOM 3066 C C . LEU A 1 380 ? 2.650 0.408 22.822 1.00 35.78 380 LEU A C 1
ATOM 3068 O O . LEU A 1 380 ? 2.566 0.308 24.043 1.00 35.78 380 LEU A O 1
ATOM 3072 N N . ILE A 1 381 ? 2.131 -0.498 21.994 1.00 32.91 381 ILE A N 1
ATOM 3073 C CA . ILE A 1 381 ? 1.359 -1.666 22.431 1.00 32.91 381 ILE A CA 1
ATOM 3074 C C . ILE A 1 381 ? 2.281 -2.886 22.603 1.00 32.91 381 ILE A C 1
ATOM 3076 O O . ILE A 1 381 ? 1.917 -3.836 23.302 1.00 32.91 381 ILE A O 1
ATOM 3080 N N . TYR A 1 382 ? 3.459 -2.884 21.963 1.00 35.75 382 TYR A N 1
ATOM 3081 C CA . TYR A 1 382 ? 4.241 -4.101 21.726 1.00 35.75 382 TYR A CA 1
ATOM 3082 C C . TYR A 1 382 ? 5.737 -4.045 22.112 1.00 35.75 382 TYR A C 1
ATOM 3084 O O . TYR A 1 382 ? 6.397 -5.081 21.985 1.00 35.75 382 TYR A O 1
ATOM 3092 N N . LYS A 1 383 ? 6.248 -2.923 22.648 1.00 29.30 383 LYS A N 1
ATOM 3093 C CA . LYS A 1 383 ? 7.346 -2.918 23.644 1.00 29.30 383 LYS A CA 1
ATOM 3094 C C . LYS A 1 383 ? 6.754 -2.962 25.054 1.00 29.30 383 LYS A C 1
ATOM 3096 O O . LYS A 1 383 ? 7.353 -3.654 25.908 1.00 29.30 383 LYS A O 1
#

Nearest PDB structures (foldseek):
  4nhy-assembly6_C-3  TM=8.415E-01  e=3.803E-10  Homo sapiens
  4nhy-assembly1_A  TM=8.216E-01  e=1.136E-09  Homo sapiens
  4nhx-assembly1_A  TM=8.234E-01  e=1.665E-09  Homo sapiens
  6t8m-assembly2_B  TM=7.098E-01  e=3.561E-08  Dictyostelium discoideum
  4uwd-assembly1_A  TM=7.010E-01  e=6.865E-08  Homo sapiens

Organism: NCBI:txid1079859

Mean predicted aligned error: 12.62 Å

Sequence (383 aa):
MDITTRTKQPYNYAVLDNIFPLERLSELRSFLTGFSGWFFHKQSFFEVYELNLDEYEKSDGVLLKRTVPEEENISFSIPSDCSWVKDDSVINELRSFLEQEFLVPLDSTCSICINCLVEGQSIGMHNDAPRIGFATHRFVVNLNPDYVDSDGGHFYVLKKDGEKPEIEKMIRPIINTGFAFESSPASFHAVGKVKEGSRFSLIFTYWHVGNKVILKQELAEKITVLKEEVLRNPTGLLPLILEESKKLQLKEALYENGNLFDYALELYALLKSWGCKENLCFAGFAFACWNKINAEKISDIKIGLGSDTLFIAEYFYGLAGNNSPDLSDQPSSIQILYFAHILVRKRITFFSHENWLTEKEQLRGIEGNLPDEAGYLYNLIYK

pLDDT: mean 77.57, std 20.03, range [29.3, 98.5]

Foldseek 3Di:
DAWPDFDPPVHGKTKGFPLDDLVLLVLVVVCVVPDPPWDWADDPFWTWTKDWQLQWDQDPLKTWGPDDPPPPPPTDIDDSSNSCCVDLVSLVVVQVVLCVRVVAAWDSDKIKMKIKDAAQTKGGKDQLADDQLFFFKKKKFWRAAPDDVQQAFWKFFWFPDPDDIDGPDTHGSHGRIMMMGTRHPGRIMMTTGGHHGMIMMMMMTIHGPCSFVVLLVVLVVVLVVLLVVCVVDPDDCRVVVVVVCVVVVQQVDDDDPHTLQSLLSSLLSVCVQLVHDNLLSVLLSVLSVPVPDDPVSVVVVVDVHPPVSVVLNVVVVVVVPDDPDPCVPPQLSNLQSVLSSCCSNVSGDDDGPVVCVVCVVSCVSPPDDDDDNVVSSVVSNPD

Radius of gyration: 24.7 Å; Cα contacts (8 Å, |Δi|>4): 620; chains: 1; bounding box: 49×49×71 Å

Solvent-accessible surface area (backbone atoms only — not comparable to full-atom values): 21014 Å² total; per-residue (Å²): 103,45,79,77,43,78,41,69,68,72,36,49,36,39,34,30,37,57,65,62,63,65,67,53,52,50,52,40,42,54,51,59,72,72,56,79,83,60,43,72,45,58,57,101,53,33,45,39,31,37,43,63,52,72,51,35,44,80,53,98,54,26,26,38,56,61,81,68,72,84,90,72,75,77,80,58,69,45,55,50,78,48,38,60,79,75,32,67,68,52,52,48,50,56,46,53,49,49,26,66,76,69,73,44,67,62,40,91,61,69,46,43,38,34,41,39,34,42,56,74,25,34,35,45,84,45,24,69,57,47,50,93,62,42,52,33,35,40,38,36,33,18,55,23,81,84,68,52,84,82,29,42,41,31,38,32,40,28,32,78,66,80,96,56,74,42,80,77,42,80,40,75,52,34,46,38,30,31,42,35,35,50,39,28,90,55,34,31,30,32,32,40,49,17,63,48,65,69,50,41,35,43,36,41,38,30,30,44,53,60,27,67,54,52,32,32,48,54,41,53,52,51,40,50,52,38,33,52,51,48,67,73,59,60,58,88,65,44,57,58,51,59,53,50,38,59,79,65,44,25,73,77,36,78,38,97,95,49,28,35,41,59,56,12,42,36,30,22,30,51,36,46,66,69,69,48,56,70,62,57,19,48,43,32,24,51,55,53,46,48,84,76,46,60,70,78,67,52,71,68,63,72,62,94,64,56,73,70,45,54,48,50,56,54,54,52,61,65,48,75,69,82,60,88,77,86,52,89,90,48,62,44,69,52,45,42,42,55,50,44,49,48,28,63,74,70,45,53,66,79,88,62,65,79,56,45,65,65,42,52,71,57,45,78,57,56,88,74,90,56,58,81,64,71,22,49,53,46,55,25,72,73,110